Protein AF-A0A942DSW4-F1 (afdb_monomer_lite)

Structure (mmCIF, N/CA/C/O backbone):
data_AF-A0A942DSW4-F1
#
_entry.id   AF-A0A942DSW4-F1
#
loop_
_atom_site.group_PDB
_atom_site.id
_atom_site.type_symbol
_atom_site.label_atom_id
_atom_site.label_alt_id
_atom_site.label_comp_id
_atom_site.label_asym_id
_atom_site.label_entity_id
_atom_site.label_seq_id
_atom_site.pdbx_PDB_ins_code
_atom_site.Cartn_x
_atom_site.Cartn_y
_atom_site.Cartn_z
_atom_site.occupancy
_atom_site.B_iso_or_equiv
_atom_site.auth_seq_id
_atom_site.auth_comp_id
_atom_site.auth_asym_id
_atom_site.auth_atom_id
_atom_site.pdbx_PDB_model_num
ATOM 1 N N . MET A 1 1 ? 14.737 49.472 29.396 1.00 31.84 1 MET A N 1
ATOM 2 C CA . MET A 1 1 ? 14.860 49.489 27.921 1.00 31.84 1 MET A CA 1
ATOM 3 C C . MET A 1 1 ? 15.958 48.521 27.501 1.00 31.84 1 MET A C 1
ATOM 5 O O . MET A 1 1 ? 17.125 48.844 27.663 1.00 31.84 1 MET A O 1
ATOM 9 N N . LYS A 1 2 ? 15.603 47.320 27.034 1.00 28.39 2 LYS A N 1
ATOM 10 C CA . LYS A 1 2 ? 16.532 46.379 26.392 1.00 28.39 2 LYS A CA 1
ATOM 11 C C . LYS A 1 2 ? 15.913 45.987 25.052 1.00 28.39 2 LYS A C 1
ATOM 13 O O . LYS A 1 2 ? 14.855 45.371 25.029 1.00 28.39 2 LYS A O 1
ATOM 18 N N . PHE A 1 3 ? 16.540 46.435 23.968 1.00 30.33 3 PHE A N 1
ATOM 19 C CA . PHE A 1 3 ? 16.220 46.048 22.597 1.00 30.33 3 PHE A CA 1
ATOM 20 C C . PHE A 1 3 ? 16.629 44.582 22.402 1.00 30.33 3 PHE A C 1
ATOM 22 O O . PHE A 1 3 ? 17.806 44.256 22.536 1.00 30.33 3 PHE A O 1
ATOM 29 N N . ILE A 1 4 ? 15.667 43.706 22.109 1.00 33.06 4 ILE A N 1
ATOM 30 C CA . ILE A 1 4 ? 15.933 42.353 21.608 1.00 33.06 4 ILE A CA 1
ATOM 31 C C . ILE A 1 4 ? 15.812 42.425 20.088 1.00 33.06 4 ILE A C 1
ATOM 33 O O . ILE A 1 4 ? 14.728 42.617 19.539 1.00 33.06 4 ILE A O 1
ATOM 37 N N . LEU A 1 5 ? 16.963 42.330 19.427 1.00 29.17 5 LEU A N 1
ATOM 38 C CA . LEU A 1 5 ? 17.106 42.250 17.982 1.00 29.17 5 LEU A CA 1
ATOM 39 C C . LEU A 1 5 ? 16.606 40.863 17.535 1.00 29.17 5 LEU A C 1
ATOM 41 O O . LEU A 1 5 ? 17.239 39.852 17.831 1.00 29.17 5 LEU A O 1
ATOM 45 N N . SER A 1 6 ? 15.452 40.808 16.868 1.00 32.06 6 SER A N 1
ATOM 46 C CA . SER A 1 6 ? 14.979 39.592 16.197 1.00 32.06 6 SER A CA 1
ATOM 47 C C . SER A 1 6 ? 15.831 39.343 14.956 1.00 32.06 6 SER A C 1
ATOM 49 O O . SER A 1 6 ? 15.721 40.058 13.962 1.00 32.06 6 SER A O 1
ATOM 51 N N . LEU A 1 7 ? 16.690 38.330 15.027 1.00 28.16 7 LEU A N 1
ATOM 52 C CA . LEU A 1 7 ? 17.425 37.799 13.888 1.00 28.16 7 LEU A CA 1
ATOM 53 C C . LEU A 1 7 ? 16.457 36.933 13.063 1.00 28.16 7 LEU A C 1
ATOM 55 O O . LEU A 1 7 ? 16.269 35.752 13.346 1.00 28.16 7 LEU A O 1
ATOM 59 N N . MET A 1 8 ? 15.798 37.532 12.068 1.00 31.19 8 MET A N 1
ATOM 60 C CA . MET A 1 8 ? 15.104 36.779 11.021 1.00 31.19 8 MET A CA 1
ATOM 61 C C . MET A 1 8 ? 16.155 36.038 10.185 1.00 31.19 8 MET A C 1
ATOM 63 O O . MET A 1 8 ? 16.796 36.627 9.316 1.00 31.19 8 MET A O 1
ATOM 67 N N . LEU A 1 9 ? 16.340 34.741 10.450 1.00 31.28 9 LEU A N 1
ATOM 68 C CA . LEU A 1 9 ? 16.960 33.833 9.488 1.00 31.28 9 LEU A CA 1
ATOM 69 C C . LEU A 1 9 ? 16.025 33.731 8.276 1.00 31.28 9 LEU A C 1
ATOM 71 O O . LEU A 1 9 ? 15.024 33.018 8.299 1.00 31.28 9 LEU A O 1
ATOM 75 N N . LEU A 1 10 ? 16.362 34.458 7.214 1.00 32.22 10 LEU A N 1
ATOM 76 C CA . LEU A 1 10 ? 15.884 34.194 5.863 1.00 32.22 10 LEU A CA 1
ATOM 77 C C . LEU A 1 10 ? 16.404 32.811 5.449 1.00 32.22 10 LEU A C 1
ATOM 79 O O . LEU A 1 10 ? 17.518 32.683 4.947 1.00 32.22 10 LEU A O 1
ATOM 83 N N . MET A 1 11 ? 15.612 31.766 5.690 1.00 30.95 11 MET A N 1
ATOM 84 C CA . MET A 1 11 ? 15.804 30.489 5.014 1.00 30.95 11 MET A CA 1
ATOM 85 C C . MET A 1 11 ? 15.383 30.675 3.560 1.00 30.95 11 MET A C 1
ATOM 87 O O . MET A 1 11 ? 14.205 30.599 3.218 1.00 30.95 11 MET A O 1
ATOM 91 N N . THR A 1 12 ? 16.351 30.973 2.698 1.00 32.81 12 THR A N 1
ATOM 92 C CA . THR A 1 12 ? 16.178 30.786 1.263 1.00 32.81 12 THR A CA 1
ATOM 93 C C . THR A 1 12 ? 15.912 29.298 1.024 1.00 32.81 12 THR A C 1
ATOM 95 O O . THR A 1 12 ? 16.693 28.464 1.492 1.00 32.81 12 THR A O 1
ATOM 98 N N . PRO A 1 13 ? 14.824 28.917 0.333 1.00 38.53 13 PRO A N 1
ATOM 99 C CA . PRO A 1 13 ? 14.671 27.539 -0.094 1.00 38.53 13 PRO A CA 1
ATOM 100 C C . PRO A 1 13 ? 15.856 27.229 -1.009 1.00 38.53 13 PRO A C 1
ATOM 102 O O . PRO A 1 13 ? 16.019 27.865 -2.052 1.00 38.53 13 PRO A O 1
ATOM 105 N N . LEU A 1 14 ? 16.715 26.289 -0.602 1.00 37.09 14 LEU A N 1
ATOM 106 C CA . LEU A 1 14 ? 17.644 25.656 -1.529 1.00 37.09 14 LEU A CA 1
ATOM 107 C C . LEU A 1 14 ? 16.778 25.050 -2.632 1.00 37.09 14 LEU A C 1
ATOM 109 O O . LEU A 1 14 ? 16.133 24.023 -2.424 1.00 37.09 14 LEU A O 1
ATOM 113 N N . MET A 1 15 ? 16.712 25.714 -3.785 1.00 39.97 15 MET A N 1
ATOM 114 C CA . MET A 1 15 ? 16.170 25.093 -4.980 1.00 39.97 15 MET A CA 1
ATOM 115 C C . MET A 1 15 ? 17.066 23.898 -5.269 1.00 39.97 15 MET A C 1
ATOM 117 O O . MET A 1 15 ? 18.232 24.068 -5.629 1.00 39.97 15 MET A O 1
ATOM 121 N N . ALA A 1 16 ? 16.546 22.698 -5.007 1.00 50.69 16 ALA A N 1
ATOM 122 C CA . ALA A 1 16 ? 17.205 21.464 -5.388 1.00 50.69 16 ALA A CA 1
ATOM 123 C C . ALA A 1 16 ? 17.585 21.593 -6.866 1.00 50.69 16 ALA A C 1
ATOM 125 O O . ALA A 1 16 ? 16.745 21.970 -7.688 1.00 50.69 16 ALA A O 1
ATOM 126 N N . ALA A 1 17 ? 18.860 21.367 -7.185 1.00 53.12 17 ALA A N 1
ATOM 127 C CA . ALA A 1 17 ? 19.321 21.393 -8.563 1.00 53.12 17 ALA A CA 1
ATOM 128 C C . ALA A 1 17 ? 18.414 20.474 -9.391 1.00 53.12 17 ALA A C 1
ATOM 130 O O . ALA A 1 17 ? 18.111 19.362 -8.955 1.00 53.12 17 ALA A O 1
ATOM 131 N N . ALA A 1 18 ? 17.941 20.957 -10.542 1.00 65.44 18 ALA A N 1
ATOM 132 C CA . ALA A 1 18 ? 17.118 20.149 -11.428 1.00 65.44 18 ALA A CA 1
ATOM 133 C C . ALA A 1 18 ? 17.878 18.854 -11.754 1.00 65.44 18 ALA A C 1
ATOM 135 O O . ALA A 1 18 ? 18.994 18.900 -12.270 1.00 65.44 18 ALA A O 1
ATOM 136 N N . ASP A 1 19 ? 17.288 17.711 -11.408 1.00 82.94 19 ASP A N 1
ATOM 137 C CA . ASP A 1 19 ? 17.838 16.396 -11.723 1.00 82.94 19 ASP A CA 1
ATOM 138 C C . ASP A 1 19 ? 17.693 16.170 -13.233 1.00 82.94 19 ASP A C 1
ATOM 140 O O . ASP A 1 19 ? 16.651 15.728 -13.715 1.00 82.94 19 ASP A O 1
ATOM 144 N N . CYS A 1 20 ? 18.682 16.597 -14.012 1.00 91.31 20 CYS A N 1
ATOM 145 C CA . CYS A 1 20 ? 18.682 16.495 -15.469 1.00 91.31 20 CYS A CA 1
ATOM 146 C C . CYS A 1 20 ? 19.361 15.202 -15.917 1.00 91.31 20 CYS A C 1
ATOM 148 O O . CYS A 1 20 ? 20.379 14.814 -15.350 1.00 91.31 20 CYS A O 1
ATOM 150 N N . LEU A 1 21 ? 18.852 14.580 -16.981 1.00 92.38 21 LEU A N 1
ATOM 151 C CA . LEU A 1 21 ? 19.500 13.436 -17.622 1.00 92.38 21 LEU A CA 1
ATOM 152 C C . LEU A 1 21 ? 20.803 13.891 -18.322 1.00 92.38 21 LEU A C 1
ATOM 154 O O . LEU A 1 21 ? 20.745 14.760 -19.191 1.00 92.38 21 LEU A O 1
ATOM 158 N N . PRO A 1 22 ? 21.982 13.335 -17.999 1.00 93.81 22 PRO A N 1
ATOM 159 C CA . PRO A 1 22 ? 23.209 13.588 -18.752 1.00 93.81 22 PRO A CA 1
ATOM 160 C C . PRO A 1 22 ? 23.069 13.275 -20.249 1.00 93.81 22 PRO A C 1
ATOM 162 O O . PRO A 1 22 ? 22.580 12.209 -20.628 1.00 93.81 22 PRO A O 1
ATOM 165 N N . SER A 1 23 ? 23.570 14.160 -21.119 1.00 93.44 23 SER A N 1
ATOM 166 C CA . SER A 1 23 ? 23.460 13.993 -22.579 1.00 93.44 23 SER A CA 1
ATOM 167 C C . SER A 1 23 ? 24.055 12.678 -23.083 1.00 93.44 23 SER A C 1
ATOM 169 O O . SER A 1 23 ? 23.474 12.041 -23.953 1.00 93.44 23 SER A O 1
ATOM 171 N N . SER A 1 24 ? 25.166 12.221 -22.496 1.00 94.12 24 SER A N 1
ATOM 172 C CA . SER A 1 24 ? 25.790 10.943 -22.862 1.00 94.12 24 SER A CA 1
ATOM 173 C C . SER A 1 24 ? 24.870 9.741 -22.631 1.00 94.12 24 SER A C 1
ATOM 175 O O . SER A 1 24 ? 24.890 8.799 -23.419 1.00 94.12 24 SER A O 1
ATOM 177 N N . GLN A 1 25 ? 24.045 9.780 -21.584 1.00 93.94 25 GLN A N 1
ATOM 178 C CA . GLN A 1 25 ? 23.097 8.714 -21.259 1.00 93.94 25 GLN A CA 1
ATOM 179 C C . GLN A 1 25 ? 21.848 8.788 -22.136 1.00 93.94 25 GLN A C 1
ATOM 181 O O . GLN A 1 25 ? 21.322 7.753 -22.539 1.00 93.94 25 GLN A O 1
ATOM 186 N N . ALA A 1 26 ? 21.409 9.995 -22.504 1.00 94.44 26 ALA A N 1
ATOM 187 C CA . ALA A 1 26 ? 20.372 10.162 -23.518 1.00 94.44 26 ALA A CA 1
ATOM 188 C C . ALA A 1 26 ? 20.827 9.615 -24.883 1.00 94.44 26 ALA A C 1
ATOM 190 O O . ALA A 1 26 ? 20.083 8.880 -25.533 1.00 94.44 26 ALA A O 1
ATOM 191 N N . ASP A 1 27 ? 22.064 9.905 -25.293 1.00 94.19 27 ASP A N 1
ATOM 192 C CA . ASP A 1 27 ? 22.639 9.389 -26.538 1.00 94.19 27 ASP A CA 1
ATOM 193 C C . ASP A 1 27 ? 22.744 7.858 -26.526 1.00 94.19 27 ASP A C 1
ATOM 195 O O . ASP A 1 27 ? 22.431 7.204 -27.521 1.00 94.19 27 ASP A O 1
ATOM 199 N N . GLU A 1 28 ? 23.177 7.267 -25.410 1.00 94.38 28 GLU A N 1
ATOM 200 C CA . GLU A 1 28 ? 23.220 5.811 -25.235 1.00 94.38 28 GLU A CA 1
ATOM 201 C C . GLU A 1 28 ? 21.822 5.183 -25.318 1.00 94.38 28 GLU A C 1
ATOM 203 O O . GLU A 1 28 ? 21.636 4.166 -25.994 1.00 94.38 28 GLU A O 1
ATOM 208 N N . PHE A 1 29 ? 20.822 5.822 -24.709 1.00 96.06 29 PHE A N 1
ATOM 209 C CA . PHE A 1 29 ? 19.431 5.389 -24.789 1.00 96.06 29 PHE A CA 1
ATOM 210 C C . PHE A 1 29 ? 18.926 5.361 -26.240 1.00 96.06 29 PHE A C 1
ATOM 212 O O . PHE A 1 29 ? 18.448 4.321 -26.692 1.00 96.06 29 PHE A O 1
ATOM 219 N N . PHE A 1 30 ? 19.103 6.434 -27.017 1.00 95.88 30 PHE A N 1
ATOM 220 C CA . PHE A 1 30 ? 18.657 6.467 -28.421 1.00 95.88 30 PHE A CA 1
ATOM 221 C C . PHE A 1 30 ? 19.503 5.609 -29.374 1.00 95.88 30 PHE A C 1
ATOM 223 O O . PHE A 1 30 ? 19.033 5.253 -30.456 1.00 95.88 30 PHE A O 1
ATOM 230 N N . LYS A 1 31 ? 20.735 5.245 -28.996 1.00 95.00 31 LYS A N 1
ATOM 231 C CA . LYS A 1 31 ? 21.517 4.220 -29.711 1.00 95.00 31 LYS A CA 1
ATOM 232 C C . LYS A 1 31 ? 20.965 2.817 -29.476 1.00 95.00 31 LYS A C 1
ATOM 234 O O . LYS A 1 31 ? 21.017 1.989 -30.381 1.00 95.00 31 LYS A O 1
ATOM 239 N N . THR A 1 32 ? 20.463 2.565 -28.271 1.00 96.12 32 THR A N 1
ATOM 240 C CA . THR A 1 32 ? 19.982 1.246 -27.849 1.00 96.12 32 THR A CA 1
ATOM 241 C C . THR A 1 32 ? 18.542 0.998 -28.297 1.00 96.12 32 THR A C 1
ATOM 243 O O . THR A 1 32 ? 18.236 -0.082 -28.796 1.00 96.12 32 THR A O 1
ATOM 246 N N . PHE A 1 33 ? 17.666 2.001 -28.181 1.00 97.31 33 PHE A N 1
ATOM 247 C CA . PHE A 1 33 ? 16.234 1.866 -28.447 1.00 97.31 33 PHE A CA 1
ATOM 248 C C . PHE A 1 33 ? 15.779 2.742 -29.609 1.00 97.31 33 PHE A C 1
ATOM 250 O O . PHE A 1 33 ? 16.076 3.936 -29.680 1.00 97.31 33 PHE A O 1
ATOM 257 N N . LYS A 1 34 ? 14.950 2.173 -30.488 1.00 97.56 34 LYS A N 1
ATOM 258 C CA . LYS A 1 34 ? 14.207 2.957 -31.482 1.00 97.56 34 LYS A CA 1
ATOM 259 C C . LYS A 1 34 ? 12.908 3.447 -30.855 1.00 97.56 34 LYS A C 1
ATOM 261 O O . LYS A 1 34 ? 11.977 2.663 -30.666 1.00 97.56 34 LYS A O 1
ATOM 266 N N . VAL A 1 35 ? 12.848 4.740 -30.557 1.00 97.25 35 VAL A N 1
ATOM 267 C CA . VAL A 1 35 ? 11.680 5.364 -29.929 1.00 97.25 35 VAL A CA 1
ATOM 268 C C . VAL A 1 35 ? 10.797 6.023 -30.981 1.00 97.25 35 VAL A C 1
ATOM 270 O O . VAL A 1 35 ? 11.286 6.739 -31.856 1.00 97.25 35 VAL A O 1
ATOM 273 N N . PHE A 1 36 ? 9.491 5.805 -30.888 1.00 96.81 36 PHE A N 1
ATOM 274 C CA . PHE A 1 36 ? 8.483 6.383 -31.769 1.00 96.81 36 PHE A CA 1
ATOM 275 C C . PHE A 1 36 ? 7.429 7.120 -30.951 1.00 96.81 36 PHE A C 1
ATOM 277 O O . PHE A 1 36 ? 7.124 6.722 -29.832 1.00 96.81 36 PHE A O 1
ATOM 284 N N . LYS A 1 37 ? 6.841 8.173 -31.518 1.00 94.38 37 LYS A N 1
ATOM 285 C CA . LYS A 1 37 ? 5.679 8.858 -30.936 1.00 94.38 37 LYS A CA 1
ATOM 286 C C . LYS A 1 37 ? 4.645 9.163 -32.005 1.00 94.38 37 LYS A C 1
ATOM 288 O O . LYS A 1 37 ? 5.010 9.422 -33.153 1.00 94.38 37 LYS A O 1
ATOM 293 N N . TRP A 1 38 ? 3.370 9.167 -31.637 1.00 90.19 38 TRP A N 1
ATOM 294 C CA . TRP A 1 38 ? 2.313 9.575 -32.559 1.00 90.19 38 TRP A CA 1
ATOM 295 C C . TRP A 1 38 ? 2.426 11.066 -32.913 1.00 90.19 38 TRP A C 1
ATOM 297 O O . TRP A 1 38 ? 2.440 11.929 -32.033 1.00 90.19 38 TRP A O 1
ATOM 307 N N . SER A 1 39 ? 2.484 11.377 -34.208 1.00 88.94 39 SER A N 1
ATOM 308 C CA . SER A 1 39 ? 2.410 12.741 -34.731 1.00 88.94 39 SER A CA 1
ATOM 309 C C . SER A 1 39 ? 1.013 13.015 -35.270 1.00 88.94 39 SER A C 1
ATOM 311 O O . SER A 1 39 ? 0.560 12.352 -36.203 1.00 88.94 39 SER A O 1
ATOM 313 N N . ARG A 1 40 ? 0.342 14.036 -34.724 1.00 84.25 40 ARG A N 1
ATOM 314 C CA . ARG A 1 40 ? -0.952 14.497 -35.254 1.00 84.25 40 ARG A CA 1
ATOM 315 C C . ARG A 1 40 ? -0.819 15.069 -36.663 1.00 84.25 40 ARG A C 1
ATOM 317 O O . ARG A 1 40 ? -1.692 14.834 -37.483 1.00 84.25 40 ARG A O 1
ATOM 324 N N . GLU A 1 41 ? 0.273 15.779 -36.939 1.00 87.19 41 GLU A N 1
ATOM 325 C CA . GLU A 1 41 ? 0.525 16.409 -38.242 1.00 87.19 41 GLU A CA 1
ATOM 326 C C . GLU A 1 41 ? 0.701 15.376 -39.356 1.00 87.19 41 GLU A C 1
ATOM 328 O O . GLU A 1 41 ? 0.230 15.578 -40.469 1.00 87.19 41 GLU A O 1
ATOM 333 N N . GLN A 1 42 ? 1.365 14.259 -39.050 1.00 89.00 42 GLN A N 1
ATOM 334 C CA . GLN A 1 42 ? 1.659 13.208 -40.028 1.00 89.00 42 GLN A CA 1
ATOM 335 C C . GLN A 1 42 ? 0.690 12.024 -39.948 1.00 89.00 42 GLN A C 1
ATOM 337 O O . GLN A 1 42 ? 0.867 11.061 -40.693 1.00 89.00 42 GLN A O 1
ATOM 342 N N . ALA A 1 43 ? -0.280 12.065 -39.026 1.00 88.06 43 ALA A N 1
ATOM 343 C CA . ALA A 1 43 ? -1.209 10.975 -38.719 1.00 88.06 43 ALA A CA 1
ATOM 344 C C . ALA A 1 43 ? -0.522 9.592 -38.657 1.00 88.06 43 ALA A C 1
ATOM 346 O O . ALA A 1 43 ? -1.025 8.602 -39.185 1.00 88.06 43 ALA A O 1
ATOM 347 N N . SER A 1 44 ? 0.677 9.545 -38.073 1.00 92.06 44 SER A N 1
ATOM 348 C CA . SER A 1 44 ? 1.531 8.355 -38.040 1.00 92.06 44 SER A CA 1
ATOM 349 C C . SER A 1 44 ? 2.551 8.425 -36.906 1.00 92.06 44 SER A C 1
ATOM 351 O O . SER A 1 44 ? 2.792 9.484 -36.316 1.00 92.06 44 SER A O 1
ATOM 353 N N . TYR A 1 45 ? 3.163 7.283 -36.586 1.00 92.56 45 TYR A N 1
ATOM 354 C CA . TYR A 1 45 ? 4.268 7.217 -35.635 1.00 92.56 45 TYR A CA 1
ATOM 355 C C . TYR A 1 45 ? 5.565 7.696 -36.282 1.00 92.56 45 TYR A C 1
ATOM 357 O O . TYR A 1 45 ? 6.031 7.132 -37.272 1.00 92.56 45 TYR A O 1
ATOM 365 N N . VAL A 1 46 ? 6.177 8.709 -35.675 1.00 94.94 46 VAL A N 1
ATOM 366 C CA . VAL A 1 46 ? 7.433 9.301 -36.137 1.00 94.94 46 VAL A CA 1
ATOM 367 C C . VAL A 1 46 ? 8.571 8.945 -35.184 1.00 94.94 46 VAL A C 1
ATOM 369 O O . VAL A 1 46 ? 8.351 8.884 -33.970 1.00 94.94 46 VAL A O 1
ATOM 372 N N . PRO A 1 47 ? 9.793 8.711 -35.693 1.00 95.75 47 PRO A N 1
ATOM 373 C CA . PRO A 1 47 ? 10.937 8.424 -34.841 1.00 95.75 47 PRO A CA 1
ATOM 374 C C . PRO A 1 47 ? 11.302 9.646 -33.990 1.00 95.75 47 PRO A C 1
ATOM 376 O O . PRO A 1 47 ? 11.418 10.766 -34.495 1.00 95.75 47 PRO A O 1
ATOM 379 N N . VAL A 1 48 ? 11.543 9.418 -32.704 1.00 94.06 48 VAL A N 1
ATOM 380 C CA . VAL A 1 48 ? 12.126 10.400 -31.787 1.00 94.06 48 VAL A CA 1
ATOM 381 C C . VAL A 1 48 ? 13.644 10.294 -31.907 1.00 94.06 48 VAL A C 1
ATOM 383 O O . VAL A 1 48 ? 14.223 9.256 -31.605 1.00 94.06 48 VAL A O 1
ATOM 386 N N . ARG A 1 49 ? 14.291 11.353 -32.407 1.00 88.25 49 ARG A N 1
ATOM 387 C CA . ARG A 1 49 ? 15.742 11.367 -32.688 1.00 88.25 49 ARG A CA 1
ATOM 388 C C . ARG A 1 49 ? 16.602 11.887 -31.529 1.00 88.25 49 ARG A C 1
ATOM 390 O O . ARG A 1 49 ? 17.819 11.904 -31.652 1.00 88.25 49 ARG A O 1
ATOM 397 N N . GLY A 1 50 ? 15.975 12.348 -30.452 1.00 87.94 50 GLY A N 1
ATOM 398 C CA . GLY A 1 50 ? 16.632 12.956 -29.300 1.00 87.94 50 GLY A CA 1
ATOM 399 C C . GLY A 1 50 ? 15.620 13.634 -28.376 1.00 87.94 50 GLY A C 1
ATOM 400 O O . GLY A 1 50 ? 14.437 13.736 -28.712 1.00 87.94 50 GLY A O 1
ATOM 401 N N . ILE A 1 51 ? 16.097 14.114 -27.229 1.00 88.88 51 ILE A N 1
ATOM 402 C CA . ILE A 1 51 ? 15.314 14.869 -26.244 1.00 88.88 51 ILE A CA 1
ATOM 403 C C . ILE A 1 51 ? 15.779 16.327 -26.270 1.00 88.88 51 ILE A C 1
ATOM 405 O O . ILE A 1 51 ? 16.962 16.601 -26.083 1.00 88.88 51 ILE A O 1
ATOM 409 N N . ALA A 1 52 ? 14.851 17.264 -26.473 1.00 87.25 52 ALA A N 1
ATOM 410 C CA . ALA A 1 52 ? 15.176 18.691 -26.548 1.00 87.25 52 ALA A CA 1
ATOM 411 C C . ALA A 1 52 ? 15.539 19.296 -25.180 1.00 87.25 52 ALA A C 1
ATOM 413 O O . ALA A 1 52 ? 16.443 20.123 -25.095 1.00 87.25 52 ALA A O 1
ATOM 414 N N . ASN A 1 53 ? 14.848 18.878 -24.114 1.00 90.88 53 ASN A N 1
ATOM 415 C CA . ASN A 1 53 ? 15.112 19.314 -22.746 1.00 90.88 53 ASN A CA 1
ATOM 416 C C . ASN A 1 53 ? 15.298 18.100 -21.829 1.00 90.88 53 ASN A C 1
ATOM 418 O O . ASN A 1 53 ? 14.335 17.471 -21.405 1.00 90.88 53 ASN A O 1
ATOM 422 N N . LEU A 1 54 ? 16.551 17.793 -21.501 1.00 92.56 54 LEU A N 1
ATOM 423 C CA . LEU A 1 54 ? 16.927 16.649 -20.664 1.00 92.56 54 LEU A CA 1
ATOM 424 C C . LEU A 1 54 ? 16.521 16.792 -19.185 1.00 92.56 54 LEU A C 1
ATOM 426 O O . LEU A 1 54 ? 16.647 15.841 -18.412 1.00 92.56 54 LEU A O 1
ATOM 430 N N . CYS A 1 55 ? 16.040 17.969 -18.790 1.00 91.94 55 CYS A N 1
ATOM 431 C CA . CYS A 1 55 ? 15.518 18.255 -17.458 1.00 91.94 55 CYS A CA 1
ATOM 432 C C . CYS A 1 55 ? 13.980 18.219 -17.409 1.00 91.94 55 CYS A C 1
ATOM 434 O O . CYS A 1 55 ? 13.407 18.388 -16.333 1.00 91.94 55 CYS A O 1
ATOM 436 N N . ASP A 1 56 ? 13.297 18.053 -18.550 1.00 90.19 56 ASP A N 1
ATOM 437 C CA . ASP A 1 56 ? 11.836 18.079 -18.597 1.00 90.19 56 ASP A CA 1
ATOM 438 C C . ASP A 1 56 ? 11.247 16.738 -18.159 1.00 90.19 56 ASP A C 1
ATOM 440 O O . ASP A 1 56 ? 11.069 15.822 -18.959 1.00 90.19 56 ASP A O 1
ATOM 444 N N . ASN A 1 57 ? 10.906 16.629 -16.874 1.00 84.94 57 ASN A N 1
ATOM 445 C CA . ASN A 1 57 ? 10.214 15.453 -16.348 1.00 84.94 57 ASN A CA 1
ATOM 446 C C . ASN A 1 57 ? 8.801 15.273 -16.941 1.00 84.94 57 ASN A C 1
ATOM 448 O O . ASN A 1 57 ? 8.236 14.191 -16.807 1.00 84.94 57 ASN A O 1
ATOM 452 N N . ASN A 1 58 ? 8.237 16.266 -17.642 1.00 87.19 58 ASN A N 1
ATOM 453 C CA . ASN A 1 58 ? 6.975 16.078 -18.361 1.00 87.19 58 ASN A CA 1
ATOM 454 C C . ASN A 1 58 ? 7.172 15.333 -19.691 1.00 87.19 58 ASN A C 1
ATOM 456 O O . ASN A 1 58 ? 6.235 14.680 -20.162 1.00 87.19 58 ASN A O 1
ATOM 460 N N . ASP A 1 59 ? 8.375 15.367 -20.282 1.00 90.12 59 ASP A N 1
ATOM 461 C CA . ASP A 1 59 ? 8.691 14.569 -21.468 1.00 90.12 59 ASP A CA 1
ATOM 462 C C . ASP A 1 59 ? 8.830 13.097 -21.062 1.00 90.12 59 ASP A C 1
ATOM 464 O O . ASP A 1 59 ? 9.733 12.682 -20.332 1.00 90.12 59 ASP A O 1
ATOM 468 N N . LEU A 1 60 ? 7.909 12.270 -21.547 1.00 91.62 60 LEU A N 1
ATOM 469 C CA . LEU A 1 60 ? 7.907 10.843 -21.250 1.00 91.62 60 LEU A CA 1
ATOM 470 C C . LEU A 1 60 ? 9.183 10.142 -21.747 1.00 91.62 60 LEU A C 1
ATOM 472 O O . LEU A 1 60 ? 9.657 9.213 -21.099 1.00 91.62 60 LEU A O 1
ATOM 476 N N . SER A 1 61 ? 9.797 10.620 -22.831 1.00 93.06 61 SER A N 1
ATOM 477 C CA . SER A 1 61 ? 11.065 10.076 -23.331 1.00 93.06 61 SER A CA 1
ATOM 478 C C . SER A 1 61 ? 12.195 10.278 -22.315 1.00 93.06 61 SER A C 1
ATOM 480 O O . SER A 1 61 ? 13.013 9.379 -22.134 1.00 93.06 61 SER A O 1
ATOM 482 N N . VAL A 1 62 ? 12.212 11.420 -21.607 1.00 93.56 62 VAL A N 1
ATOM 483 C CA . VAL A 1 62 ? 13.156 11.684 -20.502 1.00 93.56 62 VAL A CA 1
ATOM 484 C C . VAL A 1 62 ? 12.931 10.699 -19.368 1.00 93.56 62 VAL A C 1
ATOM 486 O O . VAL A 1 62 ? 13.885 10.086 -18.895 1.00 93.56 62 VAL A O 1
ATOM 489 N N . ARG A 1 63 ? 11.678 10.516 -18.939 1.00 93.50 63 ARG A N 1
ATOM 490 C CA . ARG A 1 63 ? 11.344 9.615 -17.825 1.00 93.50 63 ARG A CA 1
ATOM 491 C C . ARG A 1 63 ? 11.696 8.160 -18.129 1.00 93.50 63 ARG A C 1
ATOM 493 O O . ARG A 1 63 ? 12.281 7.494 -17.279 1.00 93.50 63 ARG A O 1
ATOM 500 N N . ILE A 1 64 ? 11.416 7.691 -19.346 1.00 95.50 64 ILE A N 1
ATOM 501 C CA . ILE A 1 64 ? 11.807 6.350 -19.803 1.00 95.50 64 ILE A CA 1
ATOM 502 C C . ILE A 1 64 ? 13.334 6.216 -19.814 1.00 95.50 64 ILE A C 1
ATOM 504 O O . ILE A 1 64 ? 13.866 5.250 -19.272 1.00 95.50 64 ILE A O 1
ATOM 508 N N . ALA A 1 65 ? 14.057 7.189 -20.377 1.00 95.94 65 ALA A N 1
ATOM 509 C CA . ALA A 1 65 ? 15.516 7.147 -20.428 1.00 95.94 65 ALA A CA 1
ATOM 510 C C . ALA A 1 65 ? 16.148 7.147 -19.022 1.00 95.94 65 ALA A C 1
ATOM 512 O O . ALA A 1 65 ? 17.042 6.345 -18.754 1.00 95.94 65 ALA A O 1
ATOM 513 N N . LYS A 1 66 ? 15.630 7.964 -18.093 1.00 95.50 66 LYS A N 1
ATOM 514 C CA . LYS A 1 66 ? 16.031 7.951 -16.675 1.00 95.50 66 LYS A CA 1
ATOM 515 C C . LYS A 1 66 ? 15.756 6.605 -16.005 1.00 95.50 66 LYS A C 1
ATOM 517 O O . LYS A 1 66 ? 16.587 6.132 -15.238 1.00 95.50 66 LYS A O 1
ATOM 522 N N . ALA A 1 67 ? 14.622 5.971 -16.296 1.00 96.19 67 ALA A N 1
ATOM 523 C CA . ALA A 1 67 ? 14.288 4.648 -15.774 1.00 96.19 67 ALA A CA 1
ATOM 524 C C . ALA A 1 67 ? 15.233 3.556 -16.305 1.00 96.19 67 ALA A C 1
ATOM 526 O O . ALA A 1 67 ? 15.681 2.693 -15.550 1.00 96.19 67 ALA A O 1
ATOM 527 N N . VAL A 1 68 ? 15.590 3.603 -17.590 1.00 96.62 68 VAL A N 1
ATOM 528 C CA . VAL A 1 68 ? 16.588 2.690 -18.171 1.00 96.62 68 VAL A CA 1
ATOM 529 C C . VAL A 1 68 ? 17.961 2.912 -17.545 1.00 96.62 68 VAL A C 1
ATOM 531 O O . VAL A 1 68 ? 18.617 1.953 -17.143 1.00 96.62 68 VAL A O 1
ATOM 534 N N . GLN A 1 69 ? 18.382 4.165 -17.397 1.00 95.62 69 GLN A N 1
ATOM 535 C CA . GLN A 1 69 ? 19.634 4.490 -16.725 1.00 95.62 69 GLN A CA 1
ATOM 536 C C . GLN A 1 69 ? 19.631 4.018 -15.266 1.00 95.62 69 GLN A C 1
ATOM 538 O O . GLN A 1 69 ? 20.632 3.475 -14.802 1.00 95.62 69 GLN A O 1
ATOM 543 N N . PHE A 1 70 ? 18.516 4.191 -14.552 1.00 95.44 70 PHE A N 1
ATOM 544 C CA . PHE A 1 70 ? 18.356 3.690 -13.192 1.00 95.44 70 PHE A CA 1
ATOM 545 C C . PHE A 1 70 ? 18.586 2.177 -13.142 1.00 95.44 70 PHE A C 1
ATOM 547 O O . PHE A 1 70 ? 19.410 1.732 -12.350 1.00 95.44 70 PHE A O 1
ATOM 554 N N . MET A 1 71 ? 17.960 1.403 -14.041 1.00 96.38 71 MET A N 1
ATOM 555 C CA . MET A 1 71 ? 18.179 -0.048 -14.152 1.00 96.38 71 MET A CA 1
ATOM 556 C C . MET A 1 71 ? 19.636 -0.411 -14.467 1.00 96.38 71 MET A C 1
ATOM 558 O O . MET A 1 71 ? 20.166 -1.353 -13.884 1.00 96.38 71 MET A O 1
ATOM 562 N N . ASN A 1 72 ? 20.292 0.332 -15.362 1.00 94.06 72 ASN A N 1
ATOM 563 C CA . ASN A 1 72 ? 21.697 0.109 -15.726 1.00 94.06 72 ASN A CA 1
ATOM 564 C C . ASN A 1 72 ? 22.671 0.458 -14.588 1.00 94.06 72 ASN A C 1
ATOM 566 O O . ASN A 1 72 ? 23.782 -0.066 -14.549 1.00 94.06 72 ASN A O 1
ATOM 570 N N . GLY A 1 73 ? 22.274 1.353 -13.681 1.00 92.25 73 GLY A N 1
ATOM 571 C CA . GLY A 1 73 ? 23.066 1.758 -12.521 1.00 92.25 73 GLY A CA 1
ATOM 572 C C . GLY A 1 73 ? 22.966 0.811 -11.322 1.00 92.25 73 GLY A C 1
ATOM 573 O O . GLY A 1 73 ? 23.703 0.996 -10.350 1.00 92.25 73 GLY A O 1
ATOM 574 N N . LEU A 1 74 ? 22.071 -0.182 -11.357 1.00 91.19 74 LEU A N 1
ATOM 575 C CA . LEU A 1 74 ? 21.965 -1.186 -10.302 1.00 91.19 74 LEU A CA 1
ATOM 576 C C . LEU A 1 74 ? 23.084 -2.219 -10.438 1.00 91.19 74 LEU A C 1
ATOM 578 O O . LEU A 1 74 ? 23.387 -2.717 -11.520 1.00 91.19 74 LEU A O 1
ATOM 582 N N . ASN A 1 75 ? 23.686 -2.576 -9.307 1.00 83.56 75 ASN A N 1
ATOM 583 C CA . ASN A 1 75 ? 24.613 -3.697 -9.264 1.00 83.56 75 ASN A CA 1
ATOM 584 C C . ASN A 1 75 ? 23.801 -4.985 -9.171 1.00 83.56 75 ASN A C 1
ATOM 586 O O . ASN A 1 75 ? 23.181 -5.213 -8.139 1.00 83.56 75 ASN A O 1
ATOM 590 N N . SER A 1 76 ? 23.839 -5.842 -10.191 1.00 77.94 76 SER A N 1
ATOM 591 C CA . SER A 1 76 ? 23.151 -7.135 -10.122 1.00 77.94 76 SER A CA 1
ATOM 592 C C . SER A 1 76 ? 23.602 -7.918 -8.888 1.00 77.94 76 SER A C 1
ATOM 594 O O . SER A 1 76 ? 24.778 -8.256 -8.720 1.00 77.94 76 SER A O 1
ATOM 596 N N . GLN A 1 77 ? 22.650 -8.184 -7.997 1.00 78.56 77 GLN A N 1
ATOM 597 C CA . GLN A 1 77 ? 22.868 -8.986 -6.808 1.00 78.56 77 GLN A CA 1
ATOM 598 C C . GLN A 1 77 ? 21.670 -9.904 -6.605 1.00 78.56 77 GLN A C 1
ATOM 600 O O . GLN A 1 77 ? 20.582 -9.462 -6.240 1.00 78.56 77 GLN A O 1
ATOM 605 N N . GLN A 1 78 ? 21.887 -11.203 -6.803 1.00 74.88 78 GLN A N 1
ATOM 606 C CA . GLN A 1 78 ? 20.858 -12.201 -6.541 1.00 74.88 78 GLN A CA 1
ATOM 607 C C . GLN A 1 78 ? 20.483 -12.208 -5.055 1.00 74.88 78 GLN A C 1
ATOM 609 O O . GLN A 1 78 ? 21.353 -12.184 -4.177 1.00 74.88 78 GLN A O 1
ATOM 614 N N . ASP A 1 79 ? 19.182 -12.285 -4.778 1.00 71.88 79 ASP A N 1
ATOM 615 C CA . ASP A 1 79 ? 18.690 -12.618 -3.450 1.00 71.88 79 ASP A CA 1
ATOM 616 C C . ASP A 1 79 ? 18.512 -14.139 -3.343 1.00 71.88 79 ASP A C 1
ATOM 618 O O . ASP A 1 79 ? 17.627 -14.691 -4.001 1.00 71.88 79 ASP A O 1
ATOM 622 N N . PRO A 1 80 ? 19.306 -14.843 -2.517 1.00 71.19 80 PRO A N 1
ATOM 623 C CA . PRO A 1 80 ? 19.125 -16.278 -2.323 1.00 71.19 80 PRO A CA 1
ATOM 624 C C . PRO A 1 80 ? 17.759 -16.628 -1.718 1.00 71.19 80 PRO A C 1
ATOM 626 O O . PRO A 1 80 ? 17.307 -17.758 -1.881 1.00 71.19 80 PRO A O 1
ATOM 629 N N . LYS A 1 81 ? 17.097 -15.686 -1.030 1.00 69.81 81 LYS A N 1
ATOM 630 C CA . LYS A 1 81 ? 15.765 -15.904 -0.448 1.00 69.81 81 LYS A CA 1
ATOM 631 C C . LYS A 1 81 ? 14.626 -15.667 -1.439 1.00 69.81 81 LYS A C 1
ATOM 633 O O . LYS A 1 81 ? 13.534 -16.172 -1.218 1.00 69.81 81 LYS A O 1
ATOM 638 N N . SER A 1 82 ? 14.873 -14.903 -2.500 1.00 74.12 82 SER A N 1
ATOM 639 C CA . SER A 1 82 ? 13.858 -14.483 -3.466 1.00 74.12 82 SER A CA 1
ATOM 640 C C . SER A 1 82 ? 14.464 -14.422 -4.876 1.00 74.12 82 SER A C 1
ATOM 642 O O . SER A 1 82 ? 14.624 -13.341 -5.451 1.00 74.12 82 SER A O 1
ATOM 644 N N . PRO A 1 83 ? 14.882 -15.570 -5.443 1.00 82.69 83 PRO A N 1
ATOM 645 C CA . PRO A 1 83 ? 15.557 -15.586 -6.732 1.00 82.69 83 PRO A CA 1
ATOM 646 C C . PRO A 1 83 ? 14.607 -15.116 -7.835 1.00 82.69 83 PRO A C 1
ATOM 648 O O . PRO A 1 83 ? 13.458 -15.550 -7.896 1.00 82.69 83 PRO A O 1
ATOM 651 N N . SER A 1 84 ? 15.102 -14.277 -8.747 1.00 89.44 84 SER A N 1
ATOM 652 C CA . SER A 1 84 ? 14.319 -13.817 -9.891 1.00 89.44 84 SER A CA 1
ATOM 653 C C . SER A 1 84 ? 15.148 -13.731 -11.163 1.00 89.44 84 SER A C 1
ATOM 655 O O . SER A 1 84 ? 16.353 -13.502 -11.121 1.00 89.44 84 SER A O 1
ATOM 657 N N . VAL A 1 85 ? 14.509 -13.923 -12.321 1.00 92.44 85 VAL A N 1
ATOM 658 C CA . VAL A 1 85 ? 15.187 -13.841 -13.626 1.00 92.44 85 VAL A CA 1
ATOM 659 C C . VAL A 1 85 ? 15.866 -12.484 -13.807 1.00 92.44 85 VAL A C 1
ATOM 661 O O . VAL A 1 85 ? 17.015 -12.446 -14.242 1.00 92.44 85 VAL A O 1
ATOM 664 N N . VAL A 1 86 ? 15.196 -11.396 -13.411 1.00 92.75 86 VAL A N 1
ATOM 665 C CA . VAL A 1 86 ? 15.745 -10.040 -13.537 1.00 92.75 86 VAL A CA 1
ATOM 666 C C . VAL A 1 86 ? 16.996 -9.859 -12.680 1.00 92.75 86 VAL A C 1
ATOM 668 O O . VAL A 1 86 ? 17.992 -9.346 -13.175 1.00 92.75 86 VAL A O 1
ATOM 671 N N . THR A 1 87 ? 17.012 -10.393 -11.454 1.00 89.62 87 THR A N 1
ATOM 672 C CA . THR A 1 87 ? 18.173 -10.264 -10.561 1.00 89.62 87 THR A CA 1
ATOM 673 C C . THR A 1 87 ? 19.344 -11.136 -10.995 1.00 89.62 87 THR A C 1
ATOM 675 O O . THR A 1 87 ? 20.492 -10.796 -10.716 1.00 89.62 87 THR A O 1
ATOM 678 N N . ARG A 1 88 ? 19.084 -12.244 -11.708 1.00 90.25 88 ARG A N 1
ATOM 679 C CA . ARG A 1 88 ? 20.134 -13.083 -12.308 1.00 90.25 88 ARG A CA 1
ATOM 680 C C . ARG A 1 88 ? 20.766 -12.458 -13.548 1.00 90.25 88 ARG A C 1
ATOM 682 O O . ARG A 1 88 ? 21.964 -12.624 -13.743 1.00 90.25 88 ARG A O 1
ATOM 689 N N . GLU A 1 89 ? 19.963 -11.828 -14.401 1.00 92.94 89 GLU A N 1
ATOM 690 C CA . GLU A 1 89 ? 20.438 -11.200 -15.642 1.00 92.94 89 GLU A CA 1
ATOM 691 C C . GLU A 1 89 ? 20.989 -9.781 -15.403 1.00 92.94 89 GLU A C 1
ATOM 693 O O . GLU A 1 89 ? 21.838 -9.325 -16.164 1.00 92.94 89 GLU A O 1
ATOM 698 N N . GLY A 1 90 ? 20.533 -9.107 -14.342 1.00 93.12 90 GLY A N 1
ATOM 699 C CA . GLY A 1 90 ? 20.704 -7.675 -14.104 1.00 93.12 90 GLY A CA 1
ATOM 700 C C . GLY A 1 90 ? 19.615 -6.874 -14.818 1.00 93.12 90 GLY A C 1
ATOM 701 O O . GLY A 1 90 ? 19.377 -7.078 -16.010 1.00 93.12 90 GLY A O 1
ATOM 702 N N . ALA A 1 91 ? 18.958 -5.948 -14.112 1.00 95.38 91 ALA A N 1
ATOM 703 C CA . ALA A 1 91 ? 17.763 -5.252 -14.608 1.00 95.38 91 ALA A CA 1
ATOM 704 C C . ALA A 1 91 ? 17.945 -4.577 -15.981 1.00 95.38 91 ALA A C 1
ATOM 706 O O . ALA A 1 91 ? 17.114 -4.740 -16.877 1.00 95.38 91 ALA A O 1
ATOM 707 N N . GLY A 1 92 ? 19.065 -3.875 -16.179 1.00 94.94 92 GLY A N 1
ATOM 708 C CA . GLY A 1 92 ? 19.386 -3.226 -17.453 1.00 94.94 92 GLY A CA 1
ATOM 709 C C . GLY A 1 92 ? 19.548 -4.206 -18.619 1.00 94.94 92 GLY A C 1
ATOM 710 O O . GLY A 1 92 ? 18.976 -4.018 -19.698 1.00 94.94 92 GLY A O 1
ATOM 711 N N . HIS A 1 93 ? 20.281 -5.301 -18.397 1.00 95.69 93 HIS A N 1
ATOM 712 C CA . HIS A 1 93 ? 20.467 -6.343 -19.407 1.00 95.69 93 HIS A CA 1
ATOM 713 C C . HIS A 1 93 ? 19.163 -7.098 -19.687 1.00 95.69 93 HIS A C 1
ATOM 715 O O . HIS A 1 93 ? 18.823 -7.341 -20.844 1.00 95.69 93 HIS A O 1
ATOM 721 N N . TYR A 1 94 ? 18.397 -7.405 -18.638 1.00 96.94 94 TYR A N 1
ATOM 722 C CA . TYR A 1 94 ? 17.088 -8.041 -18.740 1.00 96.94 94 TYR A CA 1
ATOM 723 C C . TYR A 1 94 ? 16.148 -7.253 -19.662 1.00 96.94 94 TYR A C 1
ATOM 725 O O . TYR A 1 94 ? 15.512 -7.842 -20.542 1.00 96.94 94 TYR A O 1
ATOM 733 N N . PHE A 1 95 ? 16.087 -5.928 -19.489 1.00 97.44 95 PHE A N 1
ATOM 734 C CA . PHE A 1 95 ? 15.236 -5.052 -20.292 1.00 97.44 95 PHE A CA 1
ATOM 735 C C . PHE A 1 95 ? 15.737 -4.925 -21.740 1.00 97.44 95 PHE A C 1
ATOM 737 O O . PHE A 1 95 ? 14.990 -5.197 -22.680 1.00 97.44 95 PHE A O 1
ATOM 744 N N . THR A 1 96 ? 17.015 -4.583 -21.933 1.00 96.44 96 THR A N 1
ATOM 745 C CA . THR A 1 96 ? 17.618 -4.360 -23.268 1.00 96.44 96 THR A CA 1
ATOM 746 C C . THR A 1 96 ? 17.640 -5.611 -24.147 1.00 96.44 96 THR A C 1
ATOM 748 O O . THR A 1 96 ? 17.545 -5.514 -25.367 1.00 96.44 96 THR A O 1
ATOM 751 N N . LYS A 1 97 ? 17.721 -6.804 -23.548 1.00 96.31 97 LYS A N 1
ATOM 752 C CA . LYS A 1 97 ? 17.626 -8.084 -24.265 1.00 96.31 97 LYS A CA 1
ATOM 753 C C . LYS A 1 97 ? 16.226 -8.351 -24.832 1.00 96.31 97 LYS A C 1
ATOM 755 O O . LYS A 1 97 ? 16.102 -9.115 -25.788 1.00 96.31 97 LYS A O 1
ATOM 760 N N . ARG A 1 98 ? 15.182 -7.775 -24.226 1.00 96.50 98 ARG A N 1
ATOM 761 C CA . ARG A 1 98 ? 13.772 -8.049 -24.554 1.00 96.50 98 ARG A CA 1
ATOM 762 C C . ARG A 1 98 ? 13.123 -6.956 -25.380 1.00 96.50 98 ARG A C 1
ATOM 764 O O . ARG A 1 98 ? 12.222 -7.266 -26.145 1.00 96.50 98 ARG A O 1
ATOM 771 N N . ILE A 1 99 ? 13.564 -5.711 -25.229 1.00 97.94 99 ILE A N 1
ATOM 772 C CA . ILE A 1 99 ? 12.946 -4.542 -25.853 1.00 97.94 99 ILE A CA 1
ATOM 773 C C . ILE A 1 99 ? 13.959 -3.839 -26.742 1.00 97.94 99 ILE A C 1
ATOM 775 O O . ILE A 1 99 ? 15.017 -3.423 -26.281 1.00 97.94 99 ILE A O 1
ATOM 779 N N . ALA A 1 100 ? 13.606 -3.660 -28.011 1.00 97.38 100 ALA A N 1
ATOM 780 C CA . ALA A 1 100 ? 14.391 -2.895 -28.978 1.00 97.38 100 ALA A CA 1
ATOM 781 C C . ALA A 1 100 ? 13.655 -1.627 -29.436 1.00 97.38 100 ALA A C 1
ATOM 783 O O . ALA A 1 100 ? 14.274 -0.671 -29.922 1.00 97.38 100 ALA A O 1
ATOM 784 N N . ARG A 1 101 ? 12.323 -1.608 -29.303 1.00 97.69 101 ARG A N 1
ATOM 785 C CA . ARG A 1 101 ? 11.464 -0.521 -29.771 1.00 97.69 101 ARG A CA 1
ATOM 786 C C . ARG A 1 101 ? 10.509 -0.074 -28.679 1.00 97.69 101 ARG A C 1
ATOM 788 O O . ARG A 1 101 ? 9.881 -0.891 -28.015 1.00 97.69 101 ARG A O 1
ATOM 795 N N . ILE A 1 102 ? 10.372 1.240 -28.546 1.00 97.75 102 ILE A N 1
ATOM 796 C CA . ILE A 1 102 ? 9.442 1.862 -27.604 1.00 97.75 102 ILE A CA 1
ATOM 797 C C . ILE A 1 102 ? 8.515 2.782 -28.390 1.00 97.75 102 ILE A C 1
ATOM 799 O O . ILE A 1 102 ? 8.973 3.638 -29.148 1.00 97.75 102 ILE A O 1
ATOM 803 N N . VAL A 1 103 ? 7.214 2.606 -28.215 1.00 96.69 103 VAL A N 1
ATOM 804 C CA . VAL A 1 103 ? 6.174 3.407 -28.853 1.00 96.69 103 VAL A CA 1
ATOM 805 C C . VAL A 1 103 ? 5.460 4.208 -27.773 1.00 96.69 103 VAL A C 1
ATOM 807 O O . VAL A 1 103 ? 4.816 3.656 -26.890 1.00 96.69 103 VAL A O 1
ATOM 810 N N . ILE A 1 104 ? 5.589 5.529 -27.831 1.00 95.38 104 ILE A N 1
ATOM 811 C CA . ILE A 1 104 ? 4.850 6.445 -26.969 1.00 95.38 104 ILE A CA 1
ATOM 812 C C . ILE A 1 104 ? 3.487 6.690 -27.608 1.00 95.38 104 ILE A C 1
ATOM 814 O O . ILE A 1 104 ? 3.368 7.351 -28.649 1.00 95.38 104 ILE A O 1
ATOM 818 N N . GLU A 1 105 ? 2.469 6.142 -26.964 1.00 93.81 105 GLU A N 1
ATOM 819 C CA . GLU A 1 105 ? 1.088 6.226 -27.403 1.00 93.81 105 GLU A CA 1
ATOM 820 C C . GLU A 1 105 ? 0.453 7.549 -26.979 1.00 93.81 105 GLU A C 1
ATOM 822 O O . GLU A 1 105 ? 0.694 8.027 -25.866 1.00 93.81 105 GLU A O 1
ATOM 827 N N . PRO A 1 106 ? -0.383 8.162 -27.833 1.00 88.19 106 PRO A N 1
ATOM 828 C CA . PRO A 1 106 ? -1.105 9.356 -27.449 1.00 88.19 106 PRO A CA 1
ATOM 829 C C . PRO A 1 106 ? -2.161 9.020 -26.390 1.00 88.19 106 PRO A C 1
ATOM 831 O O . PRO A 1 106 ? -2.633 7.887 -26.269 1.00 88.19 106 PRO A O 1
ATOM 834 N N . LYS A 1 107 ? -2.608 10.049 -25.668 1.00 83.00 107 LYS A N 1
ATOM 835 C CA . LYS A 1 107 ? -3.798 9.960 -24.818 1.00 83.00 107 LYS A CA 1
ATOM 836 C C . LYS A 1 107 ? -4.985 9.413 -25.625 1.00 83.00 107 LYS A C 1
ATOM 838 O O . LYS A 1 107 ? -5.262 9.925 -26.711 1.00 83.00 107 LYS A O 1
ATOM 843 N N . ASN A 1 108 ? -5.682 8.415 -25.075 1.00 75.62 108 ASN A N 1
ATOM 844 C CA . ASN A 1 108 ? -6.774 7.681 -25.727 1.00 75.62 108 ASN A CA 1
ATOM 845 C C . ASN A 1 108 ? -6.374 6.953 -27.030 1.00 75.62 108 ASN A C 1
ATOM 847 O O . ASN A 1 108 ? -7.214 6.766 -27.911 1.00 75.62 108 ASN A O 1
ATOM 851 N N . GLY A 1 109 ? -5.099 6.578 -27.192 1.00 77.50 109 GLY A N 1
ATOM 852 C CA . GLY A 1 109 ? -4.676 5.675 -28.266 1.00 77.50 109 GLY A CA 1
ATOM 853 C C . GLY A 1 109 ? -5.401 4.326 -28.187 1.00 77.50 109 GLY A C 1
ATOM 854 O O . GLY A 1 109 ? -5.865 3.931 -27.120 1.00 77.50 109 GLY A O 1
ATOM 855 N N . PHE A 1 110 ? -5.491 3.604 -29.308 1.00 75.94 110 PHE A N 1
ATOM 856 C CA . PHE A 1 110 ? -6.275 2.361 -29.413 1.00 75.94 110 PHE A CA 1
ATOM 857 C C . PHE A 1 110 ? -5.909 1.306 -28.350 1.00 75.94 110 PHE A C 1
ATOM 859 O O . PHE A 1 110 ? -6.795 0.636 -27.833 1.00 75.94 110 PHE A O 1
ATOM 866 N N . GLY A 1 111 ? -4.627 1.192 -27.986 1.00 81.19 111 GLY A N 1
ATOM 867 C CA . GLY A 1 111 ? -4.152 0.293 -26.925 1.00 81.19 111 GLY A CA 1
ATOM 868 C C . GLY A 1 111 ? -4.042 0.924 -25.531 1.00 81.19 111 GLY A C 1
ATOM 869 O O . GLY A 1 111 ? -3.542 0.284 -24.617 1.00 81.19 111 GLY A O 1
ATOM 870 N N . CYS A 1 112 ? -4.490 2.168 -25.347 1.00 87.44 112 CYS A N 1
ATOM 871 C CA . CYS A 1 112 ? -4.364 2.917 -24.095 1.00 87.44 112 CYS A CA 1
ATOM 872 C C . CYS A 1 112 ? -5.728 3.325 -23.525 1.00 87.44 112 CYS A C 1
ATOM 874 O O . CYS A 1 112 ? -6.027 4.525 -23.462 1.00 87.44 112 CYS A O 1
ATOM 876 N N . PRO A 1 113 ? -6.576 2.362 -23.117 1.00 82.00 113 PRO A N 1
ATOM 877 C CA . PRO A 1 113 ? -7.764 2.690 -22.346 1.00 82.00 113 PRO A CA 1
ATOM 878 C C . PRO A 1 113 ? -7.373 3.277 -20.980 1.00 82.00 113 PRO A C 1
ATOM 880 O O . PRO A 1 113 ? -6.229 3.174 -20.529 1.00 82.00 113 PRO A O 1
ATOM 883 N N . SER A 1 114 ? -8.338 3.915 -20.314 1.00 78.75 114 SER A N 1
ATOM 884 C CA . SER A 1 114 ? -8.118 4.504 -18.990 1.00 78.75 114 SER A CA 1
ATOM 885 C C . SER A 1 114 ? -7.588 3.453 -18.007 1.00 78.75 114 SER A C 1
ATOM 887 O O . SER A 1 114 ? -8.116 2.346 -17.939 1.00 78.75 114 SER A O 1
ATOM 889 N N . GLY A 1 115 ? -6.530 3.791 -17.268 1.00 77.12 115 GLY A N 1
ATOM 890 C CA . GLY A 1 115 ? -5.882 2.896 -16.304 1.00 77.12 115 GLY A CA 1
ATOM 891 C C . GLY A 1 115 ? -4.754 2.023 -16.867 1.00 77.12 115 GLY A C 1
ATOM 892 O O . GLY A 1 115 ? -3.966 1.503 -16.080 1.00 77.12 115 GLY A O 1
ATOM 893 N N . VAL A 1 116 ? -4.602 1.905 -18.193 1.00 85.19 116 VAL A N 1
ATOM 894 C CA . VAL A 1 116 ? -3.459 1.193 -18.791 1.00 85.19 116 VAL A CA 1
ATOM 895 C C . VAL A 1 116 ? -2.232 2.098 -18.814 1.00 85.19 116 VAL A C 1
ATOM 897 O O . VAL A 1 116 ? -2.267 3.221 -19.322 1.00 85.19 116 VAL A O 1
ATOM 900 N N . ILE A 1 117 ? -1.134 1.595 -18.251 1.00 90.50 117 ILE A N 1
ATOM 901 C CA . ILE A 1 117 ? 0.142 2.311 -18.138 1.00 90.50 117 ILE A CA 1
ATOM 902 C C . ILE A 1 117 ? 1.026 2.029 -19.354 1.00 90.50 117 ILE A C 1
ATOM 904 O O . ILE A 1 117 ? 1.577 2.947 -19.962 1.00 90.50 117 ILE A O 1
ATOM 908 N N . ALA A 1 118 ? 1.144 0.760 -19.716 1.00 93.56 118 ALA A N 1
ATOM 909 C CA . ALA A 1 118 ? 1.913 0.273 -20.844 1.00 93.56 118 ALA A CA 1
ATOM 910 C C . ALA A 1 118 ? 1.384 -1.113 -21.243 1.00 93.56 118 ALA A C 1
ATOM 912 O O . ALA A 1 118 ? 0.560 -1.683 -20.528 1.00 93.56 118 ALA A O 1
ATOM 913 N N . TYR A 1 119 ? 1.785 -1.600 -22.415 1.00 93.06 119 TYR A N 1
ATOM 914 C CA . TYR A 1 119 ? 1.403 -2.922 -22.904 1.00 93.06 119 TYR A CA 1
ATOM 915 C C . TYR A 1 119 ? 2.380 -3.446 -23.968 1.00 93.06 119 TYR A C 1
ATOM 917 O O . TYR A 1 119 ? 3.158 -2.700 -24.576 1.00 93.06 119 TYR A O 1
ATOM 925 N N . VAL A 1 120 ? 2.281 -4.748 -24.242 1.00 92.81 120 VAL A N 1
ATOM 926 C CA . VAL A 1 120 ? 2.945 -5.445 -25.352 1.00 92.81 120 VAL A CA 1
ATOM 927 C C . VAL A 1 120 ? 1.904 -6.262 -26.116 1.00 92.81 120 VAL A C 1
ATOM 929 O O . VAL A 1 120 ? 1.158 -7.042 -25.520 1.00 92.81 120 VAL A O 1
ATOM 932 N N . PHE A 1 121 ? 1.849 -6.130 -27.445 1.00 88.38 121 PHE A N 1
ATOM 933 C CA . PHE A 1 121 ? 0.945 -6.946 -28.253 1.00 88.38 121 PHE A CA 1
ATOM 934 C C . PHE A 1 121 ? 1.463 -8.375 -28.423 1.00 88.38 121 PHE A C 1
ATOM 936 O O . PHE A 1 121 ? 2.606 -8.616 -28.814 1.00 88.38 121 PHE A O 1
ATOM 943 N N . ARG A 1 122 ? 0.571 -9.352 -28.225 1.00 77.69 122 ARG A N 1
ATOM 944 C CA . ARG A 1 122 ? 0.849 -10.768 -28.491 1.00 77.69 122 ARG A CA 1
ATOM 945 C C . ARG A 1 122 ? 1.058 -10.985 -29.995 1.00 77.69 122 ARG A C 1
ATOM 947 O O . ARG A 1 122 ? 0.108 -11.205 -30.736 1.00 77.69 122 ARG A O 1
ATOM 954 N N . GLY A 1 123 ? 2.310 -10.926 -30.436 1.00 78.44 123 GLY A N 1
ATOM 955 C CA . GLY A 1 123 ? 2.702 -11.048 -31.845 1.00 78.44 123 GLY A CA 1
ATOM 956 C C . GLY A 1 123 ? 3.778 -10.045 -32.250 1.00 78.44 123 GLY A C 1
ATOM 957 O O . GLY A 1 123 ? 4.557 -10.320 -33.162 1.00 78.44 123 GLY A O 1
ATOM 958 N N . GLU A 1 124 ? 3.880 -8.935 -31.523 1.00 85.56 124 GLU A N 1
ATOM 959 C CA . GLU A 1 124 ? 4.996 -8.011 -31.642 1.00 85.56 124 GLU A CA 1
ATOM 960 C C . GLU A 1 124 ? 6.124 -8.496 -30.735 1.00 85.56 124 GLU A C 1
ATOM 962 O O . GLU A 1 124 ? 6.001 -8.570 -29.514 1.00 85.56 124 GLU A O 1
ATOM 967 N N . LYS A 1 125 ? 7.230 -8.904 -31.353 1.00 85.94 125 LYS A N 1
ATOM 968 C CA . LYS A 1 125 ? 8.468 -9.169 -30.620 1.00 85.94 125 LYS A CA 1
ATOM 969 C C . LYS A 1 125 ? 9.161 -7.837 -30.404 1.00 85.94 125 LYS A C 1
ATOM 971 O O . LYS A 1 125 ? 9.154 -7.038 -31.323 1.00 85.94 125 LYS A O 1
ATOM 976 N N . ASP A 1 126 ? 9.764 -7.643 -29.236 1.00 93.75 126 ASP A N 1
ATOM 977 C CA . ASP A 1 126 ? 10.650 -6.517 -28.908 1.00 93.75 126 ASP A CA 1
ATOM 978 C C . ASP A 1 126 ? 10.078 -5.088 -28.925 1.00 93.75 126 ASP A C 1
ATOM 980 O O . ASP A 1 126 ? 10.839 -4.126 -28.753 1.00 93.75 126 ASP A O 1
ATOM 984 N N . ILE A 1 127 ? 8.755 -4.944 -29.044 1.00 96.25 127 ILE A N 1
ATOM 985 C CA . ILE A 1 127 ? 8.058 -3.655 -29.014 1.00 96.25 127 ILE A CA 1
ATOM 986 C C . ILE A 1 127 ? 7.296 -3.500 -27.701 1.00 96.25 127 ILE A C 1
ATOM 988 O O . ILE A 1 127 ? 6.524 -4.372 -27.312 1.00 96.25 127 ILE A O 1
ATOM 992 N N . MET A 1 128 ? 7.501 -2.363 -27.041 1.00 96.69 128 MET A N 1
ATOM 993 C CA . MET A 1 128 ? 6.705 -1.925 -25.898 1.00 96.69 128 MET A CA 1
ATOM 994 C C . MET A 1 128 ? 5.968 -0.636 -26.226 1.00 96.69 128 MET A C 1
ATOM 996 O O . MET A 1 128 ? 6.559 0.302 -26.765 1.00 96.69 128 MET A O 1
ATOM 1000 N N . HIS A 1 129 ? 4.705 -0.570 -25.830 1.00 96.00 129 HIS A N 1
ATOM 1001 C CA . HIS A 1 129 ? 3.871 0.614 -25.958 1.00 96.00 129 HIS A CA 1
ATOM 1002 C C . HIS A 1 129 ? 3.656 1.234 -24.584 1.00 96.00 129 HIS A C 1
ATOM 1004 O O . HIS A 1 129 ? 3.323 0.533 -23.633 1.00 96.00 129 HIS A O 1
ATOM 1010 N N . ILE A 1 130 ? 3.847 2.545 -24.467 1.00 95.50 130 ILE A N 1
ATOM 1011 C CA . ILE A 1 130 ? 3.712 3.272 -23.202 1.00 95.50 130 ILE A CA 1
ATOM 1012 C C . ILE A 1 130 ? 2.637 4.337 -23.367 1.00 95.50 130 ILE A C 1
ATOM 1014 O O . ILE A 1 130 ? 2.729 5.206 -24.238 1.00 95.50 130 ILE A O 1
ATOM 1018 N N . CYS A 1 131 ? 1.625 4.272 -22.510 1.00 93.31 131 CYS A N 1
ATOM 1019 C CA . CYS A 1 131 ? 0.454 5.131 -22.543 1.00 93.31 131 CYS A CA 1
ATOM 1020 C C . CYS A 1 131 ? 0.707 6.413 -21.758 1.00 93.31 131 CYS A C 1
ATOM 1022 O O . CYS A 1 131 ? 0.869 6.380 -20.539 1.00 93.31 131 CYS A O 1
ATOM 1024 N N . THR A 1 132 ? 0.678 7.571 -22.428 1.00 89.81 132 THR A N 1
ATOM 1025 C CA . THR A 1 132 ? 0.989 8.856 -21.774 1.00 89.81 132 THR A CA 1
ATOM 1026 C C . THR A 1 132 ? 0.103 9.169 -20.570 1.00 89.81 132 THR A C 1
ATOM 1028 O O . THR A 1 132 ? 0.569 9.800 -19.629 1.00 89.81 132 THR A O 1
ATOM 1031 N N . GLU A 1 133 ? -1.167 8.750 -20.589 1.00 85.19 133 GLU A N 1
ATOM 1032 C CA . GLU A 1 133 ? -2.099 9.037 -19.495 1.00 85.19 133 GLU A CA 1
ATOM 1033 C C . GLU A 1 133 ? -1.841 8.159 -18.267 1.00 85.19 133 GLU A C 1
ATOM 1035 O O . GLU A 1 133 ? -1.785 8.693 -17.161 1.00 85.19 133 GLU A O 1
ATOM 1040 N N . GLY A 1 134 ? -1.596 6.857 -18.448 1.00 82.12 134 GLY A N 1
ATOM 1041 C CA . GLY A 1 134 ? -1.377 5.927 -17.335 1.00 82.12 134 GLY A CA 1
ATOM 1042 C C . GLY A 1 134 ? -0.072 6.156 -16.566 1.00 82.12 134 GLY A C 1
ATOM 1043 O O . GLY A 1 134 ? 0.036 5.760 -15.411 1.00 82.12 134 GLY A O 1
ATOM 1044 N N . VAL A 1 135 ? 0.899 6.853 -17.161 1.00 84.31 135 VAL A N 1
ATOM 1045 C CA . VAL A 1 135 ? 2.151 7.264 -16.493 1.00 84.31 135 VAL A CA 1
ATOM 1046 C C . VAL A 1 135 ? 2.101 8.690 -15.929 1.00 84.31 135 VAL A C 1
ATOM 1048 O O . VAL A 1 135 ? 3.124 9.218 -15.488 1.00 84.31 135 VAL A O 1
ATOM 1051 N N . THR A 1 136 ? 0.953 9.372 -15.958 1.00 79.75 136 THR A N 1
ATOM 1052 C CA . THR A 1 136 ? 0.834 10.728 -15.389 1.00 79.75 136 THR A CA 1
ATOM 1053 C C . THR A 1 136 ? 1.071 10.683 -13.876 1.00 79.75 136 THR A C 1
ATOM 1055 O O . THR A 1 136 ? 0.451 9.889 -13.179 1.00 79.75 136 THR A O 1
ATOM 1058 N N . GLY A 1 137 ? 1.984 11.513 -13.358 1.00 75.56 137 GLY A N 1
ATOM 1059 C CA . GLY A 1 137 ? 2.378 11.509 -11.939 1.00 75.56 137 GLY A CA 1
ATOM 1060 C C . GLY A 1 137 ? 3.388 10.419 -11.552 1.00 75.56 137 GLY A C 1
ATOM 1061 O O . GLY A 1 137 ? 3.852 10.386 -10.413 1.00 75.56 137 GLY A O 1
ATOM 1062 N N . MET A 1 138 ? 3.777 9.545 -12.489 1.00 83.44 138 MET A N 1
ATOM 1063 C CA . MET A 1 138 ? 4.886 8.608 -12.311 1.00 83.44 138 MET A CA 1
ATOM 1064 C C . MET A 1 138 ? 6.206 9.283 -12.700 1.00 83.44 138 MET A C 1
ATOM 1066 O O . MET A 1 138 ? 6.727 9.089 -13.799 1.00 83.44 138 MET A O 1
ATOM 1070 N N . ASP A 1 139 ? 6.737 10.100 -11.793 1.00 83.88 139 ASP A N 1
ATOM 1071 C CA . ASP A 1 139 ? 7.987 10.845 -12.022 1.00 83.88 139 ASP A CA 1
ATOM 1072 C C . ASP A 1 139 ? 9.222 10.121 -11.471 1.00 83.88 139 ASP A C 1
ATOM 1074 O O . ASP A 1 139 ? 10.357 10.465 -11.796 1.00 83.88 139 ASP A O 1
ATOM 1078 N N . SER A 1 140 ? 9.009 9.094 -10.645 1.00 90.75 140 SER A N 1
ATOM 1079 C CA . SER A 1 140 ? 10.082 8.298 -10.053 1.00 90.75 140 SER A CA 1
ATOM 1080 C C . SER A 1 140 ? 10.690 7.336 -11.083 1.00 90.75 140 SER A C 1
ATOM 1082 O O . SER A 1 140 ? 9.959 6.481 -11.598 1.00 90.75 140 SER A O 1
ATOM 1084 N N . PRO A 1 141 ? 12.019 7.386 -11.326 1.00 94.25 141 PRO A N 1
ATOM 1085 C CA . PRO A 1 141 ? 12.703 6.404 -12.162 1.00 94.25 141 PRO A CA 1
ATOM 1086 C C . PRO A 1 141 ? 12.444 4.968 -11.705 1.00 94.25 141 PRO A C 1
ATOM 1088 O O . PRO A 1 141 ? 12.182 4.120 -12.543 1.00 94.25 141 PRO A O 1
ATOM 1091 N N . LEU A 1 142 ? 12.405 4.711 -10.391 1.00 95.56 142 LEU A N 1
ATOM 1092 C CA . LEU A 1 142 ? 12.106 3.393 -9.826 1.00 95.56 142 LEU A CA 1
ATOM 1093 C C . LEU A 1 142 ? 10.742 2.851 -10.272 1.00 95.56 142 LEU A C 1
ATOM 1095 O O . LEU A 1 142 ? 10.652 1.700 -10.693 1.00 95.56 142 LEU A O 1
ATOM 1099 N N . MET A 1 143 ? 9.688 3.668 -10.180 1.00 94.81 143 MET A N 1
ATOM 1100 C CA . MET A 1 143 ? 8.333 3.229 -10.534 1.00 94.81 143 MET A CA 1
ATOM 1101 C C . MET A 1 143 ? 8.209 2.979 -12.034 1.00 94.81 143 MET A C 1
ATOM 1103 O O . MET A 1 143 ? 7.633 1.974 -12.440 1.00 94.81 143 MET A O 1
ATOM 1107 N N . MET A 1 144 ? 8.811 3.844 -12.853 1.00 95.75 144 MET A N 1
ATOM 1108 C CA . MET A 1 144 ? 8.853 3.633 -14.297 1.00 95.75 144 MET A CA 1
ATOM 1109 C C . MET A 1 144 ? 9.658 2.373 -14.645 1.00 95.75 144 MET A C 1
ATOM 1111 O O . MET A 1 144 ? 9.190 1.555 -15.426 1.00 95.75 144 MET A O 1
ATOM 1115 N N . SER A 1 145 ? 10.821 2.142 -14.026 1.00 97.50 145 SER A N 1
ATOM 1116 C CA . SER A 1 145 ? 11.606 0.917 -14.228 1.00 97.50 145 SER A CA 1
ATOM 1117 C C . SER A 1 145 ? 10.828 -0.344 -13.848 1.00 97.50 145 SER A C 1
ATOM 1119 O O . SER A 1 145 ? 10.912 -1.336 -14.564 1.00 97.50 145 SER A O 1
ATOM 1121 N N . TRP A 1 146 ? 10.044 -0.309 -12.764 1.00 97.25 146 TRP A N 1
ATOM 1122 C CA . TRP A 1 146 ? 9.170 -1.417 -12.369 1.00 97.25 146 TRP A CA 1
ATOM 1123 C C . TRP A 1 146 ? 8.152 -1.756 -13.468 1.00 97.25 146 TRP A C 1
ATOM 1125 O O . TRP A 1 146 ? 8.042 -2.925 -13.838 1.00 97.25 146 TRP A O 1
ATOM 1135 N N . VAL A 1 147 ? 7.502 -0.745 -14.064 1.00 96.06 147 VAL A N 1
ATOM 1136 C CA . VAL A 1 147 ? 6.608 -0.930 -15.226 1.00 96.06 147 VAL A CA 1
ATOM 1137 C C . VAL A 1 147 ? 7.379 -1.514 -16.410 1.00 96.06 147 VAL A C 1
ATOM 1139 O O . VAL A 1 147 ? 6.952 -2.493 -17.006 1.00 96.06 147 VAL A O 1
ATOM 1142 N N . LEU A 1 148 ? 8.543 -0.956 -16.748 1.00 97.44 148 LEU A N 1
ATOM 1143 C CA . LEU A 1 148 ? 9.330 -1.412 -17.897 1.00 97.44 148 LEU A CA 1
ATOM 1144 C C . LEU A 1 148 ? 9.782 -2.877 -17.755 1.00 97.44 148 LEU A C 1
ATOM 1146 O O . LEU A 1 148 ? 9.721 -3.640 -18.719 1.00 97.44 148 LEU A O 1
ATOM 1150 N N . VAL A 1 149 ? 10.214 -3.296 -16.562 1.00 97.75 149 VAL A N 1
ATOM 1151 C CA . VAL A 1 149 ? 10.583 -4.696 -16.280 1.00 97.75 149 VAL A CA 1
ATOM 1152 C C . VAL A 1 149 ? 9.367 -5.616 -16.383 1.00 97.75 149 VAL A C 1
ATOM 1154 O O . VAL A 1 149 ? 9.471 -6.699 -16.968 1.00 97.75 149 VAL A O 1
ATOM 1157 N N . HIS A 1 150 ? 8.229 -5.177 -15.841 1.00 97.00 150 HIS A N 1
ATOM 1158 C CA . HIS A 1 150 ? 6.958 -5.888 -15.909 1.00 97.00 150 HIS A CA 1
ATOM 1159 C C . HIS A 1 150 ? 6.532 -6.130 -17.362 1.00 97.00 150 HIS A C 1
ATOM 1161 O O . HIS A 1 150 ? 6.351 -7.271 -17.784 1.00 97.00 150 HIS A O 1
ATOM 1167 N N . GLU A 1 151 ? 6.462 -5.069 -18.162 1.00 95.94 151 GLU A N 1
ATOM 1168 C CA . GLU A 1 151 ? 6.014 -5.146 -19.550 1.00 95.94 151 GLU A CA 1
ATOM 1169 C C . GLU A 1 151 ? 6.981 -5.927 -20.441 1.00 95.94 151 GLU A C 1
ATOM 1171 O O . GLU A 1 151 ? 6.564 -6.697 -21.307 1.00 95.94 151 GLU A O 1
ATOM 1176 N N . ALA A 1 152 ? 8.290 -5.821 -20.193 1.00 96.88 152 ALA A N 1
ATOM 1177 C CA . ALA A 1 152 ? 9.275 -6.615 -20.920 1.00 96.88 152 ALA A CA 1
ATOM 1178 C C . ALA A 1 152 ? 9.021 -8.126 -20.780 1.00 96.88 152 ALA A C 1
ATOM 1180 O O . ALA A 1 152 ? 9.295 -8.877 -21.717 1.00 96.88 152 ALA A O 1
ATOM 1181 N N . ARG A 1 153 ? 8.450 -8.584 -19.657 1.00 95.75 153 ARG A N 1
ATOM 1182 C CA . ARG A 1 153 ? 8.111 -10.000 -19.446 1.00 95.75 153 ARG A CA 1
ATOM 1183 C C . ARG A 1 153 ? 6.979 -10.488 -20.348 1.00 95.75 153 ARG A C 1
ATOM 1185 O O . ARG A 1 153 ? 7.006 -11.644 -20.776 1.00 95.75 153 ARG A O 1
ATOM 1192 N N . HIS A 1 154 ? 6.040 -9.616 -20.714 1.00 94.44 154 HIS A N 1
ATOM 1193 C CA . HIS A 1 154 ? 4.952 -9.961 -21.631 1.00 94.44 154 HIS A CA 1
ATOM 1194 C C . HIS A 1 154 ? 5.454 -10.334 -23.038 1.00 94.44 154 HIS A C 1
ATOM 1196 O O . HIS A 1 154 ? 4.826 -11.160 -23.703 1.00 94.44 154 HIS A O 1
ATOM 1202 N N . THR A 1 155 ? 6.629 -9.844 -23.465 1.00 93.94 155 THR A N 1
ATOM 1203 C CA . THR A 1 155 ? 7.247 -10.228 -24.757 1.00 93.94 155 THR A CA 1
ATOM 1204 C C . THR A 1 155 ? 7.596 -11.717 -24.855 1.00 93.94 155 THR A C 1
ATOM 1206 O O . THR A 1 155 ? 7.691 -12.268 -25.952 1.00 93.94 155 THR A O 1
ATOM 1209 N N . GLU A 1 156 ? 7.748 -12.391 -23.714 1.00 92.12 156 GLU A N 1
ATOM 1210 C CA . GLU A 1 156 ? 8.037 -13.824 -23.619 1.00 92.12 156 GLU A CA 1
ATOM 1211 C C . GLU A 1 156 ? 6.757 -14.668 -23.450 1.00 92.12 156 GLU A C 1
ATOM 1213 O O . GLU A 1 156 ? 6.835 -15.878 -23.247 1.00 92.12 156 GLU A O 1
ATOM 1218 N N . GLY A 1 157 ? 5.573 -14.051 -23.557 1.00 90.50 157 GLY A N 1
ATOM 1219 C CA . GLY A 1 157 ? 4.278 -14.738 -23.542 1.00 90.50 157 GLY A CA 1
ATOM 1220 C C . GLY A 1 157 ? 3.681 -14.984 -22.154 1.00 90.50 157 GLY A C 1
ATOM 1221 O O . GLY A 1 157 ? 2.711 -15.731 -22.043 1.00 90.50 157 GLY A O 1
ATOM 1222 N N . TYR A 1 158 ? 4.226 -14.365 -21.106 1.00 92.44 158 TYR A N 1
ATOM 1223 C CA . TYR A 1 158 ? 3.687 -14.447 -19.747 1.00 92.44 158 TYR A CA 1
ATOM 1224 C C . TYR A 1 158 ? 2.509 -13.494 -19.608 1.00 92.44 158 TYR A C 1
ATOM 1226 O O . TYR A 1 158 ? 2.724 -12.302 -19.470 1.00 92.44 158 TYR A O 1
ATOM 1234 N N . SER A 1 159 ? 1.272 -13.979 -19.682 1.00 90.19 159 SER A N 1
ATOM 1235 C CA . SER A 1 159 ? 0.081 -13.162 -19.425 1.00 90.19 159 SER A CA 1
ATOM 1236 C C . SER A 1 159 ? -0.237 -13.096 -17.935 1.00 90.19 159 SER A C 1
ATOM 1238 O O . SER A 1 159 ? 0.123 -14.000 -17.180 1.00 90.19 159 SER A O 1
ATOM 1240 N N . HIS A 1 160 ? -0.989 -12.077 -17.529 1.00 91.12 160 HIS A N 1
ATOM 1241 C CA . HIS A 1 160 ? -1.591 -12.064 -16.202 1.00 91.12 160 HIS A CA 1
ATOM 1242 C C . HIS A 1 160 ? -2.675 -13.135 -16.046 1.00 91.12 160 HIS A C 1
ATOM 1244 O O . HIS A 1 160 ? -3.225 -13.650 -17.026 1.00 91.12 160 HIS A O 1
ATOM 1250 N N . VAL A 1 161 ? -3.007 -13.428 -14.792 1.00 90.75 161 VAL A N 1
ATOM 1251 C CA . VAL A 1 161 ? -4.150 -14.240 -14.372 1.00 90.75 161 VAL A CA 1
ATOM 1252 C C . VAL A 1 161 ? -5.095 -13.412 -13.509 1.00 90.75 161 VAL A C 1
ATOM 1254 O O . VAL A 1 161 ? -4.715 -12.378 -12.955 1.00 90.75 161 VAL A O 1
ATOM 1257 N N . HIS A 1 162 ? -6.334 -13.883 -13.380 1.00 89.88 162 HIS A N 1
ATOM 1258 C CA . HIS A 1 162 ? -7.313 -13.242 -12.515 1.00 89.88 162 HIS A CA 1
ATOM 1259 C C . HIS A 1 162 ? -6.892 -13.293 -11.052 1.00 89.88 162 HIS A C 1
ATOM 1261 O O . HIS A 1 162 ? -6.402 -14.322 -10.572 1.00 89.88 162 HIS A O 1
ATOM 1267 N N . CYS A 1 163 ? -7.108 -12.190 -10.348 1.00 89.00 163 CYS A N 1
ATOM 1268 C CA . CYS A 1 163 ? -6.818 -12.109 -8.927 1.00 89.00 163 CYS A CA 1
ATOM 1269 C C . CYS A 1 163 ? -7.906 -12.828 -8.124 1.00 89.00 163 CYS A C 1
ATOM 1271 O O . CYS A 1 163 ? -9.096 -12.671 -8.371 1.00 89.00 163 CYS A O 1
ATOM 1273 N N . THR A 1 164 ? -7.500 -13.618 -7.136 1.00 86.31 164 THR A N 1
ATOM 1274 C CA . THR A 1 164 ? -8.409 -14.385 -6.260 1.00 86.31 164 THR A CA 1
ATOM 1275 C C . THR A 1 164 ? -8.672 -13.695 -4.924 1.00 86.31 164 THR A C 1
ATOM 1277 O O . THR A 1 164 ? -9.539 -14.124 -4.163 1.00 86.31 164 THR A O 1
ATOM 1280 N N . HIS A 1 165 ? -7.938 -12.621 -4.633 1.00 82.12 165 HIS A N 1
ATOM 1281 C CA . HIS A 1 165 ? -8.046 -11.835 -3.412 1.00 82.12 165 HIS A CA 1
ATOM 1282 C C . HIS A 1 165 ? -7.435 -10.438 -3.603 1.00 82.12 165 HIS A C 1
ATOM 1284 O O . HIS A 1 165 ? -6.938 -10.104 -4.678 1.00 82.12 165 HIS A O 1
ATOM 1290 N N . GLY A 1 166 ? -7.481 -9.626 -2.545 1.00 77.50 166 GLY A N 1
ATOM 1291 C CA . GLY A 1 166 ? -6.867 -8.302 -2.522 1.00 77.50 166 GLY A CA 1
ATOM 1292 C C . GLY A 1 166 ? -7.659 -7.235 -3.278 1.00 77.50 166 GLY A C 1
ATOM 1293 O O . GLY A 1 166 ? -8.807 -7.434 -3.686 1.00 77.50 166 GLY A O 1
ATOM 1294 N N . LEU A 1 167 ? -7.024 -6.079 -3.454 1.00 75.25 167 LEU A N 1
ATOM 1295 C CA . LEU A 1 167 ? -7.604 -4.883 -4.075 1.00 75.25 167 LEU A CA 1
ATOM 1296 C C . LEU A 1 167 ? -7.991 -5.101 -5.548 1.00 75.25 167 LEU A C 1
ATOM 1298 O O . LEU A 1 167 ? -8.873 -4.414 -6.057 1.00 75.25 167 LEU A O 1
ATOM 1302 N N . TYR A 1 168 ? -7.366 -6.076 -6.211 1.00 79.19 168 TYR A N 1
ATOM 1303 C CA . TYR A 1 168 ? -7.545 -6.362 -7.635 1.00 79.19 168 TYR A CA 1
ATOM 1304 C C . TYR A 1 168 ? -8.513 -7.527 -7.920 1.00 79.19 168 TYR A C 1
ATOM 1306 O O . TYR A 1 168 ? -8.727 -7.875 -9.074 1.00 79.19 168 TYR A O 1
ATOM 1314 N N . LEU A 1 169 ? -9.151 -8.128 -6.905 1.00 77.81 169 LEU A N 1
ATOM 1315 C CA . LEU A 1 169 ? -10.125 -9.216 -7.112 1.00 77.81 169 LEU A CA 1
ATOM 1316 C C . LEU A 1 169 ? -11.282 -8.808 -8.045 1.00 77.81 169 LEU A C 1
ATOM 1318 O O . LEU A 1 169 ? -11.725 -9.589 -8.877 1.00 77.81 169 LEU A O 1
ATOM 1322 N N . ASN A 1 170 ? -11.788 -7.581 -7.896 1.00 64.19 170 ASN A N 1
ATOM 1323 C CA . ASN A 1 170 ? -12.969 -7.108 -8.628 1.00 64.19 170 ASN A CA 1
ATOM 1324 C C . ASN A 1 170 ? -12.645 -6.194 -9.810 1.00 64.19 170 ASN A C 1
ATOM 1326 O O . ASN A 1 170 ? -13.570 -5.845 -10.544 1.00 64.19 170 ASN A O 1
ATOM 1330 N N . SER A 1 171 ? -11.373 -5.828 -10.023 1.00 60.41 171 SER A N 1
ATOM 1331 C CA . SER A 1 171 ? -10.984 -5.178 -11.282 1.00 60.41 171 SER A CA 1
ATOM 1332 C C . SER A 1 171 ? -11.257 -6.089 -12.481 1.00 60.41 171 SER A C 1
ATOM 1334 O O . SER A 1 171 ? -11.400 -5.598 -13.590 1.00 60.41 171 SER A O 1
ATOM 1336 N N . ASP A 1 172 ? -11.428 -7.391 -12.230 1.00 52.03 172 ASP A N 1
ATOM 1337 C CA . ASP A 1 172 ? -11.630 -8.444 -13.220 1.00 52.03 172 ASP A CA 1
ATOM 1338 C C . ASP A 1 172 ? -13.091 -8.707 -13.627 1.00 52.03 172 AS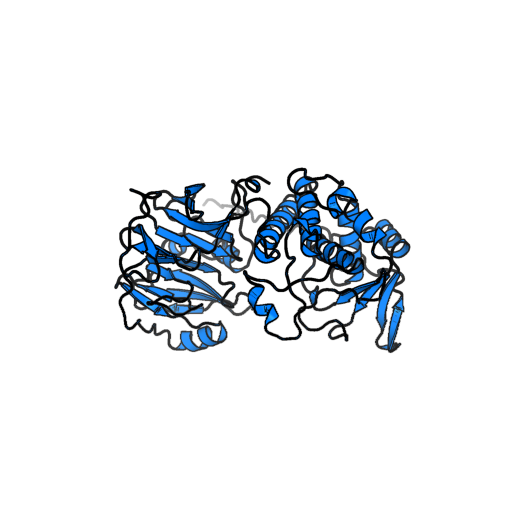P A C 1
ATOM 1340 O O . ASP A 1 172 ? -13.345 -9.490 -14.541 1.00 52.03 172 ASP A O 1
ATOM 1344 N N . ASN A 1 173 ? -14.063 -8.059 -12.973 1.00 45.09 173 ASN A N 1
ATOM 1345 C CA . ASN A 1 173 ? -15.494 -8.270 -13.247 1.00 45.09 173 ASN A CA 1
ATOM 1346 C C . ASN A 1 173 ? -16.019 -7.468 -14.444 1.00 45.09 173 ASN A C 1
ATOM 1348 O O . ASN A 1 173 ? -17.155 -7.680 -14.869 1.00 45.09 173 ASN A O 1
ATOM 1352 N N . ASP A 1 174 ? -15.216 -6.552 -14.982 1.00 46.84 174 ASP A N 1
ATOM 1353 C CA . ASP A 1 174 ? -15.459 -6.012 -16.311 1.00 46.84 174 ASP A CA 1
ATOM 1354 C C . ASP A 1 174 ? -14.815 -6.992 -17.295 1.00 46.84 174 ASP A C 1
ATOM 1356 O O . ASP A 1 174 ? -13.615 -7.250 -17.213 1.00 46.84 174 ASP A O 1
ATOM 1360 N N . HIS A 1 175 ? -15.598 -7.594 -18.192 1.00 40.62 175 HIS A N 1
ATOM 1361 C CA . HIS A 1 175 ? -15.185 -8.680 -19.102 1.00 40.62 175 HIS A CA 1
ATOM 1362 C C . HIS A 1 175 ? -14.049 -8.307 -20.089 1.00 40.62 175 HIS A C 1
ATOM 1364 O O . HIS A 1 175 ? -13.747 -9.055 -21.019 1.00 40.62 175 HIS A O 1
ATOM 1370 N N . THR A 1 176 ? -13.423 -7.149 -19.892 1.00 44.41 176 THR A N 1
ATOM 1371 C CA . THR A 1 176 ? -12.276 -6.596 -20.608 1.00 44.41 176 THR A CA 1
ATOM 1372 C C . THR A 1 176 ? -10.991 -6.558 -19.775 1.00 44.41 176 THR A C 1
ATOM 1374 O O . THR A 1 176 ? -9.940 -6.244 -20.330 1.00 44.41 176 THR A O 1
ATOM 1377 N N . SER A 1 177 ? -11.040 -6.846 -18.470 1.00 50.91 177 SER A N 1
ATOM 1378 C CA . SER A 1 177 ? -9.852 -6.858 -17.613 1.00 50.91 177 SER A CA 1
ATOM 1379 C C . SER A 1 177 ? -8.987 -8.079 -17.917 1.00 50.91 177 SER A C 1
ATOM 1381 O O . SER A 1 177 ? -9.311 -9.220 -17.574 1.00 50.91 177 SER A O 1
ATOM 1383 N N . THR A 1 178 ? -7.859 -7.834 -18.580 1.00 59.47 178 THR A N 1
ATOM 1384 C CA . THR A 1 178 ? -6.698 -8.715 -18.496 1.00 59.47 178 THR A CA 1
ATOM 1385 C C . THR A 1 178 ? -6.307 -8.758 -17.026 1.00 59.47 178 THR A C 1
ATOM 1387 O O . THR A 1 178 ? -6.094 -7.691 -16.455 1.00 59.47 178 THR A O 1
ATOM 1390 N N . GLY A 1 179 ? -6.294 -9.947 -16.414 1.00 68.81 179 GLY A N 1
ATOM 1391 C CA . GLY A 1 179 ? -6.089 -10.107 -14.973 1.00 68.81 179 GLY A CA 1
ATOM 1392 C C . GLY A 1 179 ? -4.933 -9.277 -14.407 1.00 68.81 179 GLY A C 1
ATOM 1393 O O . GLY A 1 179 ? -4.080 -8.782 -15.124 1.00 68.81 179 GLY A O 1
ATOM 1394 N N . SER A 1 180 ? -4.889 -9.095 -13.097 1.00 87.25 180 SER A N 1
ATOM 1395 C CA . SER A 1 180 ? -3.933 -8.176 -12.461 1.00 87.25 180 SER A CA 1
ATOM 1396 C C . SER A 1 180 ? -2.959 -8.880 -11.517 1.00 87.25 180 SER A C 1
ATOM 1398 O O . SER A 1 180 ? -2.352 -8.234 -10.662 1.00 87.25 180 SER A O 1
ATOM 1400 N N . CYS A 1 181 ? -2.815 -10.197 -11.666 1.00 93.12 181 CYS A N 1
ATOM 1401 C CA . CYS A 1 181 ? -2.010 -11.044 -10.796 1.00 93.12 181 CYS A CA 1
ATOM 1402 C C . CYS A 1 181 ? -1.157 -12.042 -11.589 1.00 93.12 181 CYS A C 1
ATOM 1404 O O . CYS A 1 181 ? -1.429 -12.341 -12.750 1.00 93.12 181 CYS A O 1
ATOM 1406 N N . ASP A 1 182 ? -0.156 -12.604 -10.921 1.00 95.12 182 ASP A N 1
ATOM 1407 C CA . ASP A 1 182 ? 0.474 -13.871 -11.281 1.00 95.12 182 ASP A CA 1
ATOM 1408 C C . ASP A 1 182 ? -0.109 -15.003 -10.407 1.00 95.12 182 ASP A C 1
ATOM 1410 O O . ASP A 1 182 ? -0.614 -14.770 -9.303 1.00 95.12 182 ASP A O 1
ATOM 1414 N N . ASP A 1 183 ? -0.036 -16.258 -10.867 1.00 94.06 183 ASP A N 1
ATOM 1415 C CA . ASP A 1 183 ? -0.508 -17.399 -10.061 1.00 94.06 183 ASP A CA 1
ATOM 1416 C C . ASP A 1 183 ? 0.342 -17.578 -8.793 1.00 94.06 183 ASP A C 1
ATOM 1418 O O . ASP A 1 183 ? -0.186 -17.789 -7.703 1.00 94.06 183 ASP A O 1
ATOM 1422 N N . SER A 1 184 ? 1.664 -17.458 -8.926 1.00 94.50 184 SER A N 1
ATOM 1423 C CA . SER A 1 184 ? 2.609 -17.511 -7.809 1.00 94.50 184 SER A CA 1
ATOM 1424 C C . SER A 1 184 ? 3.906 -16.779 -8.146 1.00 94.50 184 SER A C 1
ATOM 1426 O O . SER A 1 184 ? 4.248 -16.618 -9.322 1.00 94.50 184 SER A O 1
ATOM 1428 N N . TYR A 1 185 ? 4.666 -16.380 -7.126 1.00 93.31 185 TYR A N 1
ATOM 1429 C CA . TYR A 1 185 ? 5.975 -15.749 -7.322 1.00 93.31 185 TYR A CA 1
ATOM 1430 C C . TYR A 1 185 ? 6.960 -16.670 -8.056 1.00 93.31 185 TYR A C 1
ATOM 1432 O O . TYR A 1 185 ? 7.726 -16.227 -8.910 1.00 93.31 185 TYR A O 1
ATOM 1440 N N . GLU A 1 186 ? 6.914 -17.974 -7.784 1.00 91.19 186 GLU A N 1
ATOM 1441 C CA . GLU A 1 186 ? 7.805 -18.988 -8.361 1.00 91.19 186 GLU A CA 1
ATOM 1442 C C . GLU A 1 186 ? 7.630 -19.134 -9.875 1.00 91.19 186 GLU A C 1
ATOM 1444 O O . GLU A 1 186 ? 8.585 -19.484 -10.569 1.00 91.19 186 GLU A O 1
ATOM 1449 N N . THR A 1 187 ? 6.439 -18.828 -10.407 1.00 92.56 187 THR A N 1
ATOM 1450 C CA . THR A 1 187 ? 6.208 -18.822 -11.862 1.00 92.56 187 THR A CA 1
ATOM 1451 C C . THR A 1 187 ? 6.990 -17.724 -12.580 1.00 92.56 187 THR A C 1
ATOM 1453 O O . THR A 1 187 ? 7.223 -17.831 -13.787 1.00 92.56 187 THR A O 1
ATOM 1456 N N . GLN A 1 188 ? 7.432 -16.696 -11.841 1.00 93.75 188 GLN A N 1
ATOM 1457 C CA . GLN A 1 188 ? 8.171 -15.555 -12.373 1.00 93.75 188 GLN A CA 1
ATOM 1458 C C . GLN A 1 188 ? 7.430 -14.924 -13.563 1.00 93.75 188 GLN A C 1
ATOM 1460 O O . GLN A 1 188 ? 8.023 -14.690 -14.622 1.00 93.75 188 GLN A O 1
ATOM 1465 N N . GLY A 1 189 ? 6.120 -14.707 -13.408 1.00 95.06 189 GLY A N 1
ATOM 1466 C CA . GLY A 1 189 ? 5.315 -13.908 -14.330 1.00 95.06 189 GLY A CA 1
ATOM 1467 C C . GLY A 1 189 ? 5.712 -12.429 -14.298 1.00 95.06 189 GLY A C 1
ATOM 1468 O O . GLY A 1 189 ? 6.774 -12.068 -13.778 1.00 95.06 189 GLY A O 1
ATOM 1469 N N . SER A 1 190 ? 4.895 -11.563 -14.896 1.00 95.25 190 SER A N 1
ATOM 1470 C CA . SER A 1 190 ? 5.236 -10.143 -15.044 1.00 95.25 190 SER A CA 1
ATOM 1471 C C . SER A 1 190 ? 5.358 -9.431 -13.694 1.00 95.25 190 SER A C 1
ATOM 1473 O O . SER A 1 190 ? 6.271 -8.623 -13.509 1.00 95.25 190 SER A O 1
ATOM 1475 N N . TYR A 1 191 ? 4.515 -9.765 -12.711 1.00 95.56 191 TYR A N 1
ATOM 1476 C CA . TYR A 1 191 ? 4.656 -9.234 -11.350 1.00 95.56 191 TYR A CA 1
ATOM 1477 C C . TYR A 1 191 ? 5.780 -9.923 -10.571 1.00 95.56 191 TYR A C 1
ATOM 1479 O O . TYR A 1 191 ? 6.470 -9.264 -9.797 1.00 95.56 191 TYR A O 1
ATOM 1487 N N . GLY A 1 192 ? 6.038 -11.210 -10.813 1.00 95.62 192 GLY A N 1
ATOM 1488 C CA . GLY A 1 192 ? 7.154 -11.955 -10.229 1.00 95.62 192 GLY A CA 1
ATOM 1489 C C . GLY A 1 192 ? 8.512 -11.341 -10.567 1.00 95.62 192 GLY A C 1
ATOM 1490 O O . GLY A 1 192 ? 9.337 -11.130 -9.677 1.00 95.62 192 GLY A O 1
ATOM 1491 N N . VAL A 1 193 ? 8.739 -10.988 -11.837 1.00 96.12 193 VAL A N 1
ATOM 1492 C CA . VAL A 1 193 ? 9.985 -10.313 -12.235 1.00 96.12 193 VAL A CA 1
ATOM 1493 C C . VAL A 1 193 ? 10.047 -8.874 -11.729 1.00 96.12 193 VAL A C 1
ATOM 1495 O O . VAL A 1 193 ? 11.107 -8.434 -11.296 1.00 96.12 193 VAL A O 1
ATOM 1498 N N . ALA A 1 194 ? 8.929 -8.147 -11.716 1.00 96.88 194 ALA A N 1
ATOM 1499 C CA . ALA A 1 194 ? 8.897 -6.773 -11.225 1.00 96.88 194 ALA A CA 1
ATOM 1500 C C . ALA A 1 194 ? 9.170 -6.709 -9.709 1.00 96.88 194 ALA A C 1
ATOM 1502 O O . ALA A 1 194 ? 9.950 -5.874 -9.250 1.00 96.88 194 ALA A O 1
ATOM 1503 N N . ALA A 1 195 ? 8.633 -7.658 -8.938 1.00 95.44 195 ALA A N 1
ATOM 1504 C CA . ALA A 1 195 ? 8.960 -7.841 -7.528 1.00 95.44 195 ALA A CA 1
ATOM 1505 C C . ALA A 1 195 ? 10.443 -8.208 -7.334 1.00 95.44 195 ALA A C 1
ATOM 1507 O O . ALA A 1 195 ? 11.111 -7.636 -6.472 1.00 95.44 195 ALA A O 1
ATOM 1508 N N . GLY A 1 196 ? 10.996 -9.084 -8.181 1.00 94.19 196 GLY A N 1
ATOM 1509 C CA . GLY A 1 196 ? 12.431 -9.377 -8.202 1.00 94.19 196 GLY A CA 1
ATOM 1510 C C . GLY A 1 196 ? 13.298 -8.131 -8.417 1.00 94.19 196 GLY A C 1
ATOM 1511 O O . GLY A 1 196 ? 14.304 -7.948 -7.733 1.00 94.19 196 GLY A O 1
ATOM 1512 N N . PHE A 1 197 ? 12.880 -7.232 -9.309 1.00 96.06 197 PHE A N 1
ATOM 1513 C CA . PHE A 1 197 ? 13.561 -5.959 -9.549 1.00 96.06 197 PHE A CA 1
ATOM 1514 C C . PHE A 1 197 ? 13.535 -5.056 -8.307 1.00 96.06 197 PHE A C 1
ATOM 1516 O O . PHE A 1 197 ? 14.564 -4.500 -7.926 1.00 96.06 197 PHE A O 1
ATOM 1523 N N . LEU A 1 198 ? 12.397 -4.954 -7.617 1.00 95.44 198 LEU A N 1
ATOM 1524 C CA . LEU A 1 198 ? 12.312 -4.185 -6.370 1.00 95.44 198 LEU A CA 1
ATOM 1525 C C . LEU A 1 198 ? 13.213 -4.776 -5.276 1.00 95.44 198 LEU A C 1
ATOM 1527 O O . LEU A 1 198 ? 13.872 -4.024 -4.555 1.00 95.44 198 LEU A O 1
ATOM 1531 N N . ALA A 1 199 ? 13.306 -6.107 -5.187 1.00 91.88 199 ALA A N 1
ATOM 1532 C CA . ALA A 1 199 ? 14.240 -6.782 -4.288 1.00 91.88 199 ALA A CA 1
ATOM 1533 C C . ALA A 1 199 ? 15.712 -6.460 -4.620 1.00 91.88 199 ALA A C 1
ATOM 1535 O O . ALA A 1 199 ? 16.518 -6.241 -3.712 1.00 91.88 199 ALA A O 1
ATOM 1536 N N . GLU A 1 200 ? 16.073 -6.362 -5.902 1.00 92.19 200 GLU A N 1
ATOM 1537 C CA . GLU A 1 200 ? 17.404 -5.909 -6.330 1.00 92.19 200 GLU A CA 1
ATOM 1538 C C . GLU A 1 200 ? 17.674 -4.470 -5.888 1.00 92.19 200 GLU A C 1
ATOM 1540 O O . GLU A 1 200 ? 18.713 -4.194 -5.280 1.00 92.19 200 GLU A O 1
ATOM 1545 N N . VAL A 1 201 ? 16.723 -3.558 -6.112 1.00 93.94 201 VAL A N 1
ATOM 1546 C CA . VAL A 1 201 ? 16.839 -2.156 -5.681 1.00 93.94 201 VAL A CA 1
ATOM 1547 C C . VAL A 1 201 ? 17.050 -2.074 -4.172 1.00 93.94 201 VAL A C 1
ATOM 1549 O O . VAL A 1 201 ? 17.977 -1.398 -3.726 1.00 93.94 201 VAL A O 1
ATOM 1552 N N . LEU A 1 202 ? 16.255 -2.800 -3.380 1.00 91.12 202 LEU A N 1
ATOM 1553 C CA . LEU A 1 202 ? 16.357 -2.833 -1.916 1.00 91.12 202 LEU A CA 1
ATOM 1554 C C . LEU A 1 202 ? 17.761 -3.165 -1.411 1.00 91.12 202 LEU A C 1
ATOM 1556 O O . LEU A 1 202 ? 18.257 -2.565 -0.447 1.00 91.12 202 LEU A O 1
ATOM 1560 N N . ARG A 1 203 ? 18.418 -4.111 -2.078 1.00 88.56 203 ARG A N 1
ATOM 1561 C CA . ARG A 1 203 ? 19.748 -4.587 -1.698 1.00 88.56 203 ARG A CA 1
ATOM 1562 C C . ARG A 1 203 ? 20.857 -3.653 -2.162 1.00 88.56 203 ARG A C 1
ATOM 1564 O O . ARG A 1 203 ? 21.841 -3.474 -1.447 1.00 88.56 203 ARG A O 1
ATOM 1571 N N . THR A 1 204 ? 20.696 -3.058 -3.337 1.00 90.75 204 THR A N 1
ATOM 1572 C CA . THR A 1 204 ? 21.810 -2.461 -4.087 1.00 90.75 204 THR A CA 1
ATOM 1573 C C . THR A 1 204 ? 21.833 -0.942 -4.006 1.00 90.75 204 THR A C 1
ATOM 1575 O O . THR A 1 204 ? 22.916 -0.349 -4.012 1.00 90.75 204 THR A O 1
ATOM 1578 N N . THR A 1 205 ? 20.671 -0.297 -3.861 1.00 91.00 205 THR A N 1
ATOM 1579 C CA . THR A 1 205 ? 20.618 1.156 -3.730 1.00 91.00 205 THR A CA 1
ATOM 1580 C C . THR A 1 205 ? 21.138 1.611 -2.368 1.00 91.00 205 THR A C 1
ATOM 1582 O O . THR A 1 205 ? 20.876 1.004 -1.320 1.00 91.00 205 THR A O 1
ATOM 1585 N N . LYS A 1 206 ? 21.881 2.718 -2.387 1.00 89.69 206 LYS A N 1
ATOM 1586 C CA . LYS A 1 206 ? 22.314 3.448 -1.187 1.00 89.69 206 LYS A CA 1
ATOM 1587 C C . LYS A 1 206 ? 21.387 4.614 -0.856 1.00 89.69 206 LYS A C 1
ATOM 1589 O O . LYS A 1 206 ? 21.482 5.152 0.241 1.00 89.69 206 LYS A O 1
ATOM 1594 N N . ASP A 1 207 ? 20.511 4.991 -1.785 1.00 89.75 207 ASP A N 1
ATOM 1595 C CA . ASP A 1 207 ? 19.541 6.058 -1.578 1.00 89.75 207 ASP A CA 1
ATOM 1596 C C . ASP A 1 207 ? 18.419 5.553 -0.645 1.00 89.75 207 ASP A C 1
ATOM 1598 O O . ASP A 1 207 ? 17.690 4.624 -1.012 1.00 89.75 207 ASP A O 1
ATOM 1602 N N . PRO A 1 208 ? 18.267 6.125 0.564 1.00 86.81 208 PRO A N 1
ATOM 1603 C CA . PRO A 1 208 ? 17.254 5.686 1.518 1.00 86.81 208 PRO A CA 1
ATOM 1604 C C . PRO A 1 208 ? 15.821 5.919 1.020 1.00 86.81 208 PRO A C 1
ATOM 1606 O O . PRO A 1 208 ? 14.938 5.132 1.362 1.00 86.81 208 PRO A O 1
ATOM 1609 N N . VAL A 1 209 ? 15.586 6.944 0.194 1.00 86.75 209 VAL A N 1
ATOM 1610 C CA . VAL A 1 209 ? 14.264 7.246 -0.372 1.00 86.75 209 VAL A CA 1
ATOM 1611 C C . VAL A 1 209 ? 13.885 6.174 -1.387 1.00 86.75 209 VAL A C 1
ATOM 1613 O O . VAL A 1 209 ? 12.803 5.597 -1.291 1.00 86.75 209 VAL A O 1
ATOM 1616 N N . GLN A 1 210 ? 14.797 5.835 -2.304 1.00 90.50 210 GLN A N 1
ATOM 1617 C CA . GLN A 1 210 ? 14.564 4.761 -3.279 1.00 90.50 210 GLN A CA 1
ATOM 1618 C C . GLN A 1 210 ? 14.440 3.398 -2.602 1.00 90.50 210 GLN A C 1
ATOM 1620 O O . GLN A 1 210 ? 13.569 2.609 -2.961 1.00 90.50 210 GLN A O 1
ATOM 1625 N N . LYS A 1 211 ? 15.265 3.129 -1.581 1.00 90.31 211 LYS A N 1
ATOM 1626 C CA . LYS A 1 211 ? 15.164 1.899 -0.788 1.00 90.31 211 LYS A CA 1
ATOM 1627 C C . LYS A 1 211 ? 13.794 1.785 -0.130 1.00 90.31 211 LYS A C 1
ATOM 1629 O O . LYS A 1 211 ? 13.173 0.729 -0.183 1.00 90.31 211 LYS A O 1
ATOM 1634 N N . GLN A 1 212 ? 13.299 2.865 0.467 1.00 86.25 212 GLN A N 1
ATOM 1635 C CA . GLN A 1 212 ? 11.997 2.838 1.117 1.00 86.25 212 GLN A CA 1
ATOM 1636 C C . GLN A 1 212 ? 10.848 2.708 0.112 1.00 86.25 212 GLN A C 1
ATOM 1638 O O . GLN A 1 212 ? 9.949 1.903 0.341 1.00 86.25 212 GLN A O 1
ATOM 1643 N N . ALA A 1 213 ? 10.891 3.438 -1.004 1.00 88.19 213 ALA A N 1
ATOM 1644 C CA . ALA A 1 213 ? 9.894 3.313 -2.065 1.00 88.19 213 ALA A CA 1
ATOM 1645 C C . ALA A 1 213 ? 9.854 1.884 -2.635 1.00 88.19 213 ALA A C 1
ATOM 1647 O O . ALA A 1 213 ? 8.776 1.305 -2.764 1.00 88.19 213 ALA A O 1
ATOM 1648 N N . ALA A 1 214 ? 11.024 1.280 -2.875 1.00 92.81 214 ALA A N 1
ATOM 1649 C CA . ALA A 1 214 ? 11.126 -0.103 -3.323 1.00 92.81 214 ALA A CA 1
ATOM 1650 C C . ALA A 1 214 ? 10.563 -1.078 -2.284 1.00 92.81 214 ALA A C 1
ATOM 1652 O O . ALA A 1 214 ? 9.854 -2.006 -2.657 1.00 92.81 214 ALA A O 1
ATOM 1653 N N . ARG A 1 215 ? 10.804 -0.845 -0.984 1.00 90.50 215 ARG A N 1
ATOM 1654 C CA . ARG A 1 215 ? 10.257 -1.678 0.104 1.00 90.50 215 ARG A CA 1
ATOM 1655 C C . ARG A 1 215 ? 8.742 -1.632 0.120 1.00 90.50 215 ARG A C 1
ATOM 1657 O O . ARG A 1 215 ? 8.099 -2.676 0.158 1.00 90.50 215 ARG A O 1
ATOM 1664 N N . SER A 1 216 ? 8.193 -0.420 0.096 1.00 87.31 216 SER A N 1
ATOM 1665 C CA . SER A 1 216 ? 6.754 -0.197 0.096 1.00 87.31 216 SER A CA 1
ATOM 1666 C C . SER A 1 216 ? 6.093 -0.909 -1.080 1.00 87.31 216 SER A C 1
ATOM 1668 O O . SER A 1 216 ? 5.169 -1.687 -0.861 1.00 87.31 216 SER A O 1
ATOM 1670 N N . GLN A 1 217 ? 6.606 -0.713 -2.298 1.00 90.75 217 GLN A N 1
ATOM 1671 C CA . GLN A 1 217 ? 6.038 -1.353 -3.482 1.00 90.75 217 GLN A CA 1
ATOM 1672 C C . GLN A 1 217 ? 6.222 -2.877 -3.462 1.00 90.75 217 GLN A C 1
ATOM 1674 O O . GLN A 1 217 ? 5.283 -3.598 -3.778 1.00 90.75 217 GLN A O 1
ATOM 1679 N N . TYR A 1 218 ? 7.389 -3.377 -3.038 1.00 92.50 218 TYR A N 1
ATOM 1680 C CA . TYR A 1 218 ? 7.680 -4.813 -3.004 1.00 92.50 218 TYR A CA 1
ATOM 1681 C C . TYR A 1 218 ? 6.704 -5.550 -2.092 1.00 92.50 218 TYR A C 1
ATOM 1683 O O . TYR A 1 218 ? 6.103 -6.540 -2.494 1.00 92.50 218 TYR A O 1
ATOM 1691 N N . VAL A 1 219 ? 6.496 -5.032 -0.879 1.00 89.56 219 VAL A N 1
ATOM 1692 C CA . VAL A 1 219 ? 5.552 -5.617 0.077 1.00 89.56 219 VAL A CA 1
ATOM 1693 C C . VAL A 1 219 ? 4.126 -5.599 -0.477 1.00 89.56 219 VAL A C 1
ATOM 1695 O O . VAL A 1 219 ? 3.437 -6.614 -0.398 1.00 89.56 219 VAL A O 1
ATOM 1698 N N . VAL A 1 220 ? 3.688 -4.472 -1.048 1.00 87.81 220 VAL A N 1
ATOM 1699 C CA . VAL A 1 220 ? 2.345 -4.360 -1.636 1.00 87.81 220 VAL A CA 1
ATOM 1700 C C . VAL A 1 220 ? 2.163 -5.368 -2.772 1.00 87.81 220 VAL A C 1
ATOM 1702 O O . VAL A 1 220 ? 1.153 -6.067 -2.796 1.00 87.81 220 VAL A O 1
ATOM 1705 N N . ASP A 1 221 ? 3.140 -5.511 -3.667 1.00 91.19 221 ASP A N 1
ATOM 1706 C CA . ASP A 1 221 ? 3.059 -6.467 -4.774 1.00 91.19 221 ASP A CA 1
ATOM 1707 C C . ASP A 1 221 ? 3.001 -7.914 -4.277 1.00 91.19 221 ASP A C 1
ATOM 1709 O O . ASP A 1 221 ? 2.149 -8.676 -4.731 1.00 91.19 221 ASP A O 1
ATOM 1713 N N . LEU A 1 222 ? 3.842 -8.294 -3.308 1.00 91.62 222 LEU A N 1
ATOM 1714 C CA . LEU A 1 222 ? 3.831 -9.654 -2.757 1.00 91.62 222 LEU A CA 1
ATOM 1715 C C . LEU A 1 222 ? 2.478 -10.041 -2.141 1.00 91.62 222 LEU A C 1
ATOM 1717 O O . LEU A 1 222 ? 2.118 -11.216 -2.159 1.00 91.62 222 LEU A O 1
ATOM 1721 N N . ILE A 1 223 ? 1.746 -9.066 -1.600 1.00 88.88 223 ILE A N 1
ATOM 1722 C CA . ILE A 1 223 ? 0.441 -9.281 -0.967 1.00 88.88 223 ILE A CA 1
ATOM 1723 C C . ILE A 1 223 ? -0.702 -9.247 -1.989 1.00 88.88 223 ILE A C 1
ATOM 1725 O O . ILE A 1 223 ? -1.670 -9.985 -1.844 1.00 88.88 223 ILE A O 1
ATOM 1729 N N . GLN A 1 224 ? -0.622 -8.376 -2.998 1.00 87.25 224 GLN A N 1
ATOM 1730 C CA . GLN A 1 224 ? -1.773 -8.037 -3.845 1.00 87.25 224 GLN A CA 1
ATOM 1731 C C . GLN A 1 224 ? -1.713 -8.635 -5.253 1.00 87.25 224 GLN A C 1
ATOM 1733 O O . GLN A 1 224 ? -2.736 -8.672 -5.931 1.00 87.25 224 GLN A O 1
ATOM 1738 N N . ARG A 1 225 ? -0.529 -9.043 -5.728 1.00 92.38 225 ARG A N 1
ATOM 1739 C CA . ARG A 1 225 ? -0.297 -9.440 -7.128 1.00 92.38 225 ARG A CA 1
ATOM 1740 C C . ARG A 1 225 ? -0.063 -10.940 -7.315 1.00 92.38 225 ARG A C 1
ATOM 1742 O O . ARG A 1 225 ? 0.227 -11.355 -8.433 1.00 92.38 225 ARG A O 1
ATOM 1749 N N . PHE A 1 226 ? -0.197 -11.761 -6.270 1.00 93.94 226 PHE A N 1
ATOM 1750 C CA . PHE A 1 226 ? 0.017 -13.211 -6.350 1.00 93.94 226 PHE A CA 1
ATOM 1751 C C . PHE A 1 226 ? -1.142 -13.989 -5.740 1.00 93.94 226 PHE A C 1
ATOM 1753 O O . PHE A 1 226 ? -1.438 -13.827 -4.562 1.00 93.94 226 PHE A O 1
ATOM 1760 N N . ASN A 1 227 ? -1.749 -14.904 -6.502 1.00 92.31 227 ASN A N 1
ATOM 1761 C CA . ASN A 1 227 ? -2.823 -15.762 -5.982 1.00 92.31 227 ASN A CA 1
ATOM 1762 C C . ASN A 1 227 ? -2.334 -16.731 -4.898 1.00 92.31 227 ASN A C 1
ATOM 1764 O O . ASN A 1 227 ? -3.046 -17.001 -3.929 1.00 92.31 227 ASN A O 1
ATOM 1768 N N . LYS A 1 228 ? -1.110 -17.242 -5.045 1.00 94.25 228 LYS A N 1
ATOM 1769 C CA . LYS A 1 228 ? -0.396 -17.998 -4.016 1.00 94.25 228 LYS A CA 1
ATOM 1770 C C . LYS A 1 228 ? 0.629 -17.079 -3.366 1.00 94.25 228 LYS A C 1
ATOM 1772 O O . LYS A 1 228 ? 1.631 -16.724 -3.987 1.00 94.25 228 LYS A O 1
ATOM 1777 N N . LEU A 1 229 ? 0.356 -16.712 -2.117 1.00 91.25 229 LEU A N 1
ATOM 1778 C CA . LEU A 1 229 ? 1.210 -15.832 -1.328 1.00 91.25 229 LEU A CA 1
ATOM 1779 C C . LEU A 1 229 ? 2.614 -16.442 -1.167 1.00 91.25 229 LEU A C 1
ATOM 1781 O O . LEU A 1 229 ? 2.729 -17.581 -0.702 1.00 91.25 229 LEU A O 1
ATOM 1785 N N . PRO A 1 230 ? 3.679 -15.718 -1.545 1.00 90.19 230 PRO A N 1
ATOM 1786 C CA . PRO A 1 230 ? 5.036 -16.248 -1.518 1.00 90.19 230 PRO A CA 1
ATOM 1787 C C . PRO A 1 230 ? 5.725 -16.014 -0.169 1.00 90.19 230 PRO A C 1
ATOM 1789 O O . PRO A 1 230 ? 5.192 -15.349 0.717 1.00 90.19 230 PRO A O 1
ATOM 1792 N N . LEU A 1 231 ? 6.954 -16.526 -0.030 1.00 87.56 231 LEU A N 1
ATOM 1793 C CA . LEU A 1 231 ? 7.875 -16.193 1.071 1.00 87.56 231 LEU A CA 1
ATOM 1794 C C . LEU A 1 231 ? 7.258 -16.362 2.471 1.00 87.56 231 LEU A C 1
ATOM 1796 O O . LEU A 1 231 ? 7.486 -15.536 3.354 1.00 87.56 231 LEU A O 1
ATOM 1800 N N . ASP A 1 232 ? 6.466 -17.418 2.668 1.00 89.44 232 ASP A N 1
ATOM 1801 C CA . ASP A 1 232 ? 5.753 -17.726 3.916 1.00 89.44 232 ASP A CA 1
ATOM 1802 C C . ASP A 1 232 ? 4.835 -16.598 4.419 1.00 89.44 232 ASP A C 1
ATOM 1804 O O . ASP A 1 232 ? 4.571 -16.495 5.622 1.00 89.44 232 ASP A O 1
ATOM 1808 N N . ILE A 1 233 ? 4.357 -15.730 3.522 1.00 91.38 233 ILE A N 1
ATOM 1809 C CA . ILE A 1 233 ? 3.348 -14.730 3.861 1.00 91.38 233 ILE A CA 1
ATOM 1810 C C . ILE A 1 233 ? 2.057 -15.448 4.253 1.00 91.38 233 ILE A C 1
ATOM 1812 O O . ILE A 1 233 ? 1.507 -16.256 3.505 1.00 91.38 233 ILE A O 1
ATOM 1816 N N . LYS A 1 234 ? 1.555 -15.117 5.441 1.00 90.94 234 LYS A N 1
ATOM 1817 C CA . LYS A 1 234 ? 0.315 -15.653 5.996 1.00 90.94 234 LYS A CA 1
ATOM 1818 C C . LYS A 1 234 ? -0.704 -14.540 6.208 1.00 90.94 234 LYS A C 1
ATOM 1820 O O . LYS A 1 234 ? -0.315 -13.464 6.668 1.00 90.94 234 LYS A O 1
ATOM 1825 N N . PRO A 1 235 ? -1.996 -14.792 5.944 1.00 90.75 235 PRO A N 1
ATOM 1826 C CA . PRO A 1 235 ? -3.061 -13.902 6.376 1.00 90.75 235 PRO A CA 1
ATOM 1827 C C . PRO A 1 235 ? -3.231 -13.967 7.898 1.00 90.75 235 PRO A C 1
ATOM 1829 O O . PRO A 1 235 ? -3.011 -15.000 8.532 1.00 90.75 235 PRO A O 1
ATOM 1832 N N . GLY A 1 236 ? -3.667 -12.862 8.481 1.00 92.88 236 GLY A N 1
ATOM 1833 C CA . GLY A 1 236 ? -3.907 -12.719 9.906 1.00 92.88 236 GLY A CA 1
ATOM 1834 C C . GLY A 1 236 ? -4.586 -11.397 10.237 1.00 92.88 236 GLY A C 1
ATOM 1835 O O . GLY A 1 236 ? -5.185 -10.744 9.377 1.00 92.88 236 GLY A O 1
ATOM 1836 N N . PHE A 1 237 ? -4.469 -10.988 11.495 1.00 93.75 237 PHE A N 1
ATOM 1837 C CA . PHE A 1 237 ? -4.769 -9.623 11.923 1.00 93.75 237 PHE A CA 1
ATOM 1838 C C . PHE A 1 237 ? -3.607 -9.048 12.719 1.00 93.75 237 PHE A C 1
ATOM 1840 O O . PHE A 1 237 ? -2.799 -9.784 13.292 1.00 93.75 237 PHE A O 1
ATOM 1847 N N . VAL A 1 238 ? -3.568 -7.723 12.796 1.00 94.94 238 VAL A N 1
ATOM 1848 C CA . VAL A 1 238 ? -2.731 -7.002 13.754 1.00 94.94 238 VAL A CA 1
ATOM 1849 C C . VAL A 1 238 ? -3.575 -6.568 14.939 1.00 94.94 238 VAL A C 1
ATOM 1851 O O . VAL A 1 238 ? -4.667 -6.046 14.744 1.00 94.94 238 VAL A O 1
ATOM 1854 N N . ALA A 1 239 ? -3.073 -6.773 16.152 1.00 96.06 239 ALA A N 1
ATOM 1855 C CA . ALA A 1 239 ? -3.671 -6.318 17.399 1.00 96.06 239 ALA A CA 1
ATOM 1856 C C . ALA A 1 239 ? -2.764 -5.295 18.084 1.00 96.06 239 ALA A C 1
ATOM 1858 O O . ALA A 1 239 ? -1.558 -5.521 18.191 1.00 96.06 239 ALA A O 1
ATOM 1859 N N . HIS A 1 240 ? -3.361 -4.210 18.576 1.00 96.00 240 HIS A N 1
ATOM 1860 C CA . HIS A 1 240 ? -2.708 -3.201 19.409 1.00 96.00 240 HIS A CA 1
ATOM 1861 C C . HIS A 1 240 ? -3.269 -3.262 20.832 1.00 96.00 240 HIS A C 1
ATOM 1863 O O . HIS A 1 240 ? -4.492 -3.238 21.012 1.00 96.00 240 HIS A O 1
ATOM 1869 N N . ASN A 1 241 ? -2.396 -3.373 21.835 1.00 96.25 241 ASN A N 1
ATOM 1870 C CA . ASN A 1 241 ? -2.789 -3.462 23.243 1.00 96.25 241 ASN A CA 1
ATOM 1871 C C . ASN A 1 241 ? -2.514 -2.164 24.025 1.00 96.25 241 ASN A C 1
ATOM 1873 O O . ASN A 1 241 ? -1.791 -1.286 23.567 1.00 96.25 241 ASN A O 1
ATOM 1877 N N . GLU A 1 242 ? -3.073 -2.051 25.233 1.00 94.94 242 GLU A N 1
ATOM 1878 C CA . GLU A 1 242 ? -2.915 -0.860 26.093 1.00 94.94 242 GLU A CA 1
ATOM 1879 C C . GLU A 1 242 ? -1.461 -0.560 26.504 1.00 94.94 242 GLU A C 1
ATOM 1881 O O . GLU A 1 242 ? -1.156 0.560 26.913 1.00 94.94 242 GLU A O 1
ATOM 1886 N N . ASN A 1 243 ? -0.553 -1.532 26.377 1.00 95.25 243 ASN A N 1
ATOM 1887 C CA . ASN A 1 243 ? 0.874 -1.357 26.655 1.00 95.25 243 ASN A CA 1
ATOM 1888 C C . ASN A 1 243 ? 1.662 -0.864 25.428 1.00 95.25 243 ASN A C 1
ATOM 1890 O O . ASN A 1 243 ? 2.882 -0.732 25.507 1.00 95.25 243 ASN A O 1
ATOM 1894 N N . GLY A 1 244 ? 0.989 -0.584 24.307 1.00 93.69 244 GLY A N 1
ATOM 1895 C CA . GLY A 1 244 ? 1.625 -0.154 23.064 1.00 93.69 244 GLY A CA 1
ATOM 1896 C C . GLY A 1 244 ? 2.190 -1.305 22.228 1.00 93.69 244 GLY A C 1
ATOM 1897 O O . GLY A 1 244 ? 2.851 -1.062 21.222 1.00 93.69 244 GLY A O 1
ATOM 1898 N N . GLU A 1 245 ? 1.995 -2.568 22.619 1.00 95.56 245 GLU A N 1
ATOM 1899 C CA . GLU A 1 245 ? 2.467 -3.696 21.816 1.00 95.56 245 GLU A CA 1
ATOM 1900 C C . GLU A 1 245 ? 1.574 -3.865 20.589 1.00 95.56 245 GLU A C 1
ATOM 1902 O O . GLU A 1 245 ? 0.350 -3.988 20.699 1.00 95.56 245 GLU A O 1
ATOM 1907 N N . VAL A 1 246 ? 2.211 -3.936 19.422 1.00 95.00 246 VAL A N 1
ATOM 1908 C CA . VAL A 1 246 ? 1.572 -4.301 18.166 1.00 95.00 246 VAL A CA 1
ATOM 1909 C C . VAL A 1 246 ? 2.024 -5.704 17.778 1.00 95.00 246 VAL A C 1
ATOM 1911 O O . VAL A 1 246 ? 3.214 -5.977 17.605 1.00 95.00 246 VAL A O 1
ATOM 1914 N N . SER A 1 247 ? 1.064 -6.615 17.646 1.00 95.75 247 SER A N 1
ATOM 1915 C CA . SER A 1 247 ? 1.310 -8.037 17.389 1.00 95.75 247 SER A CA 1
ATOM 1916 C C . SER A 1 247 ? 0.493 -8.550 16.213 1.00 95.75 247 SER A C 1
ATOM 1918 O O . SER A 1 247 ? -0.609 -8.078 15.962 1.00 95.75 247 SER A O 1
ATOM 1920 N N . PHE A 1 248 ? 1.031 -9.533 15.506 1.00 95.56 248 PHE A N 1
ATOM 1921 C CA . PHE A 1 248 ? 0.366 -10.274 14.448 1.00 95.56 248 PHE A CA 1
ATOM 1922 C C . PHE A 1 248 ? -0.139 -11.619 14.965 1.00 95.56 248 PHE A C 1
ATOM 1924 O O . PHE A 1 248 ? 0.577 -12.304 15.698 1.00 95.56 248 PHE A O 1
ATOM 1931 N N . TYR A 1 249 ? -1.333 -12.022 14.536 1.00 95.50 249 TYR A N 1
ATOM 1932 C CA . TYR A 1 249 ? -1.875 -13.356 14.774 1.00 95.50 249 TYR A CA 1
ATOM 1933 C C . TYR A 1 249 ? -2.228 -14.039 13.453 1.00 95.50 249 TYR A C 1
ATOM 1935 O O . TYR A 1 249 ? -3.089 -13.551 12.723 1.00 95.50 249 TYR A O 1
ATOM 1943 N N . ASP A 1 250 ? -1.607 -15.190 13.179 1.00 92.44 250 ASP A N 1
ATOM 1944 C CA . ASP A 1 250 ? -1.770 -15.950 11.924 1.00 92.44 250 ASP A CA 1
ATOM 1945 C C . ASP A 1 250 ? -2.913 -16.984 11.956 1.00 92.44 250 ASP A C 1
ATOM 1947 O O . ASP A 1 250 ? -3.004 -17.857 11.095 1.00 92.44 250 ASP A O 1
ATOM 1951 N N . GLY A 1 251 ? -3.769 -16.933 12.981 1.00 91.56 251 GLY A N 1
ATOM 1952 C CA . GLY A 1 251 ? -4.791 -17.953 13.234 1.00 91.56 251 GLY A CA 1
ATOM 1953 C C . GLY A 1 251 ? -4.350 -19.053 14.206 1.00 91.56 251 GLY A C 1
ATOM 1954 O O . GLY A 1 251 ? -5.208 -19.778 14.713 1.00 91.56 251 GLY A O 1
ATOM 1955 N N . ALA A 1 252 ? -3.048 -19.156 14.498 1.00 91.44 252 ALA A N 1
ATOM 1956 C CA . ALA A 1 252 ? -2.490 -20.141 15.425 1.00 91.44 252 ALA A CA 1
ATOM 1957 C C . ALA A 1 252 ? -1.461 -19.554 16.404 1.00 91.44 252 ALA A C 1
ATOM 1959 O O . ALA A 1 252 ? -1.416 -19.959 17.563 1.00 91.44 252 ALA A O 1
ATOM 1960 N N . ASN A 1 253 ? -0.630 -18.612 15.960 1.00 93.75 253 ASN A N 1
ATOM 1961 C CA . ASN A 1 253 ? 0.491 -18.070 16.718 1.00 93.75 253 ASN A CA 1
ATOM 1962 C C . ASN A 1 253 ? 0.427 -16.545 16.772 1.00 93.75 253 ASN A C 1
ATOM 1964 O O . ASN A 1 253 ? 0.179 -15.885 15.763 1.00 93.75 253 ASN A O 1
ATOM 1968 N N . LYS A 1 254 ? 0.728 -15.993 17.951 1.00 95.31 254 LYS A N 1
ATOM 1969 C CA . LYS A 1 254 ? 0.988 -14.565 18.158 1.00 95.31 254 LYS A CA 1
ATOM 1970 C C . LYS A 1 254 ? 2.476 -14.278 17.920 1.00 95.31 254 LYS A C 1
ATOM 1972 O O . LYS A 1 254 ? 3.331 -14.977 18.458 1.00 95.31 254 LYS A O 1
ATOM 1977 N N . SER A 1 255 ? 2.781 -13.233 17.156 1.00 94.75 255 SER A N 1
ATOM 1978 C CA . SER A 1 255 ? 4.134 -12.700 16.954 1.00 94.75 255 SER A CA 1
ATOM 1979 C C . SER A 1 255 ? 4.146 -11.197 17.216 1.00 94.75 255 SER A C 1
ATOM 1981 O O . SER A 1 255 ? 3.375 -10.462 16.611 1.00 94.75 255 SER A O 1
ATOM 1983 N N . THR A 1 256 ? 5.012 -10.710 18.102 1.00 93.81 256 THR A N 1
ATOM 1984 C CA . THR A 1 256 ? 5.178 -9.264 18.311 1.00 93.81 256 THR A CA 1
ATOM 1985 C C . THR A 1 256 ? 5.884 -8.645 17.105 1.00 93.81 256 THR A C 1
ATOM 1987 O O . THR A 1 256 ? 6.959 -9.107 16.724 1.00 93.81 256 THR A O 1
ATOM 1990 N N . LEU A 1 257 ? 5.291 -7.602 16.517 1.00 91.62 257 LEU A N 1
ATOM 1991 C CA . LEU A 1 257 ? 5.863 -6.883 15.377 1.00 91.62 257 LEU A CA 1
ATOM 1992 C C . LEU A 1 257 ? 6.751 -5.729 15.855 1.00 91.62 257 LEU A C 1
ATOM 1994 O O . LEU A 1 257 ? 7.914 -5.624 15.468 1.00 91.62 257 LEU A O 1
ATOM 1998 N N . PHE A 1 258 ? 6.196 -4.862 16.703 1.00 91.25 258 PHE A N 1
ATOM 1999 C CA . PHE A 1 258 ? 6.863 -3.679 17.248 1.00 91.25 258 PHE A CA 1
ATOM 2000 C C . PHE A 1 258 ? 6.098 -3.140 18.466 1.00 91.25 258 PHE A C 1
ATOM 2002 O O . PHE A 1 258 ? 5.017 -3.621 18.804 1.00 91.25 258 PHE A O 1
ATOM 2009 N N . VAL A 1 259 ? 6.675 -2.143 19.137 1.00 92.50 259 VAL A N 1
ATOM 2010 C CA . VAL A 1 259 ? 6.068 -1.451 20.283 1.00 92.50 259 VAL A CA 1
ATOM 2011 C C . VAL A 1 259 ? 5.985 0.041 19.969 1.00 92.50 259 VAL A C 1
ATOM 2013 O O . VAL A 1 259 ? 6.938 0.619 19.441 1.00 92.50 259 VAL A O 1
ATOM 2016 N N . THR A 1 260 ? 4.848 0.654 20.277 1.00 91.44 260 THR A N 1
ATOM 2017 C CA . THR A 1 260 ? 4.544 2.076 20.073 1.00 91.44 260 THR A CA 1
ATOM 2018 C C . THR A 1 260 ? 4.262 2.764 21.406 1.00 91.44 260 THR A C 1
ATOM 2020 O O . THR A 1 260 ? 4.397 2.164 22.473 1.00 91.44 260 THR A O 1
ATOM 2023 N N . SER A 1 261 ? 3.862 4.038 21.375 1.00 86.62 261 SER A N 1
ATOM 2024 C CA . SER A 1 261 ? 3.257 4.656 22.555 1.00 86.62 261 SER A CA 1
ATOM 2025 C C . SER A 1 261 ? 1.916 3.988 22.889 1.00 86.62 261 SER A C 1
ATOM 2027 O O . SER A 1 261 ? 1.214 3.495 22.009 1.00 86.62 261 SER A O 1
ATOM 2029 N N . THR A 1 262 ? 1.534 3.999 24.167 1.00 85.69 262 THR A N 1
ATOM 2030 C CA . THR A 1 262 ? 0.285 3.389 24.672 1.00 85.69 262 THR A CA 1
ATOM 2031 C C . THR A 1 262 ? -0.992 4.102 24.213 1.00 85.69 262 THR A C 1
ATOM 2033 O O . THR A 1 262 ? -2.094 3.579 24.363 1.00 85.69 262 THR A O 1
ATOM 2036 N N . LYS A 1 263 ? -0.853 5.319 23.674 1.00 87.62 263 LYS A N 1
ATOM 2037 C CA . LYS A 1 263 ? -1.949 6.147 23.147 1.00 87.62 263 LYS A CA 1
ATOM 2038 C C . LYS A 1 263 ? -1.989 6.174 21.614 1.00 87.62 263 LYS A C 1
ATOM 2040 O O . LYS A 1 263 ? -2.689 6.999 21.038 1.00 87.62 263 LYS A O 1
ATOM 2045 N N . ALA A 1 264 ? -1.193 5.337 20.959 1.00 91.56 264 ALA A N 1
ATOM 2046 C CA . ALA A 1 264 ? -1.169 5.224 19.513 1.00 91.56 264 ALA A CA 1
ATOM 2047 C C . ALA A 1 264 ? -2.490 4.661 18.959 1.00 91.56 264 ALA A C 1
ATOM 2049 O O . ALA A 1 264 ? -3.107 3.788 19.566 1.00 91.56 264 ALA A O 1
ATOM 2050 N N . PHE A 1 265 ? -2.890 5.112 17.769 1.00 91.88 265 PHE A N 1
ATOM 2051 C CA . PHE A 1 265 ? -4.056 4.578 17.061 1.00 91.88 265 PHE A CA 1
ATOM 2052 C C . PHE A 1 265 ? -3.613 3.722 15.882 1.00 91.88 265 PHE A C 1
ATOM 2054 O O . PHE A 1 265 ? -2.855 4.184 15.027 1.00 91.88 265 PHE A O 1
ATOM 2061 N N . LEU A 1 266 ? -4.097 2.481 15.833 1.00 92.75 266 LEU A N 1
ATOM 2062 C CA . LEU A 1 266 ? -3.807 1.528 14.766 1.00 92.75 266 LEU A CA 1
ATOM 2063 C C . LEU A 1 266 ? -4.868 1.616 13.660 1.00 92.75 266 LEU A C 1
ATOM 2065 O O . LEU A 1 266 ? -6.067 1.563 13.924 1.00 92.75 266 LEU A O 1
ATOM 2069 N N . THR A 1 267 ? -4.436 1.681 12.407 1.00 91.69 267 THR A N 1
ATOM 2070 C CA . THR A 1 267 ? -5.297 1.610 11.220 1.00 91.69 267 THR A CA 1
ATOM 2071 C C . THR A 1 267 ? -4.606 0.820 10.104 1.00 91.69 267 THR A C 1
ATOM 2073 O O . THR A 1 267 ? -3.493 0.325 10.290 1.00 91.69 267 THR A O 1
ATOM 2076 N N . SER A 1 268 ? -5.271 0.668 8.961 1.00 87.31 268 SER A N 1
ATOM 2077 C CA . SER A 1 268 ? -4.690 0.074 7.752 1.00 87.31 268 SER A CA 1
ATOM 2078 C C . SER A 1 268 ? -4.602 1.119 6.652 1.00 87.31 268 SER A C 1
ATOM 2080 O O . SER A 1 268 ? -5.561 1.861 6.452 1.00 87.31 268 SER A O 1
ATOM 2082 N N . ARG A 1 269 ? -3.497 1.143 5.909 1.00 84.62 269 ARG A N 1
ATOM 2083 C CA . ARG A 1 269 ? -3.369 1.863 4.639 1.00 84.62 269 ARG A CA 1
ATOM 2084 C C . ARG A 1 269 ? -2.810 0.908 3.594 1.00 84.62 269 ARG A C 1
ATOM 2086 O O . ARG A 1 269 ? -1.703 0.417 3.771 1.00 84.62 269 ARG A O 1
ATOM 2093 N N . GLN A 1 270 ? -3.544 0.679 2.501 1.00 77.31 270 GLN A N 1
ATOM 2094 C CA . GLN A 1 270 ? -3.151 -0.294 1.463 1.00 77.31 270 GLN A CA 1
ATOM 2095 C C . GLN A 1 270 ? -2.807 -1.672 2.059 1.00 77.31 270 GLN A C 1
ATOM 2097 O O . GLN A 1 270 ? -1.818 -2.293 1.684 1.00 77.31 270 GLN A O 1
ATOM 2102 N N . ASP A 1 271 ? -3.607 -2.112 3.033 1.00 79.31 271 ASP A N 1
ATOM 2103 C CA . ASP A 1 271 ? -3.414 -3.361 3.780 1.00 79.31 271 ASP A CA 1
ATOM 2104 C C . ASP A 1 271 ? -2.120 -3.426 4.609 1.00 79.31 271 ASP A C 1
ATOM 2106 O O . ASP A 1 271 ? -1.688 -4.503 5.017 1.00 79.31 271 ASP A O 1
ATOM 2110 N N . LEU A 1 272 ? -1.521 -2.269 4.917 1.00 85.69 272 LEU A N 1
ATOM 2111 C CA . LEU A 1 272 ? -0.368 -2.146 5.804 1.00 85.69 272 LEU A CA 1
ATOM 2112 C C . LEU A 1 272 ? -0.747 -1.493 7.140 1.00 85.69 272 LEU A C 1
ATOM 2114 O O . LEU A 1 272 ? -1.461 -0.489 7.145 1.00 85.69 272 LEU A O 1
ATOM 2118 N N . PRO A 1 273 ? -0.236 -1.995 8.280 1.00 90.06 273 PRO A N 1
ATOM 2119 C CA . PRO A 1 273 ? -0.475 -1.416 9.588 1.00 90.06 273 PRO A CA 1
ATOM 2120 C C . PRO A 1 273 ? 0.130 -0.020 9.650 1.00 90.06 273 PRO A C 1
ATOM 2122 O O . PRO A 1 273 ? 1.340 0.159 9.481 1.00 90.06 273 PRO A O 1
ATOM 2125 N N . THR A 1 274 ? -0.715 0.959 9.936 1.00 92.19 274 THR A N 1
ATOM 2126 C CA . THR A 1 274 ? -0.329 2.354 10.109 1.00 92.19 274 THR A CA 1
ATOM 2127 C C . THR A 1 274 ? -0.696 2.799 11.512 1.00 92.19 274 THR A C 1
ATOM 2129 O O . THR A 1 274 ? -1.794 2.539 11.998 1.00 92.19 274 THR A O 1
ATOM 2132 N N . VAL A 1 275 ? 0.232 3.481 12.166 1.00 93.19 275 VAL A N 1
ATOM 2133 C CA . VAL A 1 275 ? 0.099 3.986 13.522 1.00 93.19 275 VAL A CA 1
ATOM 2134 C C . VAL A 1 275 ? 0.125 5.503 13.513 1.00 93.19 275 VAL A C 1
ATOM 2136 O O . VAL A 1 275 ? 1.042 6.109 12.961 1.00 93.19 275 VAL A O 1
ATOM 2139 N N . PHE A 1 276 ? -0.864 6.098 14.169 1.00 92.81 276 PHE A N 1
ATOM 2140 C CA . PHE A 1 276 ? -0.931 7.522 14.467 1.00 92.81 276 PHE A CA 1
ATOM 2141 C C . PHE A 1 276 ? -0.534 7.734 15.925 1.00 92.81 276 PHE A C 1
ATOM 2143 O O . PHE A 1 276 ? -1.263 7.340 16.834 1.00 92.81 276 PHE A O 1
ATOM 2150 N N . ASP A 1 277 ? 0.629 8.337 16.145 1.00 89.88 277 ASP A N 1
ATOM 2151 C CA . ASP A 1 277 ? 1.106 8.685 17.479 1.00 89.88 277 ASP A CA 1
ATOM 2152 C C . ASP A 1 277 ? 0.615 10.092 17.865 1.00 89.88 277 ASP A C 1
ATOM 2154 O O . ASP A 1 277 ? 0.822 11.027 17.082 1.00 89.88 277 ASP A O 1
ATOM 2158 N N . PRO A 1 278 ? 0.041 10.297 19.065 1.00 85.88 278 PRO A N 1
ATOM 2159 C CA . PRO A 1 278 ? -0.365 11.622 19.542 1.00 85.88 278 PRO A CA 1
ATOM 2160 C C . PRO A 1 278 ? 0.746 12.684 19.535 1.00 85.88 278 PRO A C 1
ATOM 2162 O O . PRO A 1 278 ? 0.453 13.878 19.442 1.00 85.88 278 PRO A O 1
ATOM 2165 N N . ALA A 1 279 ? 2.020 12.283 19.575 1.00 87.00 279 ALA A N 1
ATOM 2166 C CA . ALA A 1 279 ? 3.166 13.177 19.408 1.00 87.00 279 ALA A CA 1
ATOM 2167 C C . ALA A 1 279 ? 3.267 13.783 17.993 1.00 87.00 279 ALA A C 1
ATOM 2169 O O . ALA A 1 279 ? 4.016 14.736 17.784 1.00 87.00 279 ALA A O 1
ATOM 2170 N N . GLY A 1 280 ? 2.488 13.285 17.029 1.00 86.75 280 GLY A N 1
ATOM 2171 C CA . GLY A 1 280 ? 2.397 13.806 15.666 1.00 86.75 280 GLY A CA 1
ATOM 2172 C C . GLY A 1 280 ? 3.088 12.968 14.605 1.00 86.75 280 GLY A C 1
ATOM 2173 O O . GLY A 1 280 ? 3.130 13.396 13.460 1.00 86.75 280 GLY A O 1
ATOM 2174 N N . SER A 1 281 ? 3.628 11.796 14.937 1.00 90.06 281 SER A N 1
ATOM 2175 C CA . SER A 1 281 ? 4.202 10.914 13.918 1.00 90.06 281 SER A CA 1
ATOM 2176 C C . SER A 1 281 ? 3.157 9.943 13.384 1.00 90.06 281 SER A C 1
ATOM 2178 O O . SER A 1 281 ? 2.472 9.290 14.171 1.00 90.06 281 SER A O 1
ATOM 2180 N N . VAL A 1 282 ? 3.089 9.787 12.062 1.00 91.94 282 VAL A N 1
ATOM 2181 C CA . VAL A 1 282 ? 2.283 8.747 11.409 1.00 91.94 282 VAL A CA 1
ATOM 2182 C C . VAL A 1 282 ? 3.225 7.769 10.739 1.00 91.94 282 VAL A C 1
ATOM 2184 O O . VAL A 1 282 ? 3.929 8.141 9.801 1.00 91.94 282 VAL A O 1
ATOM 2187 N N . LYS A 1 283 ? 3.249 6.517 11.189 1.00 91.88 283 LYS A N 1
ATOM 2188 C CA . LYS A 1 283 ? 4.224 5.528 10.721 1.00 91.88 283 LYS A CA 1
ATOM 2189 C C . LYS A 1 283 ? 3.556 4.268 10.212 1.00 91.88 283 LYS A C 1
ATOM 2191 O O . LYS A 1 283 ? 2.580 3.821 10.794 1.00 91.88 283 LYS A O 1
ATOM 2196 N N . SER A 1 284 ? 4.093 3.676 9.156 1.00 90.69 284 SER A N 1
ATOM 2197 C CA . SER A 1 284 ? 3.597 2.423 8.591 1.00 90.69 284 SER A CA 1
ATOM 2198 C C . SER A 1 284 ? 4.642 1.322 8.716 1.00 90.69 284 SER A C 1
ATOM 2200 O O . SER A 1 284 ? 5.854 1.564 8.649 1.00 90.69 284 SER A O 1
ATOM 2202 N N . TYR A 1 285 ? 4.160 0.107 8.942 1.00 90.12 285 TYR A N 1
ATOM 2203 C CA . TYR A 1 285 ? 4.984 -1.083 9.040 1.00 90.12 285 TYR A CA 1
ATOM 2204 C C . TYR A 1 285 ? 5.124 -1.740 7.665 1.00 90.12 285 TYR A C 1
ATOM 2206 O O . TYR A 1 285 ? 4.154 -2.218 7.086 1.00 90.12 285 TYR A O 1
ATOM 2214 N N . TYR A 1 286 ? 6.359 -1.781 7.169 1.00 86.81 286 TYR A N 1
ATOM 2215 C CA . TYR A 1 286 ? 6.724 -2.378 5.883 1.00 86.81 286 TYR A CA 1
ATOM 2216 C C . TYR A 1 286 ? 7.658 -3.575 6.090 1.00 86.81 286 TYR A C 1
ATOM 2218 O O . TYR A 1 286 ? 8.700 -3.650 5.451 1.00 86.81 286 TYR A O 1
ATOM 2226 N N . PHE A 1 287 ? 7.341 -4.469 7.036 1.00 85.56 287 PHE A N 1
ATOM 2227 C CA . PHE A 1 287 ? 8.177 -5.646 7.337 1.00 85.56 287 PHE A CA 1
ATOM 2228 C C . PHE A 1 287 ? 9.597 -5.276 7.798 1.00 85.56 287 PHE A C 1
ATOM 2230 O O . PHE A 1 287 ? 10.580 -5.983 7.590 1.00 85.56 287 PHE A O 1
ATOM 2237 N N . ASN A 1 288 ? 9.705 -4.136 8.478 1.00 80.50 288 ASN A N 1
ATOM 2238 C CA . ASN A 1 288 ? 10.926 -3.674 9.117 1.00 80.50 288 ASN A CA 1
ATOM 2239 C C . ASN A 1 288 ? 10.618 -3.363 10.584 1.00 80.50 288 ASN A C 1
ATOM 2241 O O . ASN A 1 288 ? 9.600 -2.742 10.889 1.00 80.50 288 ASN A O 1
ATOM 2245 N N . LYS A 1 289 ? 11.517 -3.761 11.493 1.00 76.12 289 LYS A N 1
ATOM 2246 C CA . LYS A 1 289 ? 11.416 -3.455 12.931 1.00 76.12 289 LYS A CA 1
ATOM 2247 C C . LYS A 1 289 ? 11.333 -1.954 13.200 1.00 76.12 289 LYS A C 1
ATOM 2249 O O . LYS A 1 289 ? 10.778 -1.538 14.212 1.00 76.12 289 LYS A O 1
ATOM 2254 N N . ILE A 1 290 ? 11.897 -1.148 12.303 1.00 83.94 290 ILE A N 1
ATOM 2255 C CA . ILE A 1 290 ? 11.784 0.305 12.343 1.00 83.94 290 ILE A CA 1
ATOM 2256 C C . ILE A 1 290 ? 10.641 0.714 11.419 1.00 83.94 290 ILE A C 1
ATOM 2258 O O . ILE A 1 290 ? 10.777 0.662 10.191 1.00 83.94 290 ILE A O 1
ATOM 2262 N N . MET A 1 291 ? 9.527 1.142 12.016 1.00 87.88 291 MET A N 1
ATOM 2263 C CA . MET A 1 291 ? 8.428 1.741 11.264 1.00 87.88 291 MET A CA 1
ATOM 2264 C C . MET A 1 291 ? 8.880 3.028 10.576 1.00 87.88 291 MET A C 1
ATOM 2266 O O . MET A 1 291 ? 9.724 3.764 11.092 1.00 87.88 291 MET A O 1
ATOM 2270 N N . GLN A 1 292 ? 8.281 3.305 9.428 1.00 87.12 292 GLN A N 1
ATOM 2271 C CA . GLN A 1 292 ? 8.690 4.394 8.546 1.00 87.12 292 GLN A CA 1
ATOM 2272 C C . GLN A 1 292 ? 7.609 5.454 8.488 1.00 87.12 292 GLN A C 1
ATOM 2274 O O . GLN A 1 292 ? 6.429 5.115 8.580 1.00 87.12 292 GLN A O 1
ATOM 2279 N N . ASP A 1 293 ? 7.995 6.713 8.307 1.00 87.69 293 ASP A N 1
ATOM 2280 C CA . ASP A 1 293 ? 7.023 7.790 8.163 1.00 87.69 293 ASP A CA 1
ATOM 2281 C C . ASP A 1 293 ? 6.100 7.525 6.970 1.00 87.69 293 ASP A C 1
ATOM 2283 O O . ASP A 1 293 ? 6.502 7.045 5.908 1.00 87.69 293 ASP A O 1
ATOM 2287 N N . THR A 1 294 ? 4.818 7.787 7.184 1.00 85.25 294 THR A N 1
ATOM 2288 C CA . THR A 1 294 ? 3.767 7.502 6.216 1.00 85.25 294 THR A CA 1
ATOM 2289 C C . THR A 1 294 ? 3.621 8.707 5.294 1.00 85.25 294 THR A C 1
ATOM 2291 O O . THR A 1 294 ? 3.217 9.770 5.764 1.00 85.25 294 THR A O 1
ATOM 2294 N N . PRO A 1 295 ? 3.908 8.580 3.987 1.00 77.00 295 PRO A N 1
ATOM 2295 C CA . PRO A 1 295 ? 3.722 9.691 3.061 1.00 77.00 295 PRO A CA 1
ATOM 2296 C C . PRO A 1 295 ? 2.231 9.950 2.820 1.00 77.00 295 PRO A C 1
ATOM 2298 O O . PRO A 1 295 ? 1.414 9.040 2.951 1.00 77.00 295 PRO A O 1
ATOM 2301 N N . GLY A 1 296 ? 1.881 11.156 2.381 1.00 74.69 296 GLY A N 1
ATOM 2302 C CA . GLY A 1 296 ? 0.525 11.508 1.946 1.00 74.69 296 GLY A CA 1
ATOM 2303 C C . GLY A 1 296 ? -0.040 12.718 2.682 1.00 74.69 296 GLY A C 1
ATOM 2304 O O . GLY A 1 296 ? 0.334 12.989 3.823 1.00 74.69 296 GLY A O 1
ATOM 2305 N N . GLY A 1 297 ? -0.945 13.441 2.014 1.00 74.50 297 GLY A N 1
ATOM 2306 C CA . GLY A 1 297 ? -1.516 14.690 2.526 1.00 74.50 297 GLY A CA 1
ATOM 2307 C C . GLY A 1 297 ? -2.141 14.519 3.901 1.00 74.50 297 GLY A C 1
ATOM 2308 O O . GLY A 1 297 ? -1.799 15.250 4.812 1.00 74.50 297 GLY A O 1
ATOM 2309 N N . TYR A 1 298 ? -2.930 13.469 4.089 1.00 79.94 298 TYR A N 1
ATOM 2310 C CA . TYR A 1 298 ? -3.605 13.202 5.352 1.00 79.94 298 TYR A CA 1
ATOM 2311 C C . TYR A 1 298 ? -2.659 12.897 6.532 1.00 79.94 298 TYR A C 1
ATOM 2313 O O . TYR A 1 298 ? -2.847 13.392 7.642 1.00 79.94 298 TYR A O 1
ATOM 2321 N N . ALA A 1 299 ? -1.607 12.103 6.298 1.00 81.75 299 ALA A N 1
ATOM 2322 C CA . ALA A 1 299 ? -0.609 11.784 7.323 1.00 81.75 299 ALA A CA 1
ATOM 2323 C C . ALA A 1 299 ? 0.227 13.020 7.690 1.00 81.75 299 ALA A C 1
ATOM 2325 O O . ALA A 1 299 ? 0.471 13.288 8.867 1.00 81.75 299 ALA A O 1
ATOM 2326 N N . ARG A 1 300 ? 0.605 13.807 6.677 1.00 81.81 300 ARG A N 1
ATOM 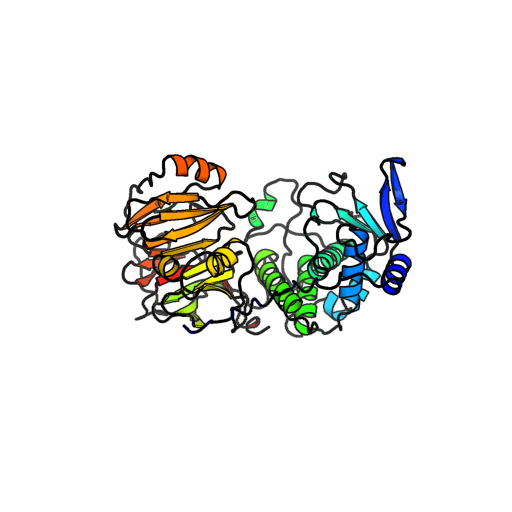2327 C CA . ARG A 1 300 ? 1.288 15.089 6.852 1.00 81.81 300 ARG A CA 1
ATOM 2328 C C . ARG A 1 300 ? 0.408 16.095 7.587 1.00 81.81 300 ARG A C 1
ATOM 2330 O O . ARG A 1 300 ? 0.857 16.719 8.535 1.00 81.81 300 ARG A O 1
ATOM 2337 N N . ASP A 1 301 ? -0.856 16.208 7.208 1.00 83.50 301 ASP A N 1
ATOM 2338 C CA . ASP A 1 301 ? -1.809 17.122 7.825 1.00 83.50 301 ASP A CA 1
ATOM 2339 C C . ASP A 1 301 ? -2.020 16.780 9.299 1.00 83.50 301 ASP A C 1
ATOM 2341 O O . ASP A 1 301 ? -2.014 17.679 10.138 1.00 83.50 301 ASP A O 1
ATOM 2345 N N . TYR A 1 302 ? -2.103 15.492 9.647 1.00 86.56 302 TYR A N 1
ATOM 2346 C CA . TYR A 1 302 ? -2.079 15.056 11.042 1.00 86.56 302 TYR A CA 1
ATOM 2347 C C . TYR A 1 302 ? -0.837 15.577 11.797 1.00 86.56 302 TYR A C 1
ATOM 2349 O O . TYR A 1 302 ? -0.948 16.163 12.884 1.00 86.56 302 TYR A O 1
ATOM 2357 N N . ALA A 1 303 ? 0.341 15.394 11.196 1.00 84.81 303 ALA A N 1
ATOM 2358 C CA . ALA A 1 303 ? 1.642 15.744 11.762 1.00 84.81 303 ALA A CA 1
ATOM 2359 C C . ALA A 1 303 ? 1.928 17.258 11.826 1.00 84.81 303 ALA A C 1
ATOM 2361 O O . ALA A 1 303 ? 2.640 17.710 12.725 1.00 84.81 303 ALA A O 1
ATOM 2362 N N . GLU A 1 304 ? 1.351 18.051 10.927 1.00 85.94 304 GLU A N 1
ATOM 2363 C CA . GLU A 1 304 ? 1.696 19.468 10.758 1.00 85.94 304 GLU A CA 1
ATOM 2364 C C . GLU A 1 304 ? 0.566 20.423 11.160 1.00 85.94 304 GLU A C 1
ATOM 2366 O O . GLU A 1 304 ? 0.838 21.489 11.710 1.00 85.94 304 GLU A O 1
ATOM 2371 N N . LYS A 1 305 ? -0.704 20.068 10.914 1.00 86.94 305 LYS A N 1
ATOM 2372 C CA . LYS A 1 305 ? -1.842 20.989 11.104 1.00 86.94 305 LYS A CA 1
ATOM 2373 C C . LYS A 1 305 ? -2.503 20.888 12.476 1.00 86.94 305 LYS A C 1
ATOM 2375 O O . LYS A 1 305 ? -3.127 21.857 12.905 1.00 86.94 305 LYS A O 1
ATOM 2380 N N . TYR A 1 306 ? -2.408 19.747 13.160 1.00 88.00 306 TYR A N 1
ATOM 2381 C CA . TYR A 1 306 ? -3.065 19.564 14.459 1.00 88.00 306 TYR A CA 1
ATOM 2382 C C . TYR A 1 306 ? -2.131 19.870 15.616 1.00 88.00 306 TYR A C 1
ATOM 2384 O O . TYR A 1 306 ? -1.057 19.285 15.741 1.00 88.00 306 TYR A O 1
ATOM 2392 N N . ALA A 1 307 ? -2.588 20.736 16.516 1.00 89.94 307 ALA A N 1
ATOM 2393 C CA . ALA A 1 307 ? -1.910 20.966 17.780 1.00 89.94 307 ALA A CA 1
ATOM 2394 C C . ALA A 1 307 ? -1.963 19.703 18.667 1.00 89.94 307 ALA A C 1
ATOM 2396 O O . ALA A 1 307 ? -2.916 18.922 18.559 1.00 89.94 307 ALA A O 1
ATOM 2397 N N . PRO A 1 308 ? -1.010 19.522 19.603 1.00 89.88 308 PRO A N 1
ATOM 2398 C CA . PRO A 1 308 ? -1.022 18.397 20.540 1.00 89.88 308 PRO A CA 1
ATOM 2399 C C . PRO A 1 308 ? -2.368 18.199 21.255 1.00 89.88 308 PRO A C 1
ATOM 2401 O O . PRO A 1 308 ? -2.877 17.086 21.288 1.00 89.88 308 PRO A O 1
ATOM 2404 N N . SER A 1 309 ? -3.015 19.277 21.710 1.00 89.88 309 SER A N 1
ATOM 2405 C CA . SER A 1 309 ? -4.331 19.211 22.369 1.00 89.88 309 SER A CA 1
ATOM 2406 C C . SER A 1 309 ? -5.450 18.687 21.463 1.00 89.88 309 SER A C 1
ATOM 2408 O O . SER A 1 309 ? -6.368 18.017 21.924 1.00 89.88 309 SER A O 1
ATOM 2410 N N . GLN A 1 310 ? -5.383 18.954 20.156 1.00 90.88 310 GLN A N 1
ATOM 2411 C CA . GLN A 1 310 ? -6.342 18.404 19.199 1.00 90.88 310 GLN A CA 1
ATOM 2412 C C . GLN A 1 310 ? -6.087 16.911 18.983 1.00 90.88 310 GLN A C 1
ATOM 2414 O O . GLN A 1 310 ? -7.037 16.132 18.938 1.00 90.88 310 GLN A O 1
ATOM 2419 N N . ARG A 1 311 ? -4.816 16.497 18.911 1.00 91.62 311 ARG A N 1
ATOM 2420 C CA . ARG A 1 311 ? -4.437 15.079 18.808 1.00 91.62 311 ARG A CA 1
ATOM 2421 C C . ARG A 1 311 ? -4.828 14.281 20.048 1.00 91.62 311 ARG A C 1
ATOM 2423 O O . ARG A 1 311 ? -5.160 13.112 19.917 1.00 91.62 311 ARG A O 1
ATOM 2430 N N . GLU A 1 312 ? -4.843 14.900 21.226 1.00 90.44 312 GLU A N 1
ATOM 2431 C CA . GLU A 1 312 ? -5.315 14.264 22.464 1.00 90.44 312 GLU A CA 1
ATOM 2432 C C . GLU A 1 312 ? -6.815 13.944 22.451 1.00 90.44 312 GLU A C 1
ATOM 2434 O O . GLU A 1 312 ? -7.229 12.978 23.088 1.00 90.44 312 GLU A O 1
ATOM 2439 N N . SER A 1 313 ? -7.619 14.720 21.714 1.00 92.56 313 SER A N 1
ATOM 2440 C CA . SER A 1 313 ? -9.056 14.455 21.529 1.00 92.56 313 SER A CA 1
ATOM 2441 C C . SER A 1 313 ? -9.359 13.432 20.429 1.00 92.56 313 SER A C 1
ATOM 2443 O O . SER A 1 313 ? -10.526 13.113 20.191 1.00 92.56 313 SER A O 1
ATOM 2445 N N . LEU A 1 314 ? -8.329 12.943 19.726 1.00 93.12 314 LEU A N 1
ATOM 2446 C CA . LEU A 1 314 ? -8.474 11.894 18.725 1.00 93.12 314 LEU A CA 1
ATOM 2447 C C . LEU A 1 314 ? -8.846 10.579 19.423 1.00 93.12 314 LEU A C 1
ATOM 2449 O O . LEU A 1 314 ? -8.295 10.226 20.464 1.00 93.12 314 LEU A O 1
ATOM 2453 N N . ARG A 1 315 ? -9.791 9.858 18.832 1.00 94.12 315 ARG A N 1
ATOM 2454 C CA . ARG A 1 315 ? -10.280 8.556 19.291 1.00 94.12 315 ARG A CA 1
ATOM 2455 C C . ARG A 1 315 ? -9.901 7.438 18.347 1.00 94.12 315 ARG A C 1
ATOM 2457 O O . ARG A 1 315 ? -9.557 6.358 18.809 1.00 94.12 315 ARG A O 1
ATOM 2464 N N . ASP A 1 316 ? -9.932 7.700 17.045 1.00 94.38 316 ASP A N 1
ATOM 2465 C CA . ASP A 1 316 ? -9.493 6.732 16.049 1.00 94.38 316 ASP A CA 1
ATOM 2466 C C . ASP A 1 316 ? -9.232 7.379 14.683 1.00 94.38 316 ASP A C 1
ATOM 2468 O O . ASP A 1 316 ? -9.616 8.526 14.425 1.00 94.38 316 ASP A O 1
ATOM 2472 N N . THR A 1 317 ? -8.600 6.622 13.789 1.00 92.81 317 THR A N 1
ATOM 2473 C CA . THR A 1 317 ? -8.358 7.013 12.401 1.00 92.81 317 THR A CA 1
ATOM 2474 C C . THR A 1 317 ? -8.793 5.930 11.418 1.00 92.81 317 THR A C 1
ATOM 2476 O O . THR A 1 317 ? -8.605 4.724 11.616 1.00 92.81 317 THR A O 1
ATOM 2479 N N . TYR A 1 318 ? -9.352 6.383 10.304 1.00 91.38 318 TYR A N 1
ATOM 2480 C CA . TYR A 1 318 ? -9.665 5.568 9.145 1.00 91.38 318 TYR A CA 1
ATOM 2481 C C . TYR A 1 318 ? -8.894 6.091 7.936 1.00 91.38 318 TYR A C 1
ATOM 2483 O O . TYR A 1 318 ? -9.012 7.269 7.597 1.00 91.38 318 TYR A O 1
ATOM 2491 N N . TYR A 1 319 ? -8.118 5.216 7.297 1.00 85.69 319 TYR A N 1
ATOM 2492 C CA . TYR A 1 319 ? -7.381 5.519 6.072 1.00 85.69 319 TYR A CA 1
ATOM 2493 C C . TYR A 1 319 ? -7.867 4.591 4.954 1.00 85.69 319 TYR A C 1
ATOM 2495 O O . TYR A 1 319 ? -7.304 3.529 4.696 1.00 85.69 319 TYR A O 1
ATOM 2503 N N . GLY A 1 320 ? -8.995 4.946 4.345 1.00 70.12 320 GLY A N 1
ATOM 2504 C CA . GLY A 1 320 ? -9.711 4.039 3.459 1.00 70.12 320 GLY A CA 1
ATOM 2505 C C . GLY A 1 320 ? -9.071 3.868 2.094 1.00 70.12 320 GLY A C 1
ATOM 2506 O O . GLY A 1 320 ? -8.817 4.843 1.408 1.00 70.12 320 GLY A O 1
ATOM 2507 N N . THR A 1 321 ? -8.875 2.626 1.658 1.00 66.56 321 THR A N 1
ATOM 2508 C CA . THR A 1 321 ? -8.786 2.285 0.224 1.00 66.56 321 THR A CA 1
ATOM 2509 C C . THR A 1 321 ? -10.135 1.822 -0.325 1.00 66.56 321 THR A C 1
ATOM 2511 O O . THR A 1 321 ? -10.416 2.004 -1.503 1.00 66.56 321 THR A O 1
ATOM 2514 N N . ALA A 1 322 ? -10.984 1.244 0.534 1.00 68.75 322 ALA A N 1
ATOM 2515 C CA . ALA A 1 322 ? -12.338 0.805 0.191 1.00 68.75 322 ALA A CA 1
ATOM 2516 C C . ALA A 1 322 ? -13.329 1.966 0.005 1.00 68.75 322 ALA A C 1
ATOM 2518 O O . ALA A 1 322 ? -14.371 1.778 -0.614 1.00 68.75 322 ALA A O 1
ATOM 2519 N N . HIS A 1 323 ? -13.003 3.134 0.559 1.00 78.94 323 HIS A N 1
ATOM 2520 C CA . HIS A 1 323 ? -13.732 4.382 0.371 1.00 78.94 323 HIS A CA 1
ATOM 2521 C C . HIS A 1 323 ? -12.751 5.383 -0.251 1.00 78.94 323 HIS A C 1
ATOM 2523 O O . HIS A 1 323 ? -11.550 5.347 0.020 1.00 78.94 323 HIS A O 1
ATOM 2529 N N . ASP A 1 324 ? -13.252 6.292 -1.071 1.00 84.38 324 ASP A N 1
ATOM 2530 C CA . ASP A 1 324 ? -12.516 7.412 -1.666 1.00 84.38 324 ASP A CA 1
ATOM 2531 C C . ASP A 1 324 ? -12.255 8.561 -0.669 1.00 84.38 324 ASP A C 1
ATOM 2533 O O . ASP A 1 324 ? -11.877 9.655 -1.073 1.00 84.38 324 ASP A O 1
ATOM 2537 N N . TYR A 1 325 ? -12.388 8.314 0.640 1.00 89.56 325 TYR A N 1
ATOM 2538 C CA . TYR A 1 325 ? -12.089 9.278 1.698 1.00 89.56 325 TYR A CA 1
ATOM 2539 C C . TYR A 1 325 ? -11.397 8.646 2.922 1.00 89.56 325 TYR A C 1
ATOM 2541 O O . TYR A 1 325 ? -11.474 7.438 3.174 1.00 89.56 325 TYR A O 1
ATOM 2549 N N . SER A 1 326 ? -10.736 9.492 3.714 1.00 90.94 326 SER A N 1
ATOM 2550 C CA . SER A 1 326 ? -10.128 9.165 5.016 1.00 90.94 326 SER A CA 1
ATOM 2551 C C . SER A 1 326 ? -10.755 10.011 6.126 1.00 90.94 326 SER A C 1
ATOM 2553 O O . SER A 1 326 ? -11.212 11.119 5.853 1.00 90.94 326 SER A O 1
ATOM 2555 N N . CYS A 1 327 ? -10.790 9.512 7.369 1.00 93.12 327 CYS A N 1
ATOM 2556 C CA . CYS A 1 327 ? -11.465 10.184 8.489 1.00 93.12 327 CYS A CA 1
ATOM 2557 C C . CYS A 1 327 ? -10.723 10.129 9.832 1.00 93.12 327 CYS A C 1
ATOM 2559 O O . CYS A 1 327 ? -10.194 9.088 10.233 1.00 93.12 327 CYS A O 1
ATOM 2561 N N . LEU A 1 328 ? -10.705 11.260 10.543 1.00 93.44 328 LEU A N 1
ATOM 2562 C CA . LEU A 1 328 ? -10.249 11.407 11.923 1.00 93.44 328 LEU A CA 1
ATOM 2563 C C . LEU A 1 328 ? -11.484 11.496 12.815 1.00 93.44 328 LEU A C 1
ATOM 2565 O O . LEU A 1 328 ? -12.352 12.349 12.603 1.00 93.44 328 LEU A O 1
ATOM 2569 N N . LEU A 1 329 ? -11.553 10.629 13.818 1.00 95.56 329 LEU A N 1
ATOM 2570 C CA . LEU A 1 329 ? -12.631 10.617 14.796 1.00 95.56 329 LEU A CA 1
ATOM 2571 C C . LEU A 1 329 ? -12.170 11.329 16.058 1.00 95.56 329 LEU A C 1
ATOM 2573 O O . LEU A 1 329 ? -11.279 10.839 16.744 1.00 95.56 329 LEU A O 1
ATOM 2577 N N . PHE A 1 330 ? -12.776 12.466 16.368 1.00 95.12 330 PHE A N 1
ATOM 2578 C CA . PHE A 1 330 ? -12.535 13.209 17.601 1.00 95.12 330 PHE A CA 1
ATOM 2579 C C . PHE A 1 330 ? -13.714 13.054 18.558 1.00 95.12 330 PHE A C 1
ATOM 2581 O O . PHE A 1 330 ? -14.802 12.668 18.143 1.00 95.12 330 PHE A O 1
ATOM 2588 N N . ASP A 1 331 ? -13.525 13.449 19.815 1.00 95.38 331 ASP A N 1
ATOM 2589 C CA . ASP A 1 331 ? -14.558 13.433 20.863 1.00 95.38 331 ASP A CA 1
ATOM 2590 C C . ASP A 1 331 ? -15.926 13.989 20.456 1.00 95.38 331 ASP A C 1
ATOM 2592 O O . ASP A 1 331 ? -16.959 13.472 20.872 1.00 95.38 331 ASP A O 1
ATOM 2596 N N . THR A 1 332 ? -15.938 15.069 19.676 1.00 94.81 332 THR A N 1
ATOM 2597 C CA . THR A 1 332 ? -17.154 15.838 19.367 1.00 94.81 332 THR A CA 1
ATOM 2598 C C . THR A 1 332 ? -17.395 16.020 17.877 1.00 94.81 332 THR A C 1
ATOM 2600 O O . THR A 1 332 ? -18.381 16.645 17.476 1.00 94.81 332 THR A O 1
ATOM 2603 N N . LYS A 1 333 ? -16.502 15.497 17.030 1.00 95.38 333 LYS A N 1
ATOM 2604 C CA . LYS A 1 333 ? -16.620 15.642 15.581 1.00 95.38 333 LYS A CA 1
ATOM 2605 C C . LYS A 1 333 ? -15.927 14.531 14.809 1.00 95.38 333 LYS A C 1
ATOM 2607 O O . LYS A 1 333 ? -14.954 13.935 15.259 1.00 95.38 333 LYS A O 1
ATOM 2612 N N . LEU A 1 334 ? -16.397 14.344 13.590 1.00 95.31 334 LEU A N 1
ATOM 2613 C CA . LEU A 1 334 ? -15.754 13.575 12.544 1.00 95.31 334 LEU A CA 1
ATOM 2614 C C . LEU A 1 334 ? -15.140 14.557 11.543 1.00 95.31 334 LEU A C 1
ATOM 2616 O O . LEU A 1 334 ? -15.829 15.473 11.100 1.00 95.31 334 LEU A O 1
ATOM 2620 N N . ARG A 1 335 ? -13.874 14.378 11.171 1.00 93.44 335 ARG A N 1
ATOM 2621 C CA . ARG A 1 335 ? -13.266 15.132 10.069 1.00 93.44 335 ARG A CA 1
ATOM 2622 C C . ARG A 1 335 ? -12.859 14.186 8.963 1.00 93.44 335 ARG A C 1
ATOM 2624 O O . ARG A 1 335 ? -12.057 13.299 9.231 1.00 93.44 335 ARG A O 1
ATOM 2631 N N . CYS A 1 336 ? -13.353 14.395 7.751 1.00 92.75 336 CYS A N 1
ATOM 2632 C CA . CYS A 1 336 ? -13.004 13.548 6.615 1.00 92.75 336 CYS A CA 1
ATOM 2633 C C . CYS A 1 336 ? -12.571 14.368 5.405 1.00 92.75 336 CYS A C 1
ATOM 2635 O O . CYS A 1 336 ? -13.058 15.483 5.217 1.00 92.75 336 CYS A O 1
ATOM 2637 N N . GLY A 1 337 ? -11.693 13.793 4.590 1.00 89.25 337 GLY A N 1
ATOM 2638 C CA . GLY A 1 337 ? -11.196 14.390 3.353 1.00 89.25 337 GLY A CA 1
ATOM 2639 C C . GLY A 1 337 ? -11.131 13.361 2.231 1.00 89.25 337 GLY A C 1
ATOM 2640 O O . GLY A 1 337 ? -10.981 12.164 2.492 1.00 89.25 337 GLY A O 1
ATOM 2641 N N . ASP A 1 338 ? -11.256 13.841 0.996 1.00 86.62 338 ASP A N 1
ATOM 2642 C CA . ASP A 1 338 ? -11.092 13.039 -0.217 1.00 86.62 338 ASP A CA 1
ATOM 2643 C C . ASP A 1 338 ? -9.652 12.507 -0.306 1.00 86.62 338 ASP A C 1
ATOM 2645 O O . ASP A 1 338 ? -8.685 13.230 -0.055 1.00 86.62 338 ASP A O 1
ATOM 2649 N N . ASN A 1 339 ? -9.496 11.239 -0.675 1.00 78.00 339 ASN A N 1
ATOM 2650 C CA . ASN A 1 339 ? -8.182 10.636 -0.881 1.00 78.00 339 ASN A CA 1
ATOM 2651 C C . ASN A 1 339 ? -7.530 11.056 -2.210 1.00 78.00 339 ASN A C 1
ATOM 2653 O O . ASN A 1 339 ? -6.310 10.942 -2.353 1.00 78.00 339 ASN A O 1
ATOM 2657 N N . TYR A 1 340 ? -8.330 11.507 -3.178 1.00 68.38 340 TYR A N 1
ATOM 2658 C CA . TYR A 1 340 ? -7.936 11.752 -4.565 1.00 68.38 340 TYR A CA 1
ATOM 2659 C C . TYR A 1 340 ? -8.104 13.211 -5.010 1.00 68.38 340 TYR A C 1
ATOM 2661 O O . TYR A 1 340 ? -7.469 13.614 -5.987 1.00 68.38 340 TYR A O 1
ATOM 2669 N N . ALA A 1 341 ? -8.930 14.009 -4.327 1.00 62.22 341 ALA A N 1
ATOM 2670 C CA . ALA A 1 341 ? -9.186 15.403 -4.697 1.00 62.22 341 ALA A CA 1
ATOM 2671 C C . ALA A 1 341 ? -8.490 16.431 -3.792 1.00 62.22 341 ALA A C 1
ATOM 2673 O O . ALA A 1 341 ? -8.050 16.149 -2.683 1.00 62.22 341 ALA A O 1
ATOM 2674 N N . ALA A 1 342 ? -8.450 17.674 -4.279 1.00 61.56 342 ALA A N 1
ATOM 2675 C CA . ALA A 1 342 ? -8.071 18.862 -3.514 1.00 61.56 342 ALA A CA 1
ATOM 2676 C C . ALA A 1 342 ? -9.252 19.467 -2.722 1.00 61.56 342 ALA A C 1
ATOM 2678 O O . ALA A 1 342 ? -9.171 20.620 -2.292 1.00 61.56 342 ALA A O 1
ATOM 2679 N N . ASP A 1 343 ? -10.360 18.730 -2.579 1.00 72.12 343 ASP A N 1
ATOM 2680 C CA . ASP A 1 343 ? -11.498 19.185 -1.782 1.00 72.12 343 ASP A CA 1
ATOM 2681 C C . ASP A 1 343 ? -11.040 19.414 -0.332 1.00 72.12 343 ASP A C 1
ATOM 2683 O O . ASP A 1 343 ? -10.284 18.606 0.213 1.00 72.12 343 ASP A O 1
ATOM 2687 N N . PRO A 1 344 ? -11.472 20.510 0.314 1.00 81.69 344 PRO A N 1
ATOM 2688 C CA . PRO A 1 344 ? -11.137 20.742 1.707 1.00 81.69 344 PRO A CA 1
ATOM 2689 C C . PRO A 1 344 ? -11.795 19.686 2.600 1.00 81.69 344 PRO A C 1
ATOM 2691 O O . PRO A 1 344 ? -12.935 19.280 2.365 1.00 81.69 344 PRO A O 1
ATOM 2694 N N . ASP A 1 345 ? -11.094 19.312 3.669 1.00 88.06 345 ASP A N 1
ATOM 2695 C CA . ASP A 1 345 ? -11.645 18.475 4.732 1.00 88.06 345 ASP A CA 1
ATOM 2696 C C . ASP A 1 345 ? -12.968 19.047 5.268 1.00 88.06 345 ASP A C 1
ATOM 2698 O O . ASP A 1 345 ? -13.116 20.258 5.471 1.00 88.06 345 ASP A O 1
ATOM 2702 N N . ILE A 1 346 ? -13.912 18.159 5.577 1.00 92.25 346 ILE A N 1
ATOM 2703 C CA . ILE A 1 346 ? -15.215 18.502 6.148 1.00 92.25 346 ILE A CA 1
ATOM 2704 C C . ILE A 1 346 ? -15.256 18.074 7.609 1.00 92.25 346 ILE A C 1
ATOM 2706 O O . ILE 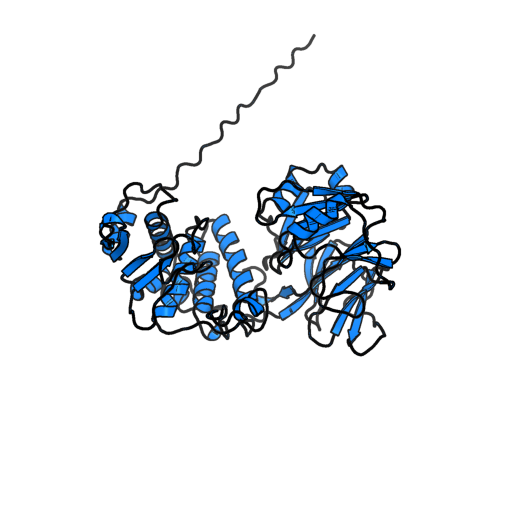A 1 346 ? -15.048 16.904 7.926 1.00 92.25 346 ILE A O 1
ATOM 2710 N N . ASP A 1 347 ? -15.579 19.024 8.487 1.00 93.56 347 ASP A N 1
ATOM 2711 C CA . ASP A 1 347 ? -15.932 18.765 9.881 1.00 93.56 347 ASP A CA 1
ATOM 2712 C C . ASP A 1 347 ? -17.437 18.503 10.010 1.00 93.56 347 ASP A C 1
ATOM 2714 O O . ASP A 1 347 ? -18.257 19.343 9.643 1.00 93.56 347 ASP A O 1
ATOM 2718 N N . VAL A 1 348 ? -17.793 17.368 10.605 1.00 95.00 348 VAL A N 1
ATOM 2719 C CA . VAL A 1 348 ? -19.168 16.996 10.943 1.00 95.00 348 VAL A CA 1
ATOM 2720 C C . VAL A 1 348 ? -19.275 16.857 12.460 1.00 95.00 348 VAL A C 1
ATOM 2722 O O . VAL A 1 348 ? -18.648 15.959 13.029 1.00 95.00 348 VAL A O 1
ATOM 2725 N N . PRO A 1 349 ? -20.035 17.722 13.152 1.00 94.25 349 PRO A N 1
ATOM 2726 C CA . PRO A 1 349 ? -20.321 17.538 14.569 1.00 94.25 349 PRO A CA 1
ATOM 2727 C C . PRO A 1 349 ? -21.034 16.205 14.800 1.00 94.25 349 PRO A C 1
ATOM 2729 O O . PRO A 1 349 ? -21.941 15.852 14.050 1.00 94.25 349 PRO A O 1
ATOM 2732 N N . ILE A 1 350 ? -20.657 15.482 15.851 1.00 93.69 350 ILE A N 1
ATOM 2733 C CA . ILE A 1 350 ? -21.316 14.228 16.235 1.00 93.69 350 ILE A CA 1
ATOM 2734 C C . ILE A 1 350 ? -21.882 14.360 17.647 1.00 93.69 350 ILE A C 1
ATOM 2736 O O . ILE A 1 350 ? -21.258 14.934 18.535 1.00 93.69 350 ILE A O 1
ATOM 2740 N N . SER A 1 351 ? -23.096 13.850 17.848 1.00 92.12 351 SER A N 1
ATOM 2741 C CA . SER A 1 351 ? -23.842 13.964 19.111 1.00 92.12 351 SER A CA 1
ATOM 2742 C C . SER A 1 351 ? -23.731 12.725 20.003 1.00 92.12 351 SER A C 1
ATOM 2744 O O . SER A 1 351 ? -24.478 12.590 20.970 1.00 92.12 351 SER A O 1
ATOM 2746 N N . ILE A 1 352 ? -22.852 11.795 19.644 1.00 94.75 352 ILE A N 1
ATOM 2747 C CA . ILE A 1 352 ? -22.592 10.555 20.378 1.00 94.75 352 ILE A CA 1
ATOM 2748 C C . ILE A 1 352 ? -21.242 10.668 21.080 1.00 94.75 352 ILE A C 1
ATOM 2750 O O . ILE A 1 352 ? -20.453 11.544 20.733 1.00 94.75 352 ILE A O 1
ATOM 2754 N N . ARG A 1 353 ? -20.945 9.770 22.022 1.00 96.12 353 ARG A N 1
ATOM 2755 C CA . ARG A 1 353 ? -19.570 9.600 22.502 1.00 96.12 353 ARG A CA 1
ATOM 2756 C C . ARG A 1 353 ? -18.899 8.518 21.660 1.00 96.12 353 ARG A C 1
ATOM 2758 O O . ARG A 1 353 ? -19.212 7.338 21.835 1.00 96.12 353 ARG A O 1
ATOM 2765 N N . PRO A 1 354 ? -18.054 8.901 20.693 1.00 96.44 354 PRO A N 1
ATOM 2766 C CA . PRO A 1 354 ? -17.422 7.940 19.813 1.00 96.44 354 PRO A CA 1
ATOM 2767 C C . PRO A 1 354 ? -16.327 7.175 20.548 1.00 96.44 354 PRO A C 1
ATOM 2769 O O . PRO A 1 354 ? -15.602 7.731 21.373 1.00 96.44 354 PRO A O 1
ATOM 2772 N N . VAL A 1 355 ? -16.168 5.910 20.184 1.00 95.12 355 VAL A N 1
ATOM 2773 C CA . VAL A 1 355 ? -15.077 5.069 20.671 1.00 95.12 355 VAL A CA 1
ATOM 2774 C C . VAL A 1 355 ? -14.063 4.846 19.562 1.00 95.12 355 VAL A C 1
ATOM 2776 O O . VAL A 1 355 ? -12.903 5.204 19.727 1.00 95.12 355 VAL A O 1
ATOM 2779 N N . GLN A 1 356 ? -14.492 4.304 18.421 1.00 95.44 356 GLN A N 1
ATOM 2780 C CA . GLN A 1 356 ? -13.602 4.037 17.291 1.00 95.44 356 GLN A CA 1
ATOM 2781 C C . GLN A 1 356 ? -14.360 3.805 15.981 1.00 95.44 356 GLN A C 1
ATOM 2783 O O . GLN A 1 356 ? -15.592 3.741 15.966 1.00 95.44 356 GLN A O 1
ATOM 2788 N N . PHE A 1 357 ? -13.622 3.655 14.882 1.00 95.19 357 PHE A N 1
ATOM 2789 C CA . PHE A 1 357 ? -14.170 3.179 13.623 1.00 95.19 357 PHE A CA 1
ATOM 2790 C C . PHE A 1 357 ? -14.272 1.655 13.586 1.00 95.19 357 PHE A C 1
ATOM 2792 O O . PHE A 1 357 ? -13.470 0.925 14.170 1.00 95.19 357 PHE A O 1
ATOM 2799 N N . LEU A 1 358 ? -15.235 1.180 12.804 1.00 92.31 358 LEU A N 1
ATOM 2800 C CA . LEU A 1 358 ? -15.406 -0.220 12.460 1.00 92.31 358 LEU A CA 1
ATOM 2801 C C . LEU A 1 358 ? -15.583 -0.342 10.945 1.00 92.31 358 LEU A C 1
ATOM 2803 O O . LEU A 1 358 ? -16.549 0.168 10.385 1.00 92.31 358 LEU A O 1
ATOM 2807 N N . LEU A 1 359 ? -14.659 -1.049 10.297 1.00 87.31 359 LEU A N 1
ATOM 2808 C CA . LEU A 1 359 ? -14.790 -1.504 8.917 1.00 87.31 359 LEU A CA 1
ATOM 2809 C C . LEU A 1 359 ? -14.484 -2.995 8.889 1.00 87.31 359 LEU A C 1
ATOM 2811 O O . LEU A 1 359 ? -13.419 -3.420 9.330 1.00 87.31 359 LEU A O 1
ATOM 2815 N N . THR A 1 360 ? -15.417 -3.792 8.389 1.00 79.31 360 THR A N 1
ATOM 2816 C CA . THR A 1 360 ? -15.250 -5.242 8.332 1.00 79.31 360 THR A CA 1
ATOM 2817 C C . THR A 1 360 ? -16.084 -5.833 7.206 1.00 79.31 360 THR A C 1
ATOM 2819 O O . THR A 1 360 ? -16.912 -5.154 6.590 1.00 79.31 360 THR A O 1
ATOM 2822 N N . SER A 1 361 ? -15.834 -7.103 6.905 1.00 72.19 361 SER A N 1
ATOM 2823 C CA . SER A 1 361 ? -16.688 -7.840 5.982 1.00 72.19 361 SER A CA 1
ATOM 2824 C C . SER A 1 361 ? -18.031 -8.152 6.637 1.00 72.19 361 SER A C 1
ATOM 2826 O O . SER A 1 361 ? -18.149 -8.173 7.862 1.00 72.19 361 SER A O 1
ATOM 2828 N N . LYS A 1 362 ? -19.056 -8.378 5.808 1.00 78.56 362 LYS A N 1
ATOM 2829 C CA . LYS A 1 362 ? -20.440 -8.609 6.254 1.00 78.56 362 LYS A CA 1
ATOM 2830 C C . LYS A 1 362 ? -20.513 -9.533 7.476 1.00 78.56 362 LYS A C 1
ATOM 2832 O O . LYS A 1 362 ? -20.044 -10.670 7.417 1.00 78.56 362 LYS A O 1
ATOM 2837 N N . SER A 1 363 ? -21.192 -9.070 8.521 1.00 79.25 363 SER A N 1
ATOM 2838 C CA . SER A 1 363 ? -21.536 -9.868 9.700 1.00 79.25 363 SER A CA 1
ATOM 2839 C C . SER A 1 363 ? -23.031 -9.749 10.009 1.00 79.25 363 SER A C 1
ATOM 2841 O O . SER A 1 363 ? -23.796 -9.144 9.256 1.00 79.25 363 SER A O 1
ATOM 2843 N N . GLU A 1 364 ? -23.484 -10.336 11.118 1.00 77.69 364 GLU A N 1
ATOM 2844 C CA . GLU A 1 364 ? -24.870 -10.167 11.579 1.00 77.69 364 GLU A CA 1
ATOM 2845 C C . GLU A 1 364 ? -25.187 -8.747 12.092 1.00 77.69 364 GLU A C 1
ATOM 2847 O O . GLU A 1 364 ? -26.363 -8.412 12.273 1.00 77.69 364 GLU A O 1
ATOM 2852 N N . PHE A 1 365 ? -24.151 -7.936 12.341 1.00 79.44 365 PHE A N 1
ATOM 2853 C CA . PHE A 1 365 ? -24.258 -6.594 12.918 1.00 79.44 365 PHE A CA 1
ATOM 2854 C C . PHE A 1 365 ? -24.064 -5.479 11.893 1.00 79.44 365 PHE A C 1
ATOM 2856 O O . PHE A 1 365 ? -24.632 -4.401 12.053 1.00 79.44 365 PHE A O 1
ATOM 2863 N N . VAL A 1 366 ? -23.248 -5.729 10.868 1.00 85.25 366 VAL A N 1
ATOM 2864 C CA . VAL A 1 366 ? -22.777 -4.704 9.935 1.00 85.25 366 VAL A CA 1
ATOM 2865 C C . VAL A 1 366 ? -22.750 -5.205 8.498 1.00 85.25 366 VAL A C 1
ATOM 2867 O O . VAL A 1 366 ? -22.536 -6.388 8.218 1.00 85.25 366 VAL A O 1
ATOM 2870 N N . GLU A 1 367 ? -22.985 -4.280 7.575 1.00 86.94 367 GLU A N 1
ATOM 2871 C CA . GLU A 1 367 ? -22.936 -4.530 6.143 1.00 86.94 367 GLU A CA 1
ATOM 2872 C C . GLU A 1 367 ? -21.499 -4.628 5.634 1.00 86.94 367 GLU A C 1
ATOM 2874 O O . GLU A 1 367 ? -20.560 -4.090 6.219 1.00 86.94 367 GLU A O 1
ATOM 2879 N N . ASN A 1 368 ? -21.341 -5.306 4.497 1.00 85.19 368 ASN A N 1
ATOM 2880 C CA . ASN A 1 368 ? -20.052 -5.390 3.831 1.00 85.19 368 ASN A CA 1
ATOM 2881 C C . ASN A 1 368 ? -19.588 -4.007 3.368 1.00 85.19 368 ASN A C 1
ATOM 2883 O O . ASN A 1 368 ? -20.358 -3.306 2.706 1.00 85.19 368 ASN A O 1
ATOM 2887 N N . ASN A 1 369 ? -18.318 -3.679 3.615 1.00 84.00 369 ASN A N 1
ATOM 2888 C CA . ASN A 1 369 ? -17.677 -2.457 3.120 1.00 84.00 369 ASN A CA 1
ATOM 2889 C C . ASN A 1 369 ? -18.438 -1.172 3.491 1.00 84.00 369 ASN A C 1
ATOM 2891 O O . ASN A 1 369 ? -18.502 -0.238 2.699 1.00 84.00 369 ASN A O 1
ATOM 2895 N N . VAL A 1 370 ? -19.037 -1.134 4.681 1.00 90.25 370 VAL A N 1
ATOM 2896 C CA . VAL A 1 370 ? -19.564 0.098 5.273 1.00 90.25 370 VAL A CA 1
ATOM 2897 C C . VAL A 1 370 ? -18.671 0.472 6.441 1.00 90.25 370 VAL A C 1
ATOM 2899 O O . VAL A 1 370 ? -18.387 -0.362 7.302 1.00 90.25 370 VAL A O 1
ATOM 2902 N N . LEU A 1 371 ? -18.215 1.721 6.459 1.00 93.31 371 LEU A N 1
ATOM 2903 C CA . LEU A 1 371 ? -17.538 2.294 7.611 1.00 93.31 371 LEU A CA 1
ATOM 2904 C C . LEU A 1 371 ? -18.574 2.687 8.668 1.00 93.31 371 LEU A C 1
ATOM 2906 O O . LEU A 1 371 ? -19.552 3.360 8.360 1.00 93.31 371 LEU A O 1
ATOM 2910 N N . TYR A 1 372 ? -18.347 2.309 9.919 1.00 95.00 372 TYR A N 1
ATOM 2911 C CA . TYR A 1 372 ? -19.190 2.686 11.049 1.00 95.00 372 TYR A CA 1
ATOM 2912 C C . TYR A 1 372 ? -18.386 3.450 12.096 1.00 95.00 372 TYR A C 1
ATOM 2914 O O . TYR A 1 372 ? -17.193 3.202 12.273 1.00 95.00 372 TYR A O 1
ATOM 2922 N N . VAL A 1 373 ? -19.064 4.315 12.847 1.00 96.38 373 VAL A N 1
ATOM 2923 C CA . VAL A 1 373 ? -18.591 4.809 14.146 1.00 96.38 373 VAL A CA 1
ATOM 2924 C C . VAL A 1 373 ? -19.216 3.949 15.243 1.00 96.38 373 VAL A C 1
ATOM 2926 O O . VAL A 1 373 ? -20.429 3.746 15.245 1.00 96.38 373 VAL A O 1
ATOM 2929 N N . VAL A 1 374 ? -18.402 3.437 16.163 1.00 96.38 374 VAL A N 1
ATOM 2930 C CA . VAL A 1 374 ? -18.848 2.711 17.363 1.00 96.38 374 VAL A CA 1
ATOM 2931 C C . VAL A 1 374 ? -19.065 3.719 18.491 1.00 96.38 374 VAL A C 1
ATOM 2933 O O . VAL A 1 374 ? -18.157 4.495 18.794 1.00 96.38 374 VAL A O 1
ATOM 2936 N N . GLY A 1 375 ? -20.253 3.724 19.098 1.00 96.62 375 GLY A N 1
ATOM 2937 C CA . GLY A 1 375 ? -20.570 4.539 20.274 1.00 96.62 375 GLY A CA 1
ATOM 2938 C C . GLY A 1 375 ? -20.297 3.813 21.594 1.00 96.62 375 GLY A C 1
ATOM 2939 O O . GLY A 1 375 ? -20.307 2.582 21.654 1.00 96.62 375 GLY A O 1
ATOM 2940 N N . ASP A 1 376 ? -20.091 4.574 22.672 1.00 95.50 376 ASP A N 1
ATOM 2941 C CA . ASP A 1 376 ? -19.992 4.025 24.039 1.00 95.50 376 ASP A CA 1
ATOM 2942 C C . ASP A 1 376 ? -21.323 3.446 24.555 1.00 95.50 376 ASP A C 1
ATOM 2944 O O . ASP A 1 376 ? -21.354 2.711 25.540 1.00 95.50 376 ASP A O 1
ATOM 2948 N N . ASP A 1 377 ? -22.418 3.739 23.853 1.00 94.69 377 ASP A N 1
ATOM 2949 C CA . ASP A 1 377 ? -23.762 3.212 24.071 1.00 94.69 377 ASP A CA 1
ATOM 2950 C C . ASP A 1 377 ? -23.961 1.790 23.518 1.00 94.69 377 ASP A C 1
ATOM 2952 O O . ASP A 1 377 ? -25.054 1.219 23.635 1.00 94.69 377 ASP A O 1
ATOM 2956 N N . GLY A 1 378 ? -22.916 1.220 22.910 1.00 93.50 378 GLY A N 1
ATOM 2957 C CA . GLY A 1 378 ? -22.941 -0.104 22.306 1.00 93.50 378 GLY A CA 1
ATOM 2958 C C . GLY A 1 378 ? -23.742 -0.149 21.009 1.00 93.50 378 GLY A C 1
ATOM 2959 O O . GLY A 1 378 ? -24.238 -1.212 20.656 1.00 93.50 378 GLY A O 1
ATOM 2960 N N . TYR A 1 379 ? -23.925 0.968 20.302 1.00 95.19 379 TYR A N 1
ATOM 2961 C CA . TYR A 1 379 ? -24.500 0.983 18.955 1.00 95.19 379 TYR A CA 1
ATOM 2962 C C . TYR A 1 379 ? -23.463 1.398 17.911 1.00 95.19 379 TYR A C 1
ATOM 2964 O O . TYR A 1 379 ? -22.423 1.982 18.219 1.00 95.19 379 TYR A O 1
ATOM 2972 N N . VAL A 1 380 ? -23.761 1.089 16.648 1.00 95.56 380 VAL A N 1
ATOM 2973 C CA . VAL A 1 380 ? -22.947 1.515 15.507 1.00 95.56 380 VAL A CA 1
ATOM 2974 C C . VAL A 1 380 ? -23.723 2.466 14.614 1.00 95.56 380 VAL A C 1
ATOM 2976 O O . VAL A 1 380 ? -24.945 2.374 14.481 1.00 95.56 380 VAL A O 1
ATOM 2979 N N . TYR A 1 381 ? -22.989 3.375 13.990 1.00 95.88 381 TYR A N 1
ATOM 2980 C CA . TYR A 1 381 ? -23.529 4.463 13.190 1.00 95.88 381 TYR A CA 1
ATOM 2981 C C . TYR A 1 381 ? -22.870 4.421 11.805 1.00 95.88 381 TYR A C 1
ATOM 2983 O O . TYR A 1 381 ? -21.690 4.768 11.703 1.00 95.88 381 TYR A O 1
ATOM 2991 N N . PRO A 1 382 ? -23.562 3.927 10.759 1.00 95.12 382 PRO A N 1
ATOM 2992 C CA . PRO A 1 382 ? -22.993 3.813 9.424 1.00 95.12 382 PRO A CA 1
ATOM 2993 C C . PRO A 1 382 ? -22.681 5.190 8.850 1.00 95.12 382 PRO A C 1
ATOM 2995 O O . PRO A 1 382 ? -23.469 6.129 8.973 1.00 95.12 382 PRO A O 1
ATOM 2998 N N . LEU A 1 383 ? -21.544 5.270 8.175 1.00 95.25 383 LEU A N 1
ATOM 2999 C CA . LEU A 1 383 ? -21.152 6.386 7.336 1.00 95.25 383 LEU A CA 1
ATOM 3000 C C . LEU A 1 383 ? -21.420 6.044 5.858 1.00 95.25 383 LEU A C 1
ATOM 3002 O O . LEU A 1 383 ? -21.488 4.864 5.494 1.00 95.25 383 LEU A O 1
ATOM 3006 N N . PRO A 1 384 ? -21.607 7.056 4.995 1.00 93.94 384 PRO A N 1
ATOM 3007 C CA . PRO A 1 384 ? -21.776 6.846 3.557 1.00 93.94 384 PRO A CA 1
ATOM 3008 C C . PRO A 1 384 ? -20.597 6.112 2.904 1.00 93.94 384 PRO A C 1
ATOM 3010 O O . PRO A 1 384 ? -19.464 6.273 3.322 1.00 93.94 384 PRO A O 1
ATOM 3013 N N . LYS A 1 385 ? -20.854 5.325 1.852 1.00 90.88 385 LYS A N 1
ATOM 3014 C CA . LYS A 1 385 ? -19.842 4.453 1.215 1.00 90.88 385 LYS A CA 1
ATOM 3015 C C . LYS A 1 385 ? -18.820 5.187 0.339 1.00 90.88 385 LYS A C 1
ATOM 3017 O O . LYS A 1 385 ? -17.782 4.620 0.019 1.00 90.88 385 LYS A O 1
ATOM 3022 N N . ASP A 1 386 ? -19.119 6.416 -0.061 1.00 91.12 386 ASP A N 1
ATOM 3023 C CA . ASP A 1 386 ? -18.296 7.210 -0.971 1.00 91.12 386 ASP A CA 1
ATOM 3024 C C . ASP A 1 386 ? -18.310 8.695 -0.579 1.00 91.12 386 ASP A C 1
ATOM 3026 O O . ASP A 1 386 ? -19.198 9.157 0.147 1.00 91.12 386 ASP A O 1
ATOM 3030 N N . TRP A 1 387 ? -17.328 9.447 -1.066 1.00 91.44 387 TRP A N 1
ATOM 3031 C CA . TRP A 1 387 ? -17.051 10.829 -0.704 1.00 91.44 387 TRP A CA 1
ATOM 3032 C C . TRP A 1 387 ? -18.175 11.750 -1.148 1.00 91.44 387 TRP A C 1
ATOM 3034 O O . TRP A 1 387 ? -18.566 12.660 -0.416 1.00 91.44 387 TRP A O 1
ATOM 3044 N N . LYS A 1 388 ? -18.752 11.507 -2.327 1.00 92.19 388 LYS A N 1
ATOM 3045 C CA . LYS A 1 388 ? -19.886 12.294 -2.816 1.00 92.19 388 LYS A CA 1
ATOM 3046 C C . LYS A 1 388 ? -21.082 12.147 -1.874 1.00 92.19 388 LYS A C 1
ATOM 3048 O O . LYS A 1 388 ? -21.627 13.155 -1.423 1.00 92.19 388 LYS A O 1
ATOM 3053 N N . SER A 1 389 ? -21.437 10.917 -1.524 1.00 93.56 389 SER A N 1
ATOM 3054 C CA . SER A 1 389 ? -22.502 10.619 -0.566 1.00 93.56 389 SER A CA 1
ATOM 3055 C C . SER A 1 389 ? -22.177 11.157 0.833 1.00 93.56 389 SER A C 1
ATOM 3057 O O . SER A 1 389 ? -23.064 11.672 1.514 1.00 93.56 389 SER A O 1
ATOM 3059 N N . PHE A 1 390 ? -20.907 11.110 1.252 1.00 94.06 390 PHE A N 1
ATOM 3060 C CA . PHE A 1 390 ? -20.438 11.703 2.506 1.00 94.06 390 PHE A CA 1
ATOM 3061 C C . PHE A 1 390 ? -20.644 13.221 2.537 1.00 94.06 390 PHE A C 1
ATOM 3063 O O . PHE A 1 390 ? -21.171 13.751 3.517 1.00 94.06 390 PHE A O 1
ATOM 3070 N N . LYS A 1 391 ? -20.294 13.926 1.455 1.00 93.31 391 LYS A N 1
ATOM 3071 C CA . LYS A 1 391 ? -20.501 15.376 1.308 1.00 93.31 391 LYS A CA 1
ATOM 3072 C C . LYS A 1 391 ? -21.968 15.780 1.367 1.00 93.31 391 LYS A C 1
ATOM 3074 O O . LYS A 1 391 ? -22.293 16.849 1.879 1.00 93.31 391 LYS A O 1
ATOM 3079 N N . ASP A 1 392 ? -22.859 14.964 0.822 1.00 93.81 392 ASP A N 1
ATOM 3080 C CA . ASP A 1 392 ? -24.289 15.249 0.889 1.00 93.81 392 ASP A CA 1
ATOM 3081 C C . ASP A 1 392 ? -24.856 14.959 2.281 1.00 93.81 392 ASP A C 1
ATOM 3083 O O . ASP A 1 392 ? -25.605 15.775 2.822 1.00 93.81 392 ASP A O 1
ATOM 3087 N N . TRP A 1 393 ? -24.435 13.858 2.905 1.00 94.75 393 TRP A N 1
ATOM 3088 C CA . TRP A 1 393 ? -24.817 13.512 4.273 1.00 94.75 393 TRP A CA 1
ATOM 3089 C C . TRP A 1 393 ? -24.331 14.539 5.305 1.00 94.75 393 TRP A C 1
ATOM 3091 O O . TRP A 1 393 ? -25.098 14.908 6.201 1.00 94.75 393 TRP A O 1
ATOM 3101 N N . SER A 1 394 ? -23.104 15.051 5.166 1.00 93.69 394 SER A N 1
ATOM 3102 C CA . SER A 1 394 ? -22.483 15.985 6.117 1.00 93.69 394 SER A CA 1
ATOM 3103 C C . SER A 1 394 ? -23.255 17.300 6.277 1.00 93.69 394 SER A C 1
ATOM 3105 O O . SER A 1 394 ? -23.179 17.924 7.332 1.00 93.69 394 SER A O 1
ATOM 3107 N N . LYS A 1 395 ? -24.070 17.685 5.283 1.00 91.31 395 LYS A N 1
ATOM 3108 C CA . LYS A 1 395 ? -24.998 18.831 5.361 1.00 91.31 395 LYS A CA 1
ATOM 3109 C C . LYS A 1 395 ? -26.091 18.636 6.414 1.00 91.31 395 LYS A C 1
ATOM 3111 O O . LYS A 1 395 ? -26.568 19.612 6.984 1.00 91.31 395 LYS A O 1
ATOM 3116 N N . SER A 1 396 ? -26.503 17.389 6.649 1.00 87.25 396 SER A N 1
ATOM 3117 C CA . SER A 1 396 ? -27.455 17.028 7.708 1.00 87.25 396 SER A CA 1
ATOM 3118 C C . SER A 1 396 ? -26.753 16.639 9.011 1.00 87.25 396 SER A C 1
ATOM 3120 O O . SER A 1 396 ? -27.276 16.911 10.089 1.00 87.25 396 SER A O 1
ATOM 3122 N N . GLY A 1 397 ? -25.582 15.994 8.910 1.00 78.25 397 GLY A N 1
ATOM 3123 C CA . GLY A 1 397 ? -24.732 15.578 10.029 1.00 78.25 397 GLY A CA 1
ATOM 3124 C C . GLY A 1 397 ? -25.365 14.579 11.004 1.00 78.25 397 GLY A C 1
ATOM 3125 O O . GLY A 1 397 ? -24.787 14.297 12.050 1.00 78.25 397 GLY A O 1
ATOM 3126 N N . GLN A 1 398 ? -26.552 14.041 10.706 1.00 89.25 398 GLN A N 1
ATOM 3127 C CA . GLN A 1 398 ? -27.244 13.138 11.619 1.00 89.25 398 GLN A CA 1
ATOM 3128 C C . GLN A 1 398 ? -26.749 11.704 11.445 1.00 89.25 398 GLN A C 1
ATOM 3130 O O . GLN A 1 398 ? -26.980 11.056 10.421 1.00 89.25 398 GLN A O 1
ATOM 3135 N N . LEU A 1 399 ? -26.084 11.199 12.482 1.00 91.50 399 LEU A N 1
ATOM 3136 C CA . LEU A 1 399 ? -25.747 9.788 12.602 1.00 91.50 399 LEU A CA 1
ATOM 3137 C C . LEU A 1 399 ? -27.014 8.985 12.918 1.00 91.50 399 LEU A C 1
ATOM 3139 O O . LEU A 1 399 ? -27.681 9.217 13.927 1.00 91.50 399 LEU A O 1
ATOM 3143 N N . VAL A 1 400 ? -27.334 8.016 12.061 1.00 92.88 400 VAL A N 1
ATOM 3144 C CA . VAL A 1 400 ? -28.473 7.114 12.264 1.00 92.88 400 VAL A CA 1
ATOM 3145 C C . VAL A 1 400 ? -27.998 5.892 13.035 1.00 92.88 400 VAL A C 1
ATOM 3147 O O . VAL A 1 400 ? -27.100 5.184 12.600 1.00 92.88 400 VAL A O 1
ATOM 3150 N N . ARG A 1 401 ? -28.596 5.638 14.196 1.00 94.88 401 ARG A N 1
ATOM 3151 C CA . ARG A 1 401 ? -28.238 4.500 15.048 1.00 94.88 401 ARG A CA 1
ATOM 3152 C C . ARG A 1 401 ? -28.654 3.165 14.418 1.00 94.88 401 ARG A C 1
ATOM 3154 O O . ARG A 1 401 ? -29.751 3.062 13.867 1.00 94.88 401 ARG A O 1
ATOM 3161 N N . SER A 1 402 ? -27.833 2.124 14.570 1.00 93.19 402 SER A N 1
ATOM 3162 C CA . SER A 1 402 ? -28.207 0.746 14.226 1.00 93.19 402 SER A CA 1
ATOM 3163 C C . SER A 1 402 ? -29.427 0.250 15.015 1.00 93.19 402 SER A C 1
ATOM 3165 O O . SER A 1 402 ? -29.718 0.695 16.126 1.00 93.19 402 SER A O 1
ATOM 3167 N N . SER A 1 403 ? -30.148 -0.722 14.450 1.00 90.19 403 SER A N 1
ATOM 3168 C CA . SER A 1 403 ? -31.319 -1.334 15.101 1.00 90.19 403 SER A CA 1
ATOM 3169 C C . SER A 1 403 ? -30.959 -2.334 16.202 1.00 90.19 403 SER A C 1
ATOM 3171 O O . SER A 1 403 ? -31.796 -2.654 17.043 1.00 90.19 403 SER A O 1
ATOM 3173 N N . LYS A 1 404 ? -29.722 -2.837 16.200 1.00 89.44 404 LYS A N 1
ATOM 3174 C CA . LYS A 1 404 ? -29.198 -3.790 17.180 1.00 89.44 404 LYS A CA 1
ATOM 3175 C C . LYS A 1 404 ? -27.987 -3.202 17.885 1.00 89.44 404 LYS A C 1
ATOM 3177 O O . LYS A 1 404 ? -27.192 -2.499 17.257 1.00 89.44 404 LYS A O 1
ATOM 3182 N N . GLN A 1 405 ? -27.843 -3.559 19.157 1.00 90.50 405 GLN A N 1
ATOM 3183 C CA . GLN A 1 405 ? -26.612 -3.322 19.895 1.00 90.50 405 GLN A CA 1
ATOM 3184 C C . GLN A 1 405 ? -25.469 -4.174 19.337 1.00 90.50 405 GLN A C 1
ATOM 3186 O O . GLN A 1 405 ? -25.647 -5.326 18.934 1.00 90.50 405 GLN A O 1
ATOM 3191 N N . TYR A 1 406 ? -24.297 -3.570 19.349 1.00 88.56 406 TYR A N 1
ATOM 3192 C CA . TYR A 1 406 ? -23.007 -4.077 18.951 1.00 88.56 406 TYR A CA 1
ATOM 3193 C C . TYR A 1 406 ? -22.071 -3.948 20.155 1.00 88.56 406 TYR A C 1
ATOM 3195 O O . TYR A 1 406 ? -21.472 -2.906 20.395 1.00 88.56 406 TYR A O 1
ATOM 3203 N N . ASN A 1 407 ? -21.967 -5.021 20.939 1.00 90.00 407 ASN A N 1
ATOM 3204 C CA . ASN A 1 407 ? -21.198 -5.039 22.190 1.00 90.00 407 ASN A CA 1
ATOM 3205 C C . ASN A 1 407 ? -19.718 -5.386 21.959 1.00 90.00 407 ASN A C 1
ATOM 3207 O O . ASN A 1 407 ? -19.124 -6.152 22.718 1.00 90.00 407 ASN A O 1
ATOM 3211 N N . LEU A 1 408 ? -19.134 -4.871 20.880 1.00 93.31 408 LEU A N 1
ATOM 3212 C CA . LEU A 1 408 ? -17.751 -5.111 20.484 1.00 93.31 408 LEU A CA 1
ATOM 3213 C C . LEU A 1 408 ? -17.102 -3.767 20.133 1.00 93.31 408 LEU A C 1
ATOM 3215 O O . LEU A 1 408 ? -17.767 -2.859 19.646 1.00 93.31 408 LEU A O 1
ATOM 3219 N N . LEU A 1 409 ? -15.797 -3.646 20.342 1.00 92.94 409 LEU A N 1
ATOM 3220 C CA . LEU A 1 409 ? -15.001 -2.531 19.838 1.00 92.94 409 LEU A CA 1
ATOM 3221 C C . LEU A 1 409 ? -14.660 -2.778 18.368 1.00 92.94 409 LEU A C 1
ATOM 3223 O O . LEU A 1 409 ? -15.022 -2.002 17.487 1.00 92.94 409 LEU A O 1
ATOM 3227 N N . SER A 1 410 ? -14.012 -3.907 18.087 1.00 92.44 410 SER A N 1
ATOM 3228 C CA . SER A 1 410 ? -13.490 -4.260 16.761 1.00 92.44 410 SER A CA 1
ATOM 3229 C C . SER A 1 410 ? -14.003 -5.626 16.316 1.00 92.44 410 SER A C 1
ATOM 3231 O O . SER A 1 410 ? -14.212 -6.494 17.161 1.00 92.44 410 SER A O 1
ATOM 3233 N N . LEU A 1 411 ? -14.133 -5.839 15.004 1.00 91.31 411 LEU A N 1
ATOM 3234 C CA . LEU A 1 411 ? -14.475 -7.132 14.401 1.00 91.31 411 LEU A CA 1
ATOM 3235 C C . LEU A 1 411 ? -13.648 -7.349 13.132 1.00 91.31 411 LEU A C 1
ATOM 3237 O O . LEU A 1 411 ? -13.609 -6.495 12.250 1.00 91.31 411 LEU A O 1
ATOM 3241 N N . ALA A 1 412 ? -13.024 -8.512 13.028 1.00 86.88 412 ALA A N 1
ATOM 3242 C CA . ALA A 1 412 ? -12.133 -8.898 11.949 1.00 86.88 412 ALA A CA 1
ATOM 3243 C C . ALA A 1 412 ? -12.449 -10.314 11.465 1.00 86.88 412 ALA A C 1
ATOM 3245 O O . ALA A 1 412 ? -12.703 -11.215 12.264 1.00 86.88 412 ALA A O 1
ATOM 3246 N N . ASN A 1 413 ? -12.331 -10.518 10.155 1.00 84.44 413 ASN A N 1
ATOM 3247 C CA . ASN A 1 413 ? -12.435 -11.825 9.516 1.00 84.44 413 ASN A CA 1
ATOM 3248 C C . ASN A 1 413 ? -11.112 -12.115 8.801 1.00 84.44 413 ASN A C 1
ATOM 3250 O O . ASN A 1 413 ? -10.758 -11.397 7.869 1.00 84.44 413 ASN A O 1
ATOM 3254 N N . ILE A 1 414 ? -10.379 -13.138 9.253 1.00 76.75 414 ILE A N 1
ATOM 3255 C CA . ILE A 1 414 ? -9.107 -13.554 8.631 1.00 76.75 414 ILE A CA 1
ATOM 3256 C C . ILE A 1 414 ? -9.366 -14.616 7.557 1.00 76.75 414 ILE A C 1
ATOM 3258 O O . ILE A 1 414 ? -8.859 -14.531 6.443 1.00 76.75 414 ILE A O 1
ATOM 3262 N N . THR A 1 415 ? -10.156 -15.632 7.907 1.00 68.12 415 THR A N 1
ATOM 3263 C CA . THR A 1 415 ? -10.460 -16.802 7.079 1.00 68.12 415 THR A CA 1
ATOM 3264 C C . THR A 1 415 ? -11.938 -17.158 7.218 1.00 68.12 415 THR A C 1
ATOM 3266 O O . THR A 1 415 ? -12.572 -16.831 8.220 1.00 68.12 415 THR A O 1
ATOM 3269 N N . GLY A 1 416 ? -12.498 -17.782 6.176 1.00 71.62 416 GLY A N 1
ATOM 3270 C CA . GLY A 1 416 ? -13.937 -17.843 5.893 1.00 71.62 416 GLY A CA 1
ATOM 3271 C C . GLY A 1 416 ? -14.858 -18.082 7.089 1.00 71.62 416 GLY A C 1
ATOM 3272 O O . GLY A 1 416 ? -15.842 -17.356 7.224 1.00 71.62 416 GLY A O 1
ATOM 3273 N N . ASP A 1 417 ? -14.522 -19.018 7.974 1.00 82.94 417 ASP A N 1
ATOM 3274 C CA . ASP A 1 417 ? -15.456 -19.504 8.994 1.00 82.94 417 ASP A CA 1
ATOM 3275 C C . ASP A 1 417 ? -15.257 -18.909 10.390 1.00 82.94 417 ASP A C 1
ATOM 3277 O O . ASP A 1 417 ? -16.094 -19.151 11.262 1.00 82.94 417 ASP A O 1
ATOM 3281 N N . LEU A 1 418 ? -14.190 -18.140 10.625 1.00 89.38 418 LEU A N 1
ATOM 3282 C CA . LEU A 1 418 ? -13.871 -17.590 11.943 1.00 89.38 418 LEU A CA 1
ATOM 3283 C C . LEU A 1 418 ? -13.940 -16.066 11.950 1.00 89.38 418 LEU A C 1
ATOM 3285 O O . LEU A 1 418 ? -13.376 -15.391 11.089 1.00 89.3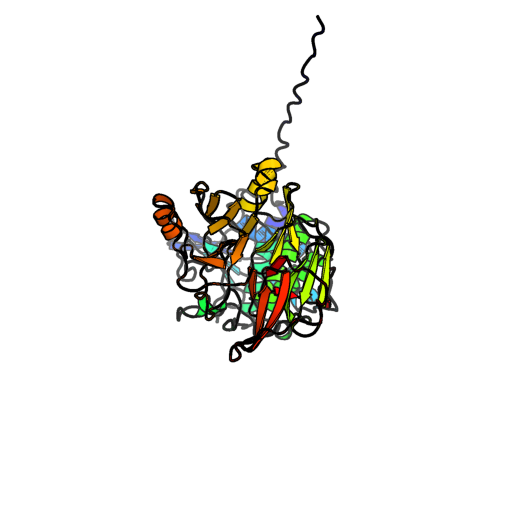8 418 LEU A O 1
ATOM 3289 N N . GLU A 1 419 ? -14.592 -15.542 12.981 1.00 91.31 419 GLU A N 1
ATOM 3290 C CA . GLU A 1 419 ? -14.598 -14.122 13.305 1.00 91.31 419 GLU A CA 1
ATOM 3291 C C . GLU A 1 419 ? -13.793 -13.892 14.581 1.00 91.31 419 GLU A C 1
ATOM 3293 O O . GLU A 1 419 ? -13.826 -14.700 15.518 1.00 91.31 419 GLU A O 1
ATOM 3298 N N . TYR A 1 420 ? -13.105 -12.762 14.624 1.00 94.12 420 TYR A N 1
ATOM 3299 C CA . TYR A 1 420 ? -12.320 -12.301 15.757 1.00 94.12 420 TYR A CA 1
ATOM 3300 C C . TYR A 1 420 ? -12.834 -10.939 16.172 1.00 94.12 420 TYR A C 1
ATOM 3302 O O . TYR A 1 420 ? -13.103 -10.098 15.318 1.00 94.12 420 TYR A O 1
ATOM 3310 N N . ALA A 1 421 ? -12.965 -10.702 17.467 1.00 94.88 421 ALA A N 1
ATOM 3311 C CA . ALA A 1 421 ? -13.474 -9.437 17.957 1.00 94.88 421 ALA A CA 1
ATOM 3312 C C . ALA A 1 421 ? -12.801 -9.013 19.252 1.00 94.88 421 ALA A C 1
ATOM 3314 O O . ALA A 1 421 ? -12.294 -9.837 20.009 1.00 94.88 421 ALA A O 1
ATOM 3315 N N . VAL A 1 422 ? -12.832 -7.712 19.505 1.00 96.38 422 VAL A N 1
ATOM 3316 C CA . VAL A 1 422 ? -12.407 -7.114 20.770 1.00 96.38 422 VAL A CA 1
ATOM 3317 C C . VAL A 1 422 ? -13.668 -6.687 21.509 1.00 96.38 422 VAL A C 1
ATOM 3319 O O . VAL A 1 422 ? -14.480 -5.971 20.928 1.00 96.38 422 VAL A O 1
ATOM 3322 N N . THR A 1 423 ? -13.866 -7.126 22.751 1.00 96.00 423 THR A N 1
ATOM 3323 C CA . THR A 1 423 ? -14.997 -6.674 23.585 1.00 96.00 423 THR A CA 1
ATOM 3324 C C . THR A 1 423 ? -14.738 -5.278 24.163 1.00 96.00 423 THR A C 1
ATOM 3326 O O . THR A 1 423 ? -13.611 -4.791 24.116 1.00 96.00 423 THR A O 1
ATOM 3329 N N . PHE A 1 424 ? -15.751 -4.628 24.743 1.00 94.50 424 PHE A N 1
ATOM 3330 C CA . PHE A 1 424 ? -15.578 -3.328 25.417 1.00 94.50 424 PHE A CA 1
ATOM 3331 C C . PHE A 1 424 ? -14.617 -3.379 26.615 1.00 94.50 424 PHE A C 1
ATOM 3333 O O . PHE A 1 424 ? -14.000 -2.376 26.957 1.00 94.50 424 PHE A O 1
ATOM 3340 N N . GLU A 1 425 ? -14.432 -4.552 27.220 1.00 95.50 425 GLU A N 1
ATOM 3341 C CA . GLU A 1 425 ? -13.459 -4.792 28.291 1.00 95.50 425 GLU A CA 1
ATOM 3342 C C . GLU A 1 425 ? -12.026 -5.005 27.764 1.00 95.50 425 GLU A C 1
ATOM 3344 O O . GLU A 1 425 ? -11.102 -5.227 28.550 1.00 95.50 425 GLU A O 1
ATOM 3349 N N . GLY A 1 426 ? -11.836 -4.968 26.441 1.00 96.56 426 GLY A N 1
ATOM 3350 C CA . GLY A 1 426 ? -10.556 -5.191 25.772 1.00 96.56 426 GLY A CA 1
ATOM 3351 C C . GLY A 1 426 ? -10.187 -6.666 25.614 1.00 96.56 426 GLY A C 1
ATOM 3352 O O . GLY A 1 426 ? -9.035 -6.984 25.318 1.00 96.56 426 GLY A O 1
ATOM 3353 N N . GLN A 1 427 ? -11.127 -7.596 25.815 1.00 97.75 427 GLN A N 1
ATOM 3354 C CA . GLN A 1 427 ? -10.844 -9.017 25.646 1.00 97.75 427 GLN A CA 1
ATOM 3355 C C . GLN A 1 427 ? -10.884 -9.401 24.166 1.00 97.75 427 GLN A C 1
ATOM 3357 O O . GLN A 1 427 ? -11.885 -9.185 23.484 1.00 97.75 427 GLN A O 1
ATOM 3362 N N . LEU A 1 428 ? -9.817 -10.035 23.681 1.00 97.31 428 LEU A N 1
ATOM 3363 C CA . LEU A 1 428 ? -9.802 -10.616 22.343 1.00 97.31 428 LEU A CA 1
ATOM 3364 C C . LEU A 1 428 ? -10.493 -11.982 22.354 1.00 97.31 428 LEU A C 1
ATOM 3366 O O . LEU A 1 428 ? -10.110 -12.898 23.091 1.00 97.31 428 LEU A O 1
ATOM 3370 N N . VAL A 1 429 ? -11.525 -12.110 21.531 1.00 96.31 429 VAL A N 1
ATOM 3371 C CA . VAL A 1 429 ? -12.379 -13.292 21.427 1.00 96.31 429 VAL A CA 1
ATOM 3372 C C . VAL A 1 429 ? -12.461 -13.779 19.984 1.00 96.31 429 VAL A C 1
ATOM 3374 O O . VAL A 1 429 ? -12.239 -13.025 19.039 1.00 96.31 429 VAL A O 1
ATOM 3377 N N . LYS A 1 430 ? -12.798 -15.056 19.809 1.00 95.19 430 LYS A N 1
ATOM 3378 C CA . LYS A 1 430 ? -13.093 -15.665 18.510 1.00 95.19 430 LYS A CA 1
ATOM 3379 C C . LYS A 1 430 ? -14.385 -16.464 18.546 1.00 95.19 430 LYS A C 1
ATOM 3381 O O . LYS A 1 430 ? -14.759 -16.995 19.595 1.00 95.19 430 LYS A O 1
ATOM 3386 N N . ARG A 1 431 ? -15.037 -16.600 17.397 1.00 92.62 431 ARG A N 1
ATOM 3387 C CA . ARG A 1 431 ? -16.157 -17.529 17.199 1.00 92.62 431 ARG A CA 1
ATOM 3388 C C . ARG A 1 431 ? -16.150 -18.087 15.786 1.00 92.62 431 ARG A C 1
ATOM 3390 O O . ARG A 1 431 ? -15.643 -17.450 14.870 1.00 92.62 431 ARG A O 1
ATOM 3397 N N . ALA A 1 432 ? -16.757 -19.254 15.606 1.00 89.75 432 ALA A N 1
ATOM 3398 C CA . ALA A 1 432 ? -17.159 -19.684 14.274 1.00 89.75 432 ALA A CA 1
ATOM 3399 C C . ALA A 1 432 ? -18.408 -18.905 13.845 1.00 89.75 432 ALA A C 1
ATOM 3401 O O . ALA A 1 432 ? -19.295 -18.713 14.672 1.00 89.75 432 ALA A O 1
ATOM 3402 N N . LYS A 1 433 ? -18.519 -18.501 12.574 1.00 83.56 433 LYS A N 1
ATOM 3403 C CA . LYS A 1 433 ? -19.653 -17.702 12.055 1.00 83.56 433 LYS A CA 1
ATOM 3404 C C . LYS A 1 433 ? -21.023 -18.338 12.291 1.00 83.56 433 LYS A C 1
ATOM 3406 O O . LYS A 1 433 ? -22.016 -17.639 12.455 1.00 83.56 433 LYS A O 1
ATOM 3411 N N . LEU A 1 434 ? -21.076 -19.670 12.315 1.00 84.19 434 LEU A N 1
ATOM 3412 C CA . LEU A 1 434 ? -22.300 -20.433 12.580 1.00 84.19 434 LEU A CA 1
ATOM 3413 C C . LEU A 1 434 ? -22.655 -20.512 14.074 1.00 84.19 434 LEU A C 1
ATOM 3415 O O . LEU A 1 434 ? -23.769 -20.898 14.423 1.00 84.19 434 LEU A O 1
ATOM 3419 N N . LEU A 1 435 ? -21.723 -20.164 14.962 1.00 85.00 435 LEU A N 1
ATOM 3420 C CA . LEU A 1 435 ? -21.903 -20.203 16.408 1.00 85.00 435 LEU A CA 1
ATOM 3421 C C . LEU A 1 435 ? -22.130 -18.792 16.951 1.00 85.00 435 LEU A C 1
ATOM 3423 O O . LEU A 1 435 ? -21.488 -17.831 16.545 1.00 85.00 435 LEU A O 1
ATOM 3427 N N . ARG A 1 436 ? -23.020 -18.666 17.938 1.00 82.44 436 ARG A N 1
ATOM 3428 C CA . ARG A 1 436 ? -23.312 -17.369 18.577 1.00 82.44 436 ARG A CA 1
ATOM 3429 C C . ARG A 1 436 ? -22.374 -17.025 19.731 1.00 82.44 436 ARG A C 1
ATOM 3431 O O . ARG A 1 436 ? -22.357 -15.885 20.182 1.00 82.44 436 ARG A O 1
ATOM 3438 N N . THR A 1 437 ? -21.620 -17.997 20.233 1.00 91.00 437 THR A N 1
ATOM 3439 C CA . THR A 1 437 ? -20.823 -17.852 21.453 1.00 91.00 437 THR A CA 1
ATOM 3440 C C . THR A 1 437 ? -19.390 -17.453 21.142 1.00 91.00 437 THR A C 1
ATOM 3442 O O . THR A 1 437 ? -18.684 -18.161 20.422 1.00 91.00 437 THR A O 1
ATOM 3445 N N . TRP A 1 438 ? -18.954 -16.355 21.749 1.00 94.31 438 TRP A N 1
ATOM 3446 C CA . TRP A 1 438 ? -17.566 -15.914 21.749 1.00 94.31 438 TRP A CA 1
ATOM 3447 C C . TRP A 1 438 ? -16.738 -16.718 22.752 1.00 94.31 438 TRP A C 1
ATOM 3449 O O . TRP A 1 438 ? -17.168 -16.947 23.882 1.00 94.31 438 TRP A O 1
ATOM 3459 N N . ALA A 1 439 ? -15.540 -17.126 22.345 1.00 95.81 439 ALA A N 1
ATOM 3460 C CA . ALA A 1 439 ? -14.558 -17.768 23.207 1.00 95.81 439 ALA A CA 1
ATOM 3461 C C . ALA A 1 439 ? -13.300 -16.889 23.311 1.00 95.81 439 ALA A C 1
ATOM 3463 O O . ALA A 1 439 ? -12.836 -16.387 22.285 1.00 95.81 439 ALA A O 1
ATOM 3464 N N . PRO A 1 440 ? -12.704 -16.728 24.505 1.00 96.94 440 PRO A N 1
ATOM 3465 C CA . PRO A 1 440 ? -11.440 -16.012 24.661 1.00 96.94 440 PRO A CA 1
ATOM 3466 C C . PRO A 1 440 ? -10.321 -16.592 23.792 1.00 96.94 440 PRO A C 1
ATOM 3468 O O . PRO A 1 440 ? -10.153 -17.815 23.722 1.00 96.94 440 PRO A O 1
ATOM 3471 N N . LEU A 1 441 ? -9.520 -15.721 23.177 1.00 96.44 441 LEU A N 1
ATOM 3472 C CA . LEU A 1 441 ? -8.310 -16.121 22.469 1.00 96.44 441 LEU A CA 1
ATOM 3473 C C . LEU A 1 441 ? -7.175 -16.328 23.481 1.00 96.44 441 LEU A C 1
ATOM 3475 O O . LEU A 1 441 ? -6.793 -15.409 24.204 1.00 96.44 441 LEU A O 1
ATOM 3479 N N . ARG A 1 442 ? -6.662 -17.559 23.585 1.00 96.69 442 ARG A N 1
ATOM 3480 C CA . ARG A 1 442 ? -5.744 -17.963 24.668 1.00 96.69 442 ARG A CA 1
ATOM 3481 C C . ARG A 1 442 ? -4.390 -17.265 24.574 1.00 96.69 442 ARG A C 1
ATOM 3483 O O . ARG A 1 442 ? -3.779 -16.981 25.596 1.00 96.69 442 ARG A O 1
ATOM 3490 N N . GLU A 1 443 ? -3.965 -16.984 23.353 1.00 96.62 443 GLU A N 1
ATOM 3491 C CA . GLU A 1 443 ? -2.704 -16.359 22.969 1.00 96.62 443 GLU A CA 1
ATOM 3492 C C . GLU A 1 443 ? -2.597 -14.906 23.459 1.00 96.62 443 GLU A C 1
ATOM 3494 O O . GLU A 1 443 ? -1.498 -14.368 23.515 1.00 96.62 443 GLU A O 1
ATOM 3499 N N . TYR A 1 444 ? -3.724 -14.308 23.859 1.00 97.06 444 TYR A N 1
ATOM 3500 C CA . TYR A 1 444 ? -3.835 -12.946 24.388 1.00 97.06 444 TYR A CA 1
ATOM 3501 C C . TYR A 1 444 ? -4.406 -12.922 25.814 1.00 97.06 444 TYR A C 1
ATOM 3503 O O . TYR A 1 444 ? -4.973 -11.927 26.270 1.00 97.06 444 TYR A O 1
ATOM 3511 N N . LYS A 1 445 ? -4.315 -14.043 26.541 1.00 95.56 445 LYS A N 1
ATOM 3512 C CA . LYS A 1 445 ? -4.860 -14.148 27.898 1.00 95.56 445 LYS A CA 1
ATOM 3513 C C . LYS A 1 445 ? -4.193 -13.129 28.828 1.00 95.56 445 LYS A C 1
ATOM 3515 O O . LYS A 1 445 ? -2.999 -13.211 29.089 1.00 95.56 445 LYS A O 1
ATOM 3520 N N . GLY A 1 446 ? -5.009 -12.249 29.407 1.00 95.00 446 GLY A N 1
ATOM 3521 C CA . GLY A 1 446 ? -4.561 -11.218 30.349 1.00 95.00 446 GLY A CA 1
ATOM 3522 C C . GLY A 1 446 ? -4.130 -9.910 29.684 1.00 95.00 446 GLY A C 1
ATOM 3523 O O . GLY A 1 446 ? -3.846 -8.951 30.394 1.00 95.00 446 GLY A O 1
ATOM 3524 N N . GLU A 1 447 ? -4.121 -9.845 28.353 1.00 97.12 447 GLU A N 1
ATOM 3525 C CA . GLU A 1 447 ? -3.888 -8.606 27.618 1.00 97.12 447 GLU A CA 1
ATOM 3526 C C . GLU A 1 447 ? -5.201 -7.857 27.390 1.00 97.12 447 GLU A C 1
ATOM 3528 O O . GLU A 1 447 ? -6.250 -8.465 27.168 1.00 97.12 447 GLU A O 1
ATOM 3533 N N . LYS A 1 448 ? -5.122 -6.525 27.413 1.00 97.38 448 LYS A N 1
ATOM 3534 C CA . LYS A 1 448 ? -6.218 -5.637 27.029 1.00 97.38 448 LYS A CA 1
ATOM 3535 C C . LYS A 1 448 ? -5.950 -5.077 25.644 1.00 97.38 448 LYS A C 1
ATOM 3537 O O . LYS A 1 448 ? -5.065 -4.240 25.460 1.00 97.38 448 LYS A O 1
ATOM 3542 N N . ILE A 1 449 ? -6.686 -5.592 24.672 1.00 97.12 449 ILE A N 1
ATOM 3543 C CA . ILE A 1 449 ? -6.595 -5.191 23.275 1.00 97.12 449 ILE A CA 1
ATOM 3544 C C . ILE A 1 449 ? -7.488 -3.979 23.057 1.00 97.12 449 ILE A C 1
ATOM 3546 O O . ILE A 1 449 ? -8.652 -3.986 23.441 1.00 97.12 449 ILE A O 1
ATOM 3550 N N . GLN A 1 450 ? -6.935 -2.946 22.431 1.00 94.62 450 GLN A N 1
ATOM 3551 C CA . GLN A 1 450 ? -7.671 -1.739 22.070 1.00 94.62 450 GLN A CA 1
ATOM 3552 C C . GLN A 1 450 ? -8.324 -1.907 20.699 1.00 94.62 450 GLN A C 1
ATOM 3554 O O . GLN A 1 450 ? -9.503 -1.614 20.527 1.00 94.62 450 GLN A O 1
ATOM 3559 N N . LYS A 1 451 ? -7.568 -2.426 19.723 1.00 94.44 451 LYS A N 1
ATOM 3560 C CA . LYS A 1 451 ? -8.028 -2.547 18.338 1.00 94.44 451 LYS A CA 1
ATOM 3561 C C . LYS A 1 451 ? -7.381 -3.718 17.618 1.00 94.44 451 LYS A C 1
ATOM 3563 O O . LYS A 1 451 ? -6.222 -4.052 17.876 1.00 94.44 451 LYS A O 1
ATOM 3568 N N . ILE A 1 452 ? -8.129 -4.299 16.682 1.00 94.69 452 ILE A N 1
ATOM 3569 C CA . ILE A 1 452 ? -7.600 -5.223 15.678 1.00 94.69 452 ILE A CA 1
ATOM 3570 C C . ILE A 1 452 ? -7.854 -4.691 14.270 1.00 94.69 452 ILE A C 1
ATOM 3572 O O . ILE A 1 452 ? -8.872 -4.048 14.015 1.00 94.69 452 ILE A O 1
ATOM 3576 N N . VAL A 1 453 ? -6.927 -4.974 13.360 1.00 91.19 453 VAL A N 1
ATOM 3577 C CA . VAL A 1 453 ? -6.987 -4.594 11.945 1.00 91.19 453 VAL A CA 1
ATOM 3578 C C . VAL A 1 453 ? -6.764 -5.835 11.091 1.00 91.19 453 VAL A C 1
ATOM 3580 O O . VAL A 1 453 ? -5.780 -6.553 11.284 1.00 91.19 453 VAL A O 1
ATOM 3583 N N . ALA A 1 454 ? -7.689 -6.095 10.167 1.00 88.88 454 ALA A N 1
ATOM 3584 C CA . ALA A 1 454 ? -7.666 -7.254 9.285 1.00 88.88 454 ALA A CA 1
ATOM 3585 C C . ALA A 1 454 ? -8.306 -6.944 7.917 1.00 88.88 454 ALA A C 1
ATOM 3587 O O . ALA A 1 454 ? -9.185 -6.081 7.856 1.00 88.88 454 ALA A O 1
ATOM 3588 N N . PRO A 1 455 ? -7.947 -7.698 6.862 1.00 86.06 455 PRO A N 1
ATOM 3589 C CA . PRO A 1 455 ? -6.841 -8.655 6.842 1.00 86.06 455 PRO A CA 1
ATOM 3590 C C . PRO A 1 455 ? -5.487 -7.934 6.919 1.00 86.06 455 PRO A C 1
ATOM 3592 O O . PRO A 1 455 ? -5.337 -6.814 6.443 1.00 86.06 455 PRO A O 1
ATOM 3595 N N . PHE A 1 456 ? -4.501 -8.575 7.540 1.00 88.75 456 PHE A N 1
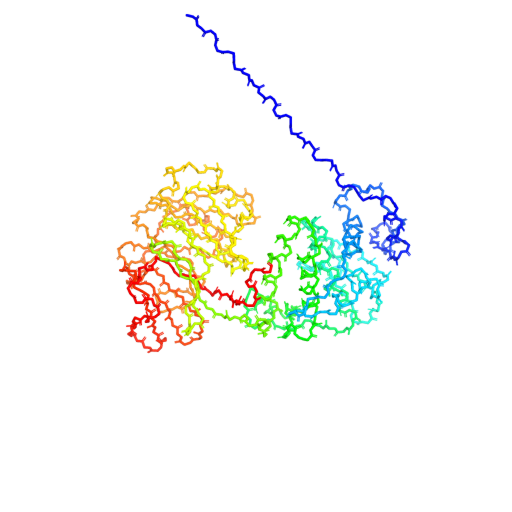ATOM 3596 C CA . PHE A 1 456 ? -3.095 -8.207 7.392 1.00 88.75 456 PHE A CA 1
ATOM 3597 C C . PHE A 1 456 ? -2.307 -9.439 6.976 1.00 88.75 456 PHE A C 1
ATOM 3599 O O . PHE A 1 456 ? -2.608 -10.549 7.413 1.00 88.75 456 PHE A O 1
ATOM 3606 N N . PHE A 1 457 ? -1.295 -9.241 6.146 1.00 89.19 457 PHE A N 1
ATOM 3607 C CA . PHE A 1 457 ? -0.443 -10.305 5.653 1.00 89.19 457 PHE A CA 1
ATOM 3608 C C . PHE A 1 457 ? 0.956 -10.104 6.207 1.00 89.19 457 PHE A C 1
ATOM 3610 O O . PHE A 1 457 ? 1.501 -9.008 6.109 1.00 89.19 457 PHE A O 1
ATOM 3617 N N . TRP A 1 458 ? 1.536 -11.146 6.797 1.00 91.00 458 TRP A N 1
ATOM 3618 C CA . TRP A 1 458 ? 2.860 -11.060 7.405 1.00 91.00 458 TRP A CA 1
ATOM 3619 C C . TRP A 1 458 ? 3.685 -12.322 7.197 1.00 91.00 458 TRP A C 1
ATOM 3621 O O . TRP A 1 458 ? 3.160 -13.427 7.089 1.00 91.00 458 TRP A O 1
ATOM 3631 N N . SER A 1 459 ? 5.000 -12.137 7.174 1.00 89.06 459 SER A N 1
ATOM 3632 C CA . SER A 1 459 ? 6.008 -13.169 7.026 1.00 89.06 459 SER A CA 1
ATOM 3633 C C . SER A 1 459 ? 7.215 -12.802 7.866 1.00 89.06 459 SER A C 1
ATOM 3635 O O . SER A 1 459 ? 7.826 -11.748 7.689 1.00 89.06 459 SER A O 1
ATOM 3637 N N . LYS A 1 460 ? 7.629 -13.749 8.703 1.00 87.25 460 LYS A N 1
ATOM 3638 C CA . LYS A 1 460 ? 8.896 -13.675 9.427 1.00 87.25 460 LYS A CA 1
ATOM 3639 C C . LYS A 1 460 ? 10.107 -13.682 8.486 1.00 87.25 460 LYS A C 1
ATOM 3641 O O . LYS A 1 460 ? 11.164 -13.179 8.849 1.00 87.25 460 LYS A O 1
ATOM 3646 N N . THR A 1 461 ? 9.980 -14.262 7.292 1.00 84.88 461 THR A N 1
ATOM 3647 C CA . THR A 1 461 ? 11.061 -14.317 6.294 1.00 84.88 461 THR A CA 1
ATOM 3648 C C . THR A 1 461 ? 11.376 -12.930 5.736 1.00 84.88 461 THR A C 1
ATOM 3650 O O . THR A 1 461 ? 12.536 -12.647 5.425 1.00 84.88 461 THR A O 1
ATOM 3653 N N . LEU A 1 46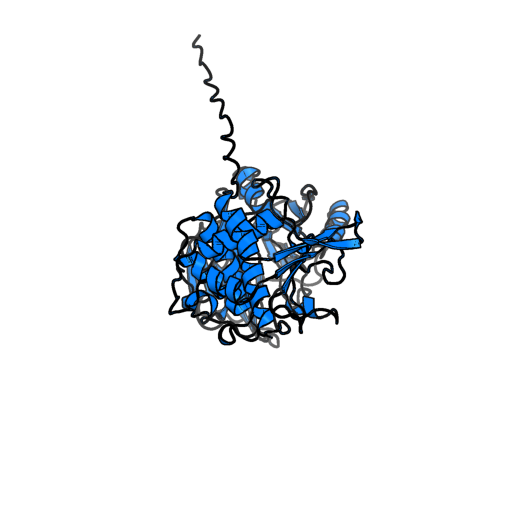2 ? 10.357 -12.070 5.659 1.00 83.88 462 LEU A N 1
ATOM 3654 C CA . LEU A 1 462 ? 10.456 -10.697 5.171 1.00 83.88 462 LEU A CA 1
ATOM 3655 C C . LEU A 1 462 ? 10.878 -9.687 6.251 1.00 83.88 462 LEU A C 1
ATOM 3657 O O . LEU A 1 462 ? 11.258 -8.569 5.910 1.00 83.88 462 LEU A O 1
ATOM 3661 N N . ASP A 1 463 ? 10.864 -10.072 7.530 1.00 81.94 463 ASP A N 1
ATOM 3662 C CA . ASP A 1 463 ? 11.288 -9.196 8.622 1.00 81.94 463 ASP A CA 1
ATOM 3663 C C . ASP A 1 463 ? 12.761 -8.780 8.483 1.00 81.94 463 ASP A C 1
ATOM 3665 O O . ASP A 1 463 ? 13.685 -9.589 8.618 1.00 81.94 463 ASP A O 1
ATOM 3669 N N . GLY A 1 464 ? 12.983 -7.478 8.304 1.00 71.12 464 GLY A N 1
ATOM 3670 C CA . GLY A 1 464 ? 14.318 -6.877 8.273 1.00 71.12 464 GLY A CA 1
ATOM 3671 C C . GLY A 1 464 ? 14.990 -6.865 6.900 1.00 71.12 464 GLY A C 1
ATOM 3672 O O . GLY A 1 464 ? 16.204 -6.653 6.847 1.00 71.12 464 GLY A O 1
ATOM 3673 N N . ILE A 1 465 ? 14.228 -7.080 5.820 1.00 68.06 465 ILE A N 1
ATOM 3674 C CA . ILE A 1 465 ? 14.677 -6.832 4.436 1.00 68.06 465 ILE A CA 1
ATOM 3675 C C . ILE A 1 465 ? 14.800 -5.334 4.168 1.00 68.06 465 ILE A C 1
ATOM 3677 O O . ILE A 1 465 ? 13.909 -4.556 4.576 1.00 68.06 465 ILE A O 1
#

Foldseek 3Di:
DDDDDDDPPPPDPPPDPQPFDDPVLQVVVVVLAFEWEQDPVVNDTDTDNTDPGRSPLLPVSNLLSLLLVVQVPFDQDADPLQGAPCSVCGLNRLLSVFARYEYEYEAVRPPDDPQDQKADDPPDTRYIYGYSRNCVVVSDSLVSSLVSQLRSQVNVVQFADAAPDAPQNCVVVPVPDRHQAHQALVVNHSLVNSLSSLVSQLVGDPDVVSNVVSLVVSLLSLPGHYNDRPQQKAWFKWFAFQQQWIWTDRPDAIDTLEGDDSLWAWEDDSLWTWIQDLQQFIFTDSLERDTDGDDADVSVCSNPVDDSVQSVQWQHWYHDPQEQKIWTDGQFWIWMDGRPDPDDIDIFGDPFGFRYKEAEADAPQDHHQWIWTQGPVQWTFTADRYPVSNVVVSVVSDTDTGPDGHQFQYWYDRDDFKIWTQGPQQFIWMDGRVDPDTDGDPNQPPTRTSYMYDGHIDHPSSRRD

Radius of gyration: 24.83 Å; chains: 1; bounding box: 57×70×70 Å

Sequence (465 aa):
MKFILSLMLLMTPLMAAADCLPSSQADEFFKTFKVFKWSREQASYVPVRGIANLCDNNDLSVRIAKAVQFMNGLNSQQDPKSPSVVTREGAGHYFTKRIARIVIEPKNGFGCPSGVIAYVFRGEKDIMHICTEGVTGMDSPLMMSWVLVHEARHTEGYSHVHCTHGLYLNSDNDHTSTGSCDDSYETQGSYGVAAGFLAEVLRTTKDPVQKQAARSQYVVDLIQRFNKLPLDIKPGFVAHNENGEVSFYDGANKSTLFVTSTKAFLTSRQDLPTVFDPAGSVKSYYFNKIMQDTPGGYARDYAEKYAPSQRESLRDTYYGTAHDYSCLLFDTKLRCGDNYAADPDIDVPISIRPVQFLLTSKSEFVENNVLYVVGDDGYVYPLPKDWKSFKDWSKSGQLVRSSKQYNLLSLANITGDLEYAVTFEGQLVKRAKLLRTWAPLREYKGEKIQKIVAPFFWSKTLDGI

Secondary structure (DSSP, 8-state):
---------------PPP-PPPHHHHHHHHHH-EEEEEETTTTEEEE----S-TT-TTSHHHHHHHHHHHHHTS-----TTS--HHHHH-HHHHHHHH-SEEEEEPTT-TT--TT--EE--TT-SSEEEEETTTTTT---HHHHHHHHHHHHHHTTT---B--SSSTTTTGGGSTT---SBEEEGGGT-HHHHHHHHHHHHHHH---HHHHHHHHHHHHHHHHHSEEE--TT-EEEEEEEETTSEEEEE-SS-EEEEEE--TT-EEEEETTEEEEE-TTS-EEE-SSSSS-EE--SHHHHHHHHHS-HHHHHTEEEEEE-SSSSEEEEEESSEEEEEESSS-PPPEEEE-SS-EEEEE--S--SSS-TT--EEEETTS-EEEPPSSHHHHHHHHTT--PPPPSS---EEEEEEEETTEEEEEETT--EEEEETT----EE-GGGTT--EEEEEEEEEE-TTTTT-

pLDDT: mean 87.04, std 13.37, range [28.16, 97.94]

=== Feature glossary ===
Legend for the data blocks above and below:

— What the protein is —

Sequence gives the chain of amino acids in standard one-letter code (A=alanine, C=cysteine, …, Y=tyrosine), read N→C. It is the only feature that is directly encoded by the gene; all structural features are derived from the folded form of this sequence.

The annotation block draws on four external resources. InterPro: which protein families and domains the sequence belongs to. GO: standardized terms for what the protein does, what process it participates in, and where in the cell it acts. CATH: which structural fold it has in the CATH hierarchy. Organism: the species of origin.

— Where its atoms are —

Atomic coordinates in PDBx/mmCIF format — the same representation the Protein Data Bank distributes. Each line of the _atom_site loop places one backbone atom in Cartesian space (units: ångströms, origin: arbitrary).

Six rendered views show the 3D structure from the faces of a cube — i.e. along ±x, ±y, ±z. Rendering representation is drawn randomly per protein from cartoon (secondary-structure ribbons), sticks (backbone bonds), or molecular surface; coloring is either N→C rainbow (blue at the N-terminus through red at the C-terminus) or one color per chain.

— Local backbone conformation —

DSSP 8-state secondary structure assigns each residue one of H (α-helix), G (3₁₀-helix), I (π-helix), E (extended β-strand), B (isolated β-bridge), T (hydrogen-bonded turn), S (bend), or '-' (coil). The assignment is computed from backbone hydrogen-bond geometry via the Kabsch–Sander algorithm.

P-SEA three-state annotation labels each residue as helix, strand, or coil based purely on the geometry of the Cα trace. It serves as a fallback when the full backbone (and thus DSSP) is unavailable.

φ (phi) and ψ (psi) are the two rotatable backbone dihedrals per residue: φ is the C(i-1)–N–Cα–C torsion, ψ is the N–Cα–C–N(i+1) torsion, both in degrees on (−180°, 180°]. α-helical residues cluster near (−60°, −45°); β-strand residues near (−120°, +130°). A Ramachandran plot is simply a scatter of (φ, ψ) for every residue.

— Global shape and packing —

Radius of gyration (Rg) is the root-mean-square distance of Cα atoms from their centroid — a single number for overall size and compactness. A globular domain of N residues has Rg ≈ 2.2·N^0.38 Å; an extended or disordered chain has a much larger Rg. The Cα contact count is the number of residue pairs whose Cα atoms are within 8 Å and are more than four positions apart in sequence — a standard proxy for tertiary packing density. The bounding box is the smallest axis-aligned box enclosing all Cα atoms.

Accessible surface area quantifies burial. A residue with SASA near zero is packed into the hydrophobic core; one with SASA >100 Å² sits on the surface. Computed here via the Shrake–Rupley numerical algorithm with a 1.4 Å probe.

The contact map is a binary N×N matrix image: pixel (i, j) is dark where Cα_i and Cα_j are within 8 Å and |i−j|>4. Because the |i−j|>4 filter removes local helical contacts, off-diagonal stripes parallel to the main diagonal indicate parallel β-sheets; stripes perpendicular to it indicate antiparallel β-sheets. The Ramachandran plot scatters every residue's (φ, ψ) pair against the sterically allowed regions. The PAE heatmap renders the predicted-aligned-error matrix.

— Structural neighborhood —

A 3Di character summarizes, for each residue, the relative orientation of the Cα frame of its nearest spatial neighbor. Because it encodes fold topology rather than chemistry, 3Di alignments detect remote structural similarity that sequence alignment misses.

Structural nearest neighbors (via Foldseek easy-search vs the PDB). Reported per hit: target PDB id, E-value, and alignment TM-score. A TM-score above ~0.5 is the conventional threshold for 'same fold'.

— Confidence and disorder —

For AlphaFold models, the B-factor field carries pLDDT — the model's own estimate of local accuracy on a 0–100 scale. Regions with pLDDT<50 should be treated as essentially unmodeled; they often correspond to intrinsically disordered segments.

B-factor (Debye–Waller factor) reflects atomic displacement in the crystal lattice. It is an experimental observable (units Å²), not a prediction; low values mean the atom is pinned down, high values mean it moves or is heterogeneous across the crystal.

Predicted Aligned Error (PAE) is an AlphaFold confidence matrix: entry (i, j) is the expected error in the position of residue j, in ångströms, when the prediction is superimposed on the true structure at residue i. Low PAE within a block of residues means that block is internally rigid and well-predicted; high PAE between two blocks means their relative placement is uncertain even if each block individually is confident.